Protein AF-A0A5C6DU17-F1 (afdb_monomer)

Organism: NCBI:txid2528016

Structure (mmCIF, N/CA/C/O backbone):
data_AF-A0A5C6DU17-F1
#
_entry.id   AF-A0A5C6DU17-F1
#
loop_
_atom_site.group_PDB
_atom_site.id
_atom_site.type_symbol
_atom_site.label_atom_id
_atom_site.label_alt_id
_atom_site.label_comp_id
_atom_site.label_asym_id
_atom_site.label_entity_id
_atom_site.label_seq_id
_atom_site.pdbx_PDB_ins_code
_atom_site.Cartn_x
_atom_site.Cartn_y
_atom_site.Cartn_z
_atom_site.occupancy
_atom_site.B_iso_or_equiv
_atom_site.auth_seq_id
_atom_site.auth_comp_id
_atom_site.auth_asym_id
_atom_site.auth_atom_id
_atom_site.pdbx_PDB_model_num
ATOM 1 N N . MET A 1 1 ? 56.922 -19.926 6.025 1.00 36.25 1 MET A N 1
ATOM 2 C CA . MET A 1 1 ? 56.159 -19.441 4.854 1.00 36.25 1 MET A CA 1
ATOM 3 C C . MET A 1 1 ? 54.782 -20.098 4.852 1.00 36.25 1 MET A C 1
ATOM 5 O O . MET A 1 1 ? 54.648 -21.222 4.397 1.00 36.25 1 MET A O 1
ATOM 9 N N . GLN A 1 2 ? 53.777 -19.410 5.391 1.00 24.81 2 GLN A N 1
ATOM 10 C CA . GLN A 1 2 ? 52.353 -19.694 5.182 1.00 24.81 2 GLN A CA 1
ATOM 11 C C . GLN A 1 2 ? 51.735 -18.377 4.704 1.00 24.81 2 GLN A C 1
ATOM 13 O O . GLN A 1 2 ? 51.914 -17.347 5.350 1.00 24.81 2 GLN A O 1
ATOM 18 N N . LYS A 1 3 ? 51.109 -18.387 3.523 1.00 26.02 3 LYS A N 1
ATOM 19 C CA . LYS A 1 3 ? 50.452 -17.211 2.939 1.00 26.02 3 LYS A CA 1
ATOM 20 C C . LYS A 1 3 ? 49.128 -16.972 3.665 1.00 26.02 3 LYS A C 1
ATOM 22 O O . LYS A 1 3 ? 48.253 -17.834 3.638 1.00 26.02 3 LYS A O 1
ATOM 27 N N . ALA A 1 4 ? 48.997 -15.808 4.294 1.00 25.95 4 ALA A N 1
ATOM 28 C CA . ALA A 1 4 ? 47.743 -15.316 4.846 1.00 25.95 4 ALA A CA 1
ATOM 29 C C . ALA A 1 4 ? 46.738 -15.029 3.715 1.00 25.95 4 ALA A C 1
ATOM 31 O O . ALA A 1 4 ? 47.098 -14.450 2.688 1.00 25.95 4 ALA A O 1
ATOM 32 N N . LYS A 1 5 ? 45.483 -15.454 3.905 1.00 25.86 5 LYS A N 1
ATOM 33 C CA . LYS A 1 5 ? 44.341 -15.072 3.063 1.00 25.86 5 LYS A CA 1
ATOM 34 C C . LYS A 1 5 ? 44.034 -13.590 3.288 1.00 25.86 5 LYS A C 1
ATOM 36 O O . LYS A 1 5 ? 43.882 -13.167 4.430 1.00 25.86 5 LYS A O 1
ATOM 41 N N . ALA A 1 6 ? 43.925 -12.831 2.201 1.00 25.38 6 ALA A N 1
ATOM 42 C CA . ALA A 1 6 ? 43.418 -11.466 2.227 1.00 25.38 6 ALA A CA 1
ATOM 43 C C . ALA A 1 6 ? 41.934 -11.480 2.627 1.00 25.38 6 ALA A C 1
ATOM 45 O O . ALA A 1 6 ? 41.126 -12.165 2.000 1.00 25.38 6 ALA A O 1
ATOM 46 N N . VAL A 1 7 ? 41.604 -10.750 3.689 1.00 26.27 7 VAL A N 1
ATOM 47 C CA . VAL A 1 7 ? 40.233 -10.459 4.116 1.00 26.27 7 VAL A CA 1
ATOM 48 C C . VAL A 1 7 ? 39.836 -9.140 3.458 1.00 26.27 7 VAL A C 1
ATOM 50 O O . VAL A 1 7 ? 40.544 -8.144 3.599 1.00 26.27 7 VAL A O 1
ATOM 53 N N . SER A 1 8 ? 38.740 -9.143 2.702 1.00 26.25 8 SER A N 1
ATOM 54 C CA . SER A 1 8 ? 38.157 -7.937 2.106 1.00 26.25 8 SER A CA 1
ATOM 55 C C . SER A 1 8 ? 37.603 -7.010 3.199 1.00 26.25 8 SER A C 1
ATOM 57 O O . SER A 1 8 ? 37.060 -7.515 4.185 1.00 26.25 8 SER A O 1
ATOM 59 N N . PRO A 1 9 ? 37.712 -5.676 3.061 1.00 24.17 9 PRO A N 1
ATOM 60 C CA . PRO A 1 9 ? 37.201 -4.753 4.069 1.00 24.17 9 PRO A CA 1
ATOM 61 C C . PRO A 1 9 ? 35.660 -4.768 4.083 1.00 24.17 9 PRO A C 1
ATOM 63 O O . PRO A 1 9 ? 35.050 -4.936 3.024 1.00 24.17 9 PRO A O 1
ATOM 66 N N . PRO A 1 10 ? 35.013 -4.595 5.250 1.00 27.20 10 PRO A N 1
ATOM 67 C CA . PRO A 1 10 ? 33.563 -4.526 5.326 1.00 27.20 10 PRO A CA 1
ATOM 68 C C . PRO A 1 10 ? 33.049 -3.202 4.747 1.00 27.20 10 PRO A C 1
ATOM 70 O O . PRO A 1 10 ? 33.670 -2.147 4.885 1.00 27.20 10 PRO A O 1
ATOM 73 N N . SER A 1 11 ? 31.886 -3.281 4.110 1.00 28.42 11 SER A N 1
ATOM 74 C CA . SER A 1 11 ? 31.080 -2.159 3.636 1.00 28.42 11 SER A CA 1
ATOM 75 C C . SER A 1 11 ? 30.820 -1.161 4.769 1.00 28.42 11 SER A C 1
ATOM 77 O O . SER A 1 11 ? 30.543 -1.556 5.901 1.00 28.42 11 SER A O 1
ATOM 79 N N . ILE A 1 12 ? 30.872 0.137 4.464 1.00 26.28 12 ILE A N 1
ATOM 80 C CA . ILE A 1 12 ? 30.570 1.212 5.417 1.00 26.28 12 ILE A CA 1
ATOM 81 C C . ILE A 1 12 ? 29.094 1.109 5.844 1.00 26.28 12 ILE A C 1
ATOM 83 O O . ILE A 1 12 ? 28.197 1.539 5.123 1.00 26.28 12 ILE A O 1
ATOM 87 N N . LEU A 1 13 ? 28.846 0.553 7.030 1.00 28.73 13 LEU A N 1
ATOM 88 C CA . LEU A 1 13 ? 27.596 0.709 7.775 1.00 28.73 13 LEU A CA 1
ATOM 89 C C . LEU A 1 13 ? 27.651 2.042 8.531 1.00 28.73 13 LEU A C 1
ATOM 91 O O . LEU A 1 13 ? 28.572 2.281 9.312 1.00 28.73 13 LEU A O 1
ATOM 95 N N . ARG A 1 14 ? 26.670 2.924 8.315 1.00 26.09 14 ARG A N 1
ATOM 96 C CA . ARG A 1 14 ? 26.489 4.114 9.158 1.00 26.09 14 ARG A CA 1
ATOM 97 C C . ARG A 1 14 ? 25.669 3.722 10.385 1.00 26.09 14 ARG A C 1
ATOM 99 O O . ARG A 1 14 ? 24.474 3.481 10.265 1.00 26.09 14 ARG A O 1
ATOM 106 N N . PHE A 1 15 ? 26.308 3.679 11.549 1.00 28.08 15 PHE A N 1
ATOM 107 C CA . PHE A 1 15 ? 25.642 3.510 12.840 1.00 28.08 15 PHE A CA 1
ATOM 108 C C . PHE A 1 15 ? 25.414 4.880 13.491 1.00 28.08 15 PHE A C 1
ATOM 110 O O . PHE A 1 15 ? 26.326 5.705 13.525 1.00 28.08 15 PHE A O 1
ATOM 117 N N . PHE A 1 16 ? 24.217 5.119 14.030 1.00 28.95 16 PHE A N 1
ATOM 118 C CA . PHE A 1 16 ? 23.942 6.242 14.929 1.00 28.95 16 PHE A CA 1
ATOM 119 C C . PHE A 1 16 ? 23.705 5.690 16.335 1.00 28.95 16 PHE A C 1
ATOM 121 O O . PHE A 1 16 ? 22.846 4.831 16.514 1.00 28.95 16 PHE A O 1
ATOM 128 N N . PHE A 1 17 ? 24.445 6.189 17.326 1.00 29.95 17 PHE A N 1
ATOM 129 C CA . PHE A 1 17 ? 24.262 5.834 18.734 1.00 29.95 17 PHE A CA 1
ATOM 130 C C . PHE A 1 17 ? 23.701 7.036 19.501 1.00 29.95 17 PHE A C 1
ATOM 132 O O . PHE A 1 17 ? 24.261 8.129 19.437 1.00 29.95 17 PHE A O 1
ATOM 139 N N . LEU A 1 18 ? 22.613 6.826 20.242 1.00 27.64 18 LEU A N 1
ATOM 140 C CA . LEU A 1 18 ? 22.139 7.733 21.287 1.00 27.64 18 LEU A CA 1
ATOM 141 C C . LEU A 1 18 ? 22.581 7.138 22.625 1.00 27.64 18 LEU A C 1
ATOM 143 O O . LEU A 1 18 ? 22.027 6.139 23.070 1.00 27.64 18 LEU A O 1
ATOM 147 N N . LEU A 1 19 ? 23.608 7.724 23.242 1.00 27.81 19 LEU A N 1
ATOM 148 C CA . LEU A 1 19 ? 23.993 7.400 24.614 1.00 27.81 19 LEU A CA 1
ATOM 149 C C . LEU A 1 19 ? 23.260 8.360 25.552 1.00 27.81 19 LEU A C 1
ATOM 151 O O . LEU A 1 19 ? 23.526 9.562 25.545 1.00 27.81 19 LEU A O 1
ATOM 155 N N . THR A 1 20 ? 22.339 7.842 26.362 1.00 29.23 20 THR A N 1
ATOM 156 C CA . THR A 1 20 ? 21.836 8.562 27.536 1.00 29.23 20 THR A CA 1
ATOM 157 C C . THR A 1 20 ? 22.885 8.486 28.652 1.00 29.23 20 THR A C 1
ATOM 159 O O . THR A 1 20 ? 23.434 7.408 28.895 1.00 29.23 20 THR A O 1
ATOM 162 N N . PRO A 1 21 ? 23.200 9.590 29.349 1.00 27.52 21 PRO A N 1
ATOM 163 C CA . PRO A 1 21 ? 24.230 9.595 30.378 1.00 27.52 21 PRO A CA 1
ATOM 164 C C . PRO A 1 21 ? 23.652 9.049 31.689 1.00 27.52 21 PRO A C 1
ATOM 166 O O . PRO A 1 21 ? 23.213 9.829 32.523 1.00 27.52 21 PRO A O 1
ATOM 169 N N . ASN A 1 22 ? 23.569 7.720 31.810 1.00 34.81 22 ASN A N 1
ATOM 170 C CA . ASN A 1 22 ? 23.557 6.922 33.050 1.00 34.81 22 ASN A CA 1
ATOM 171 C C . ASN A 1 22 ? 23.050 5.512 32.720 1.00 34.81 22 ASN A C 1
ATOM 173 O O . ASN A 1 22 ? 21.845 5.294 32.668 1.00 34.81 22 ASN A O 1
ATOM 177 N N . LEU A 1 23 ? 23.960 4.563 32.499 1.00 39.00 23 LEU A N 1
ATOM 178 C CA . LEU A 1 23 ? 23.633 3.136 32.477 1.00 39.00 23 LEU A CA 1
ATOM 179 C C . LEU A 1 23 ? 24.637 2.407 33.369 1.00 39.00 23 LEU A C 1
ATOM 181 O O . LEU A 1 23 ? 25.850 2.517 33.174 1.00 39.00 23 LEU A O 1
ATOM 185 N N . ASP A 1 24 ? 24.107 1.717 34.373 1.00 36.28 24 ASP A N 1
ATOM 186 C CA . ASP A 1 24 ? 24.848 0.840 35.272 1.00 36.28 24 ASP A CA 1
ATOM 187 C C . ASP A 1 24 ? 25.229 -0.454 34.524 1.00 36.28 24 ASP A C 1
ATOM 189 O O . ASP A 1 24 ? 24.541 -0.873 33.590 1.00 36.28 24 ASP A O 1
ATOM 193 N N . ALA A 1 25 ? 26.331 -1.106 34.900 1.00 40.38 25 ALA A N 1
ATOM 194 C CA . ALA A 1 25 ? 27.003 -2.146 34.098 1.00 40.38 25 ALA A CA 1
ATOM 195 C C . ALA A 1 25 ? 26.250 -3.496 33.958 1.00 40.38 25 ALA A C 1
ATOM 197 O O . ALA A 1 25 ? 26.859 -4.515 33.624 1.00 40.38 25 ALA A O 1
ATOM 198 N N . THR A 1 26 ? 24.940 -3.527 34.212 1.00 39.50 26 THR A N 1
ATOM 199 C CA . THR A 1 26 ? 24.097 -4.735 34.182 1.00 39.50 26 THR A CA 1
ATOM 200 C C . THR A 1 26 ? 22.917 -4.665 33.208 1.00 39.50 26 THR A C 1
ATOM 202 O O . THR A 1 26 ? 22.179 -5.641 33.097 1.00 39.50 26 THR A O 1
ATOM 205 N N . GLU A 1 27 ? 22.757 -3.577 32.448 1.00 41.47 27 GLU A N 1
ATOM 206 C CA . GLU A 1 27 ? 21.604 -3.406 31.556 1.00 41.47 27 GLU A CA 1
ATOM 207 C C . GLU A 1 27 ? 21.875 -3.803 30.092 1.00 41.47 27 GLU A C 1
ATOM 209 O O . GLU A 1 27 ? 22.960 -3.617 29.530 1.00 41.47 27 GLU A O 1
ATOM 214 N N . THR A 1 28 ? 20.849 -4.390 29.474 1.00 37.88 28 THR A N 1
ATOM 215 C CA . THR A 1 28 ? 20.774 -4.740 28.052 1.00 37.88 28 THR A CA 1
ATOM 216 C C . THR A 1 28 ? 20.737 -3.481 27.188 1.00 37.88 28 THR A C 1
ATOM 218 O O . THR A 1 28 ? 19.942 -2.584 27.452 1.00 37.88 28 THR A O 1
ATOM 221 N N . ALA A 1 29 ? 21.545 -3.426 26.126 1.00 38.34 29 ALA A N 1
ATOM 222 C CA . ALA A 1 29 ? 21.510 -2.333 25.155 1.00 38.34 29 ALA A CA 1
ATOM 223 C C . ALA A 1 29 ? 20.678 -2.730 23.926 1.00 38.34 29 ALA A C 1
ATOM 225 O O . ALA A 1 29 ? 20.848 -3.822 23.376 1.00 38.34 29 ALA A O 1
ATOM 226 N N . GLU A 1 30 ? 19.799 -1.834 23.478 1.00 37.22 30 GLU A N 1
ATOM 227 C CA . GLU A 1 30 ? 19.012 -2.020 22.259 1.00 37.22 30 GLU A CA 1
ATOM 228 C C . GLU A 1 30 ? 19.763 -1.479 21.039 1.00 37.22 30 GLU A C 1
ATOM 230 O O . GLU A 1 30 ? 20.100 -0.295 20.970 1.00 37.22 30 GLU A O 1
ATOM 235 N N . LEU A 1 31 ? 20.008 -2.347 20.055 1.00 34.88 31 LEU A N 1
ATOM 236 C CA . LEU A 1 31 ? 20.546 -1.955 18.758 1.00 34.88 31 LEU A CA 1
ATOM 237 C C . LEU A 1 31 ? 19.425 -1.988 17.719 1.00 34.88 31 LEU A C 1
ATOM 239 O O . LEU A 1 31 ? 18.873 -3.047 17.417 1.00 34.88 31 LEU A O 1
ATOM 243 N N . TRP A 1 32 ? 19.131 -0.820 17.157 1.00 37.25 32 TRP A N 1
ATOM 244 C CA . TRP A 1 32 ? 18.147 -0.647 16.096 1.00 37.25 32 TRP A CA 1
ATOM 245 C C . TRP A 1 32 ? 18.867 -0.508 14.757 1.00 37.25 32 TRP A C 1
ATOM 247 O O . TRP A 1 32 ? 19.611 0.452 14.545 1.00 37.25 32 TRP A O 1
ATOM 257 N N . ILE A 1 33 ? 18.661 -1.474 13.860 1.00 35.94 33 ILE A N 1
ATOM 258 C CA . ILE A 1 33 ? 19.214 -1.447 12.504 1.00 35.94 33 ILE A CA 1
ATOM 259 C C . ILE A 1 33 ? 18.097 -1.019 11.555 1.00 35.94 33 ILE A C 1
ATOM 261 O O . ILE A 1 33 ? 17.033 -1.634 11.519 1.00 35.94 33 ILE A O 1
ATOM 265 N N . LEU A 1 34 ? 18.348 0.061 10.814 1.00 32.28 34 LEU A N 1
ATOM 266 C CA . LEU A 1 34 ? 17.508 0.472 9.696 1.00 32.28 34 LEU A CA 1
ATOM 267 C C . LEU A 1 34 ? 17.877 -0.406 8.502 1.00 32.28 34 LEU A C 1
ATOM 269 O O . LEU A 1 34 ? 19.024 -0.352 8.042 1.00 32.28 34 LEU A O 1
ATOM 273 N N . ASP A 1 35 ? 16.942 -1.215 8.018 1.00 38.72 35 ASP A N 1
ATOM 274 C CA . ASP A 1 35 ? 17.169 -1.937 6.773 1.00 38.72 35 ASP A CA 1
ATOM 275 C C . ASP A 1 35 ? 16.925 -1.035 5.550 1.00 38.72 35 ASP A C 1
ATOM 277 O O . ASP A 1 35 ? 16.480 0.114 5.640 1.00 38.72 35 ASP A O 1
ATOM 281 N N . SER A 1 36 ? 17.261 -1.552 4.372 1.00 28.03 36 SER A N 1
ATOM 282 C CA . SER A 1 36 ? 17.119 -0.852 3.093 1.00 28.03 36 SER A CA 1
ATOM 283 C C . SER A 1 36 ? 15.668 -0.564 2.672 1.00 28.03 36 SER A C 1
ATOM 285 O O . SER A 1 36 ? 15.482 0.092 1.650 1.00 28.03 36 SER A O 1
ATOM 287 N N . TYR A 1 37 ? 14.669 -1.015 3.438 1.00 33.25 37 TYR A N 1
ATOM 288 C CA . TYR A 1 37 ? 13.233 -0.902 3.155 1.00 33.25 37 TYR A CA 1
ATOM 289 C C . TYR A 1 37 ? 12.485 -0.027 4.171 1.00 33.25 37 TYR A C 1
ATOM 291 O O . TYR A 1 37 ? 11.268 0.108 4.088 1.00 33.25 37 TYR A O 1
ATOM 299 N N . GLY A 1 38 ? 13.194 0.596 5.118 1.00 30.84 38 GLY A N 1
ATOM 300 C CA . GLY A 1 38 ? 12.568 1.406 6.167 1.00 30.84 38 GLY A CA 1
ATOM 301 C C . GLY A 1 38 ? 11.925 0.578 7.285 1.00 30.84 38 GLY A C 1
ATOM 302 O O . GLY A 1 38 ? 11.250 1.149 8.143 1.00 30.84 38 GLY A O 1
ATOM 303 N N . GLY A 1 39 ? 12.162 -0.739 7.309 1.00 29.64 39 GLY A N 1
ATOM 304 C CA . GLY A 1 39 ? 11.820 -1.617 8.420 1.00 29.64 39 GLY A CA 1
ATOM 305 C C . GLY A 1 39 ? 12.844 -1.517 9.555 1.00 29.64 39 GLY A C 1
ATOM 306 O O . GLY A 1 39 ? 14.027 -1.236 9.339 1.00 29.64 39 GLY A O 1
ATOM 307 N N . PHE A 1 40 ? 12.385 -1.743 10.789 1.00 41.47 40 PHE A N 1
ATOM 308 C CA . PHE A 1 40 ? 13.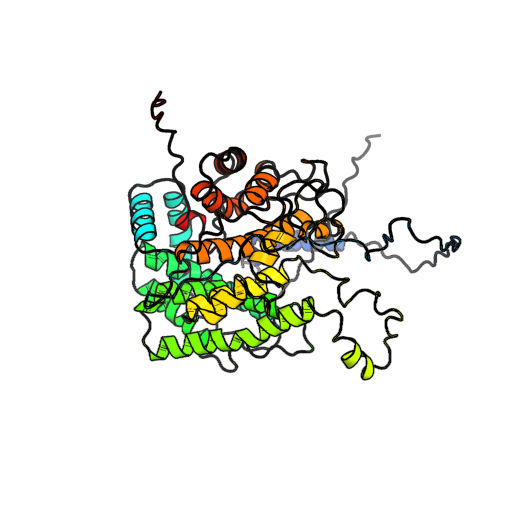237 -1.799 11.980 1.00 41.47 40 PHE A CA 1
ATOM 309 C C . PHE A 1 40 ? 13.351 -3.240 12.489 1.00 41.47 40 PHE A C 1
ATOM 311 O O . PHE A 1 40 ? 12.361 -3.808 12.955 1.00 41.47 40 PHE A O 1
ATOM 318 N N . GLU A 1 41 ? 14.564 -3.797 12.472 1.00 34.84 41 GLU A N 1
ATOM 319 C CA . GLU A 1 41 ? 14.887 -5.065 13.140 1.00 34.84 41 GLU A CA 1
ATOM 320 C C . GLU A 1 41 ? 15.516 -4.769 14.516 1.00 34.84 41 GLU A C 1
ATOM 322 O O . GLU A 1 41 ? 16.494 -4.018 14.618 1.00 34.84 41 GLU A O 1
ATOM 327 N N . MET A 1 42 ? 14.952 -5.343 15.586 1.00 32.97 42 MET A N 1
ATOM 328 C CA . MET A 1 42 ? 15.482 -5.236 16.950 1.00 32.97 42 MET A CA 1
ATOM 329 C C . MET A 1 42 ? 16.426 -6.413 17.222 1.00 32.97 42 MET A C 1
ATOM 331 O O . MET A 1 42 ? 16.011 -7.568 17.127 1.00 32.97 42 MET A O 1
ATOM 335 N N . LYS A 1 43 ? 17.684 -6.143 17.602 1.00 40.25 43 LYS A N 1
ATOM 336 C CA . LYS A 1 43 ? 18.613 -7.184 18.082 1.00 40.25 43 LYS A CA 1
ATOM 337 C C . LYS A 1 43 ? 19.041 -6.913 19.519 1.00 40.25 43 LYS A C 1
ATOM 339 O O . LYS A 1 43 ? 19.617 -5.868 19.815 1.00 40.25 43 LYS A O 1
ATOM 344 N N . HIS A 1 44 ? 18.809 -7.885 20.400 1.00 38.03 44 HIS A N 1
ATOM 345 C CA . HIS A 1 44 ? 19.345 -7.865 21.759 1.00 38.03 44 HIS A CA 1
ATOM 346 C C . HIS A 1 44 ? 20.826 -8.261 21.735 1.00 38.03 44 HIS A C 1
ATOM 348 O O . HIS A 1 44 ? 21.179 -9.345 21.271 1.00 38.03 44 HIS A O 1
ATOM 354 N N . THR A 1 45 ? 21.701 -7.392 22.241 1.00 45.78 45 THR A N 1
ATOM 355 C CA . THR A 1 45 ? 23.133 -7.682 22.396 1.00 45.78 45 THR A CA 1
ATOM 356 C C . THR A 1 45 ? 23.601 -7.319 23.801 1.00 45.78 45 THR A C 1
ATOM 358 O O . THR A 1 45 ? 23.182 -6.315 24.374 1.00 45.78 45 THR A O 1
ATOM 361 N N . ASN A 1 46 ? 24.502 -8.126 24.364 1.00 46.44 46 ASN A N 1
ATOM 362 C CA . ASN A 1 46 ? 25.098 -7.845 25.667 1.00 46.44 46 ASN A CA 1
ATOM 363 C C . ASN A 1 46 ? 26.167 -6.743 25.561 1.00 46.44 46 ASN A C 1
ATOM 365 O O . ASN A 1 46 ? 26.989 -6.733 24.640 1.00 46.44 46 ASN A O 1
ATOM 369 N N . LEU A 1 47 ? 26.182 -5.842 26.548 1.00 42.72 47 LEU A N 1
ATOM 370 C CA . LEU A 1 47 ? 27.041 -4.653 26.624 1.00 42.72 47 LEU A CA 1
ATOM 371 C C . LEU A 1 47 ? 28.554 -4.921 26.415 1.00 42.72 47 LEU A C 1
ATOM 373 O O . LEU A 1 47 ? 29.199 -4.144 25.706 1.00 42.72 47 LEU A O 1
ATOM 377 N N . PRO A 1 48 ? 29.147 -6.034 26.904 1.00 43.12 48 PRO A N 1
ATOM 378 C CA . PRO A 1 48 ? 30.562 -6.337 26.658 1.00 43.12 48 PRO A CA 1
ATOM 379 C C . PRO A 1 48 ? 30.884 -6.602 25.177 1.00 43.12 48 PRO A C 1
ATOM 381 O O . PRO A 1 48 ? 31.982 -6.296 24.707 1.00 43.12 48 PRO A O 1
ATOM 384 N N . MET A 1 49 ? 29.924 -7.136 24.416 1.00 42.47 49 MET A N 1
ATOM 385 C CA . MET A 1 49 ? 30.083 -7.419 22.987 1.00 42.47 49 MET A CA 1
ATOM 386 C C . MET A 1 49 ? 30.045 -6.124 22.160 1.00 42.47 49 MET A C 1
ATOM 388 O O . MET A 1 49 ? 30.824 -5.970 21.220 1.00 42.47 49 MET A O 1
ATOM 392 N N . LEU A 1 50 ? 29.225 -5.153 22.581 1.00 44.59 50 LEU A N 1
ATOM 393 C CA . LEU A 1 50 ? 29.143 -3.814 21.990 1.00 44.59 50 LEU A CA 1
ATOM 394 C C . LEU A 1 50 ? 30.445 -3.016 22.198 1.00 44.59 50 LEU A C 1
ATOM 396 O O . LEU A 1 50 ? 30.966 -2.418 21.259 1.00 44.59 50 LEU A O 1
ATOM 400 N N . ILE A 1 51 ? 31.021 -3.079 23.404 1.00 44.72 51 ILE A N 1
ATOM 401 C CA . ILE A 1 51 ? 32.307 -2.439 23.736 1.00 44.72 51 ILE A CA 1
ATOM 402 C C . ILE A 1 51 ? 33.460 -3.055 22.925 1.00 44.72 51 ILE A C 1
ATOM 404 O O . ILE A 1 51 ? 34.336 -2.338 22.440 1.00 44.72 51 ILE A O 1
ATOM 408 N N . THR A 1 52 ? 33.435 -4.373 22.710 1.00 40.69 52 THR A N 1
ATOM 409 C CA . THR A 1 52 ? 34.449 -5.076 21.905 1.00 40.69 52 THR A CA 1
ATOM 410 C C . THR A 1 52 ? 34.378 -4.682 20.422 1.00 40.69 52 THR A C 1
ATOM 412 O O . THR A 1 52 ? 35.415 -4.483 19.789 1.00 40.69 52 THR A O 1
ATOM 415 N N . LEU A 1 53 ? 33.170 -4.492 19.875 1.00 41.41 53 LEU A N 1
ATOM 416 C CA . LEU A 1 53 ? 32.962 -3.996 18.507 1.00 41.41 53 LEU A CA 1
ATOM 417 C C . LEU A 1 53 ? 33.461 -2.551 18.325 1.00 41.41 53 LEU A C 1
ATOM 419 O O . LEU A 1 53 ? 34.098 -2.244 17.318 1.00 41.41 53 LEU A O 1
ATOM 423 N N . LEU A 1 54 ? 33.239 -1.686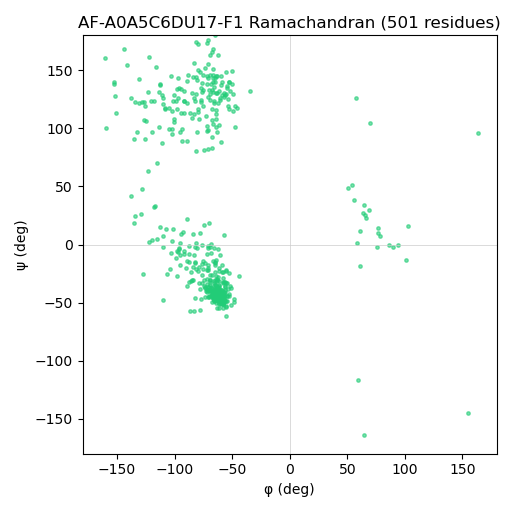 19.320 1.00 41.22 54 LEU A N 1
ATOM 424 C CA . LEU A 1 54 ? 33.704 -0.292 19.311 1.00 41.22 54 LEU A CA 1
ATOM 425 C C . LEU A 1 54 ? 35.239 -0.185 19.383 1.00 41.22 54 LEU A C 1
ATOM 427 O O . LEU A 1 54 ? 35.846 0.610 18.660 1.00 41.22 54 LEU A O 1
ATOM 431 N N . LEU A 1 55 ? 35.888 -1.025 20.197 1.00 35.12 55 LEU A N 1
ATOM 432 C CA . LEU A 1 55 ? 37.352 -1.094 20.278 1.00 35.12 55 LEU A CA 1
ATOM 433 C C . LEU A 1 55 ? 37.980 -1.640 18.988 1.00 35.12 55 LEU A C 1
ATOM 435 O O . LEU A 1 55 ? 39.005 -1.121 18.550 1.00 35.12 55 LEU A O 1
ATOM 439 N N . ALA A 1 56 ? 37.347 -2.616 18.329 1.00 34.41 56 ALA A N 1
ATOM 440 C CA . ALA A 1 56 ? 37.828 -3.156 17.055 1.00 34.41 56 ALA A CA 1
ATOM 441 C C . ALA A 1 56 ? 37.771 -2.130 15.904 1.00 34.41 56 ALA A C 1
ATOM 443 O O . ALA A 1 56 ? 38.660 -2.116 15.056 1.00 34.41 56 ALA A O 1
ATOM 444 N N . MET A 1 57 ? 36.779 -1.232 15.902 1.00 36.19 57 MET A N 1
ATOM 445 C CA . MET A 1 57 ? 36.636 -0.170 14.893 1.00 36.19 57 MET A CA 1
ATOM 446 C C . MET A 1 57 ? 37.570 1.031 15.116 1.00 36.19 57 MET A C 1
ATOM 448 O O . MET A 1 57 ? 37.842 1.784 14.184 1.00 36.19 57 MET A O 1
ATOM 452 N N . SER A 1 58 ? 38.101 1.195 16.330 1.00 31.19 58 SER A N 1
ATOM 453 C CA . SER A 1 58 ? 39.000 2.304 16.685 1.00 31.19 58 SER A CA 1
ATOM 454 C C . SER A 1 58 ? 40.463 2.060 16.278 1.00 31.19 58 SER A C 1
ATOM 456 O O . SER A 1 58 ? 41.257 2.997 16.240 1.00 31.19 58 SER A O 1
ATOM 458 N N . ILE A 1 59 ? 40.837 0.810 15.972 1.00 30.55 59 ILE A N 1
ATOM 459 C CA . ILE A 1 59 ? 42.236 0.391 15.758 1.00 30.55 59 ILE A CA 1
ATOM 460 C C . ILE A 1 59 ? 42.620 0.357 14.259 1.00 30.55 59 ILE A C 1
ATOM 462 O O . ILE A 1 59 ? 43.792 0.207 13.924 1.00 30.55 59 ILE A O 1
ATOM 466 N N . THR A 1 60 ? 41.679 0.571 13.329 1.00 29.16 60 THR A N 1
ATOM 467 C CA . THR A 1 60 ? 41.922 0.429 11.874 1.00 29.16 60 THR A CA 1
ATOM 468 C C . THR A 1 60 ? 41.739 1.705 11.044 1.00 29.16 60 THR A C 1
ATOM 470 O O . THR A 1 60 ? 41.373 1.617 9.874 1.00 29.16 60 THR A O 1
ATOM 473 N N . SER A 1 61 ? 42.021 2.887 11.595 1.00 25.16 61 SER A N 1
ATOM 474 C CA . SER A 1 61 ? 42.075 4.130 10.805 1.00 25.16 61 SER A CA 1
ATOM 475 C C . SER A 1 61 ? 43.524 4.505 10.478 1.00 25.16 61 SER A C 1
ATOM 477 O O . SER A 1 61 ? 44.235 4.960 11.375 1.00 25.16 61 SER A O 1
ATOM 479 N N . PRO A 1 62 ? 43.999 4.369 9.224 1.00 26.78 62 PRO A N 1
ATOM 480 C CA . PRO A 1 62 ? 45.201 5.058 8.798 1.00 26.78 62 PRO A CA 1
ATOM 481 C C . PRO A 1 62 ? 44.869 6.527 8.520 1.00 26.78 62 PRO A C 1
ATOM 483 O O . PRO A 1 62 ? 44.002 6.866 7.716 1.00 26.78 62 PRO A O 1
ATOM 486 N N . THR A 1 63 ? 45.598 7.400 9.198 1.00 33.91 63 THR A N 1
ATOM 487 C CA . THR A 1 63 ? 45.765 8.813 8.875 1.00 33.91 63 THR A CA 1
ATOM 488 C C . THR A 1 63 ? 46.439 8.971 7.506 1.00 33.91 63 THR A C 1
ATOM 490 O O . THR A 1 63 ? 47.567 8.531 7.331 1.00 33.91 63 THR A O 1
ATOM 493 N N . HIS A 1 64 ? 45.802 9.656 6.551 1.00 27.27 64 HIS A N 1
ATOM 494 C CA . HIS A 1 64 ? 46.478 10.278 5.399 1.00 27.27 64 HIS A CA 1
ATOM 495 C C . HIS A 1 64 ? 45.667 11.506 4.952 1.00 27.27 64 HIS A C 1
ATOM 497 O O . HIS A 1 64 ? 44.473 11.406 4.702 1.00 27.27 64 HIS A O 1
ATOM 503 N N . ALA A 1 65 ? 46.190 12.726 5.098 1.00 25.30 65 ALA A N 1
ATOM 504 C CA . ALA A 1 65 ? 47.246 13.356 4.295 1.00 25.30 65 ALA A CA 1
ATOM 505 C C . ALA A 1 65 ? 46.757 13.680 2.873 1.00 25.30 65 ALA A C 1
ATOM 507 O O . ALA A 1 65 ? 46.630 12.805 2.022 1.00 25.30 65 ALA A O 1
ATOM 508 N N . GLN A 1 66 ? 46.493 14.970 2.653 1.00 29.89 66 GLN A N 1
ATOM 509 C CA . GLN A 1 66 ? 46.316 15.579 1.340 1.00 29.89 66 GLN A CA 1
ATOM 510 C C . GLN A 1 66 ? 47.525 15.249 0.457 1.00 29.89 66 GLN A C 1
ATOM 512 O O . GLN A 1 66 ? 48.660 15.548 0.824 1.00 29.89 66 GLN A O 1
ATOM 517 N N . SER A 1 67 ? 47.281 14.679 -0.721 1.00 24.97 67 SER A N 1
ATOM 518 C CA . SER A 1 67 ? 48.243 14.730 -1.819 1.00 24.97 67 SER A CA 1
ATOM 519 C C . SER A 1 67 ? 47.509 15.085 -3.102 1.00 24.97 67 SER A C 1
ATOM 521 O O . SER A 1 67 ? 46.540 14.431 -3.490 1.00 24.97 67 SER A O 1
ATOM 523 N N . GLU A 1 68 ? 47.962 16.177 -3.703 1.00 31.41 68 GLU A N 1
ATOM 524 C CA . GLU A 1 68 ? 47.622 16.620 -5.042 1.00 31.41 68 GLU A CA 1
ATOM 525 C C . GLU A 1 68 ? 48.051 15.546 -6.050 1.00 31.41 68 GLU A C 1
ATOM 527 O O . GLU A 1 68 ? 49.225 15.185 -6.125 1.00 31.41 68 GLU A O 1
ATOM 532 N N . MET A 1 69 ? 47.117 15.061 -6.868 1.00 24.80 69 MET A N 1
ATOM 533 C CA . MET A 1 69 ? 47.450 14.415 -8.135 1.00 24.80 69 MET A CA 1
ATOM 534 C C . MET A 1 69 ? 46.811 15.199 -9.273 1.00 24.80 69 MET A C 1
ATOM 536 O O . MET A 1 69 ? 45.649 15.017 -9.630 1.00 24.80 69 MET A O 1
ATOM 540 N N . ASN A 1 70 ? 47.633 16.070 -9.857 1.00 29.16 70 ASN A N 1
ATOM 541 C CA . ASN A 1 70 ? 47.515 16.475 -11.247 1.00 29.16 70 ASN A CA 1
ATOM 542 C C . ASN A 1 70 ? 47.472 15.217 -12.126 1.00 29.16 70 ASN A C 1
ATOM 544 O O . ASN A 1 70 ? 48.459 14.488 -12.210 1.00 29.16 70 ASN A O 1
ATOM 548 N N . SER A 1 71 ? 46.363 14.998 -12.831 1.00 26.73 71 SER A N 1
ATOM 549 C CA . SER A 1 71 ? 46.379 14.193 -14.050 1.00 26.73 71 SER A CA 1
ATOM 550 C C . SER A 1 71 ? 45.751 14.996 -15.184 1.00 26.73 71 SER A C 1
ATOM 552 O O . SER A 1 71 ? 44.557 15.281 -15.243 1.00 26.73 71 SER A O 1
ATOM 554 N N . SER A 1 72 ? 46.636 15.437 -16.065 1.00 29.70 72 SER A N 1
ATOM 555 C CA . SER A 1 72 ? 46.346 15.937 -17.393 1.00 29.70 72 SER A CA 1
ATOM 556 C C . SER A 1 72 ? 45.807 14.789 -18.254 1.00 29.70 72 SER A C 1
ATOM 558 O O . SER A 1 72 ? 46.583 13.952 -18.715 1.00 29.70 72 SER A O 1
ATOM 560 N N . ALA A 1 73 ? 44.496 14.761 -18.489 1.00 26.66 73 ALA A N 1
ATOM 561 C CA . ALA A 1 73 ? 43.882 13.984 -19.565 1.00 26.66 73 ALA A CA 1
ATOM 562 C C . ALA A 1 73 ? 43.286 14.956 -20.607 1.00 26.66 73 ALA A C 1
ATOM 564 O O . ALA A 1 73 ? 42.725 15.989 -20.225 1.00 26.66 73 ALA A O 1
ATOM 565 N N . PRO A 1 74 ? 43.453 14.698 -21.917 1.00 26.78 74 PRO A N 1
ATOM 566 C CA . PRO A 1 74 ? 43.120 15.662 -22.957 1.00 26.78 74 PRO A CA 1
ATOM 567 C C . PRO A 1 74 ? 41.605 15.860 -23.084 1.00 26.78 74 PRO A C 1
ATOM 569 O O . PRO A 1 74 ? 40.832 14.908 -23.166 1.00 26.78 74 PRO A O 1
ATOM 572 N N . LYS A 1 75 ? 41.200 17.131 -23.150 1.00 30.62 75 LYS A N 1
ATOM 573 C CA . LYS A 1 75 ? 39.849 17.572 -23.504 1.00 30.62 75 LYS A CA 1
ATOM 574 C C . LYS A 1 75 ? 39.577 17.238 -24.973 1.00 30.62 75 LYS A C 1
ATOM 576 O O . LYS A 1 75 ? 39.886 18.045 -25.843 1.00 30.62 75 LYS A O 1
ATOM 581 N N . ASN A 1 76 ? 38.987 16.079 -25.242 1.00 25.77 76 ASN A N 1
ATOM 582 C CA . ASN A 1 76 ? 38.282 15.837 -26.498 1.00 25.77 76 ASN A CA 1
ATOM 583 C C . ASN A 1 76 ? 36.779 15.885 -26.223 1.00 25.77 76 ASN A C 1
ATOM 585 O O . ASN A 1 76 ? 36.184 14.934 -25.727 1.00 25.77 76 ASN A O 1
ATOM 589 N N . HIS A 1 77 ? 36.181 17.036 -26.531 1.00 32.00 77 HIS A N 1
ATOM 590 C CA . HIS A 1 77 ? 34.739 17.195 -26.659 1.00 32.00 77 HIS A CA 1
ATOM 591 C C . HIS A 1 77 ? 34.296 16.556 -27.981 1.00 32.00 77 HIS A C 1
ATOM 593 O O . HIS A 1 77 ? 34.130 17.238 -28.986 1.00 32.00 77 HIS A O 1
ATOM 599 N N . SER A 1 78 ? 34.123 15.240 -27.985 1.00 27.53 78 SER A N 1
ATOM 600 C CA . SER A 1 78 ? 33.222 14.576 -28.925 1.00 27.53 78 SER A CA 1
ATOM 601 C C . SER A 1 78 ? 32.023 14.110 -28.115 1.00 27.53 78 SER A C 1
ATOM 603 O O . SER A 1 78 ? 32.190 13.344 -27.165 1.00 27.53 78 SER A O 1
ATOM 605 N N . GLN A 1 79 ? 30.841 14.633 -28.444 1.00 26.17 79 GLN A N 1
ATOM 606 C CA . GLN A 1 79 ? 29.580 14.196 -27.854 1.00 26.17 79 GLN A CA 1
ATOM 607 C C . GLN A 1 79 ? 29.472 12.665 -27.933 1.00 26.17 79 GLN A C 1
ATOM 609 O O . GLN A 1 79 ? 29.855 12.088 -28.956 1.00 26.17 79 GLN A O 1
ATOM 614 N N . PRO A 1 80 ? 28.992 11.992 -26.876 1.00 25.69 80 PRO A N 1
ATOM 615 C CA . PRO A 1 80 ? 28.718 10.572 -26.969 1.00 25.69 80 PRO A CA 1
ATOM 616 C C . PRO A 1 80 ? 27.610 10.316 -28.018 1.00 25.69 80 PRO A C 1
ATOM 618 O O . PRO A 1 80 ? 26.698 11.131 -28.154 1.00 25.69 80 PRO A O 1
ATOM 621 N N . PRO A 1 81 ? 27.673 9.206 -28.774 1.00 27.39 81 PRO A N 1
ATOM 622 C CA . PRO A 1 81 ? 26.887 8.984 -29.996 1.00 27.39 81 PRO A CA 1
ATOM 623 C C . PRO A 1 81 ? 25.392 8.660 -29.783 1.00 27.39 81 PRO A C 1
ATOM 625 O O . PRO A 1 81 ? 24.748 8.174 -30.704 1.00 27.39 81 PRO A O 1
ATOM 628 N N . TRP A 1 82 ? 24.825 8.917 -28.602 1.00 36.31 82 TRP A N 1
ATOM 629 C CA . TRP A 1 82 ? 23.432 8.591 -28.248 1.00 36.31 82 TRP A CA 1
ATOM 630 C C . TRP A 1 82 ? 22.528 9.813 -28.027 1.00 36.31 82 TRP A C 1
ATOM 632 O O . TRP A 1 82 ? 21.419 9.676 -27.519 1.00 36.31 82 TRP A O 1
ATOM 642 N N . CYS A 1 83 ? 22.943 11.009 -28.460 1.00 23.98 83 CYS A N 1
ATOM 643 C CA . CYS A 1 83 ? 21.997 12.111 -28.658 1.00 23.98 83 CYS A CA 1
ATOM 644 C C . CYS A 1 83 ? 21.122 11.811 -29.885 1.00 23.98 83 CYS A C 1
ATOM 646 O O . CYS A 1 83 ? 21.422 12.260 -30.990 1.00 23.98 83 CYS A O 1
ATOM 648 N N . TYR A 1 84 ? 20.074 11.009 -29.701 1.00 34.66 84 TYR A N 1
ATOM 649 C CA . TYR A 1 84 ? 19.026 10.859 -30.703 1.00 34.66 84 TYR A CA 1
ATOM 650 C C . TYR A 1 84 ? 18.231 12.165 -30.817 1.00 34.66 84 TYR A C 1
ATOM 652 O O . TYR A 1 84 ? 17.948 12.835 -29.826 1.00 34.66 84 TYR A O 1
ATOM 660 N N . ASP A 1 85 ? 17.914 12.542 -32.052 1.00 31.09 85 ASP A N 1
ATOM 661 C CA . ASP A 1 85 ? 16.981 13.614 -32.380 1.00 31.09 85 ASP A CA 1
ATOM 662 C C . ASP A 1 85 ? 15.558 13.120 -32.061 1.00 31.09 85 ASP A C 1
ATOM 664 O O . ASP A 1 85 ? 14.995 12.294 -32.777 1.00 31.09 85 ASP A O 1
ATOM 668 N N . TRP A 1 86 ? 15.009 13.564 -30.928 1.00 39.38 86 TRP A N 1
ATOM 669 C CA . TRP A 1 86 ? 13.727 13.107 -30.369 1.00 39.38 86 TRP A CA 1
ATOM 670 C C . TRP A 1 86 ? 12.492 13.718 -31.053 1.00 39.38 86 TRP A C 1
ATOM 672 O O . TRP A 1 86 ? 11.376 13.575 -30.558 1.00 39.38 86 TRP A O 1
ATOM 682 N N . THR A 1 87 ? 12.660 14.413 -32.181 1.00 35.25 87 THR A N 1
ATOM 683 C CA . THR A 1 87 ? 11.569 15.115 -32.881 1.00 35.25 87 THR A CA 1
ATOM 684 C C . THR A 1 87 ? 10.705 14.212 -33.776 1.00 35.25 87 THR A C 1
ATOM 686 O O . THR A 1 87 ? 9.761 14.701 -34.393 1.00 35.25 87 THR A O 1
ATOM 689 N N . GLY A 1 88 ? 10.987 12.903 -33.825 1.00 29.27 88 GLY A N 1
ATOM 690 C CA . GLY A 1 88 ? 10.316 11.940 -34.711 1.00 29.27 88 GLY A CA 1
ATOM 691 C C . GLY A 1 88 ? 9.564 10.783 -34.042 1.00 29.27 88 GLY A C 1
ATOM 692 O O . GLY A 1 88 ? 9.081 9.912 -34.760 1.00 29.27 88 GLY A O 1
ATOM 693 N N . CYS A 1 89 ? 9.463 10.725 -32.709 1.00 37.41 89 CYS A N 1
ATOM 694 C CA . CYS A 1 89 ? 8.654 9.692 -32.054 1.00 37.41 89 CYS A CA 1
ATOM 695 C C . CYS A 1 89 ? 7.176 10.100 -32.082 1.00 37.41 89 CYS A C 1
ATOM 697 O O . CYS A 1 89 ? 6.722 10.868 -31.234 1.00 37.41 89 CYS A O 1
ATOM 699 N N . GLU A 1 90 ? 6.430 9.592 -33.064 1.00 37.09 90 GLU A N 1
ATOM 700 C CA . GLU A 1 90 ? 4.971 9.515 -32.982 1.00 37.09 90 GLU A CA 1
ATOM 701 C C . GLU A 1 90 ? 4.630 8.579 -31.817 1.00 37.09 90 GLU A C 1
ATOM 703 O O . GLU A 1 90 ? 4.691 7.358 -31.933 1.00 37.09 90 GLU A O 1
ATOM 708 N N . PHE A 1 91 ? 4.356 9.155 -30.651 1.00 48.66 91 PHE A N 1
ATOM 709 C CA . PHE A 1 91 ? 3.756 8.416 -29.553 1.00 48.66 91 PHE A CA 1
ATOM 710 C C . PHE A 1 91 ? 2.292 8.162 -29.943 1.00 48.66 91 PHE A C 1
ATOM 712 O O . PHE A 1 91 ? 1.463 9.066 -29.849 1.00 48.66 91 PHE A O 1
ATOM 719 N N . GLU A 1 92 ? 2.006 6.969 -30.477 1.00 48.47 92 GLU A N 1
ATOM 720 C CA . GLU A 1 92 ? 0.637 6.467 -30.670 1.00 48.47 92 GLU A CA 1
ATOM 721 C C . GLU A 1 92 ? -0.158 6.603 -29.365 1.00 48.47 92 GLU A C 1
ATOM 723 O O . GLU A 1 92 ? 0.435 6.528 -28.296 1.00 48.47 92 GLU A O 1
ATOM 728 N N . ASP A 1 93 ? -1.475 6.816 -29.452 1.00 53.50 93 ASP A N 1
ATOM 729 C CA . ASP A 1 93 ? -2.363 7.101 -28.314 1.00 53.50 93 ASP A CA 1
ATOM 730 C C . ASP A 1 93 ? -2.122 6.121 -27.146 1.00 53.50 93 ASP A C 1
ATOM 732 O O . ASP A 1 93 ? -2.502 4.949 -27.169 1.00 53.50 93 ASP A O 1
ATOM 736 N N . LEU A 1 94 ? -1.393 6.612 -26.144 1.00 56.09 94 LEU A N 1
ATOM 737 C CA . LEU A 1 94 ? -0.691 5.828 -25.127 1.00 56.09 94 LEU A CA 1
ATOM 738 C C . LEU A 1 94 ? -1.606 5.332 -23.992 1.00 56.09 94 LEU A C 1
ATOM 740 O O . LEU A 1 94 ? -1.168 4.622 -23.083 1.00 56.09 94 LEU A O 1
ATOM 744 N N . ARG A 1 95 ? -2.884 5.712 -24.040 1.00 66.62 95 ARG A N 1
ATOM 745 C CA . ARG A 1 95 ? -3.954 5.227 -23.169 1.00 66.62 95 ARG A CA 1
ATOM 746 C C . ARG A 1 95 ? -4.889 4.379 -24.031 1.00 66.62 95 ARG A C 1
ATOM 748 O O . ARG A 1 95 ? -5.868 4.907 -24.555 1.00 66.62 95 ARG A O 1
ATOM 755 N N . PRO A 1 96 ? -4.621 3.068 -24.192 1.00 59.00 96 PRO A N 1
ATOM 756 C CA . PRO A 1 96 ? -5.433 2.217 -25.065 1.00 59.00 96 PRO A CA 1
ATOM 757 C C . PRO A 1 96 ? -6.897 2.136 -24.600 1.00 59.00 96 PRO A C 1
ATOM 759 O O . PRO A 1 96 ? -7.786 1.806 -25.386 1.00 59.00 96 PRO A O 1
ATOM 762 N N . SER A 1 97 ? -7.159 2.449 -23.325 1.00 67.69 97 SER A N 1
ATOM 763 C CA . SER A 1 97 ? -8.494 2.530 -22.742 1.00 67.69 97 SER A CA 1
ATOM 764 C C . SER A 1 97 ? -8.536 3.503 -21.566 1.00 67.69 97 SER A C 1
ATOM 766 O O . SER A 1 97 ? -7.667 3.444 -20.698 1.00 67.69 97 SER A O 1
ATOM 768 N N . THR A 1 98 ? -9.592 4.314 -21.485 1.00 83.00 98 THR A N 1
ATOM 769 C CA . THR A 1 98 ? -9.906 5.109 -20.290 1.00 83.00 98 THR A CA 1
ATOM 770 C C . THR A 1 98 ? -10.521 4.225 -19.204 1.00 83.00 98 THR A C 1
ATOM 772 O O . THR A 1 98 ? -11.491 3.504 -19.456 1.00 83.00 98 THR A O 1
ATOM 775 N N . VAL A 1 99 ? -10.018 4.320 -17.977 1.00 91.69 99 VAL A N 1
ATOM 776 C CA . VAL A 1 99 ? -10.573 3.665 -16.791 1.00 91.69 99 VAL A CA 1
ATOM 777 C C . VAL A 1 99 ? -11.444 4.651 -16.018 1.00 91.69 99 VAL A C 1
ATOM 779 O O . VAL A 1 99 ? -10.991 5.658 -15.480 1.00 91.69 99 VAL A O 1
ATOM 782 N N . THR A 1 100 ? -12.738 4.345 -15.929 1.00 93.81 100 THR A N 1
ATOM 783 C CA . THR A 1 100 ? -13.683 5.129 -15.125 1.00 93.81 100 THR A CA 1
ATOM 784 C C . THR A 1 100 ? -13.911 4.464 -13.776 1.00 93.81 100 THR A C 1
ATOM 786 O O . THR A 1 100 ? -14.391 3.335 -13.705 1.00 93.81 100 THR A O 1
ATOM 789 N N . VAL A 1 101 ? -13.653 5.199 -12.699 1.00 95.12 101 VAL A N 1
ATOM 790 C CA . VAL A 1 101 ? -13.962 4.774 -11.333 1.00 95.12 101 VAL A CA 1
ATOM 791 C C . VAL A 1 101 ? -15.483 4.807 -11.141 1.00 95.12 101 VAL A C 1
ATOM 793 O O . VAL A 1 101 ? -16.102 5.849 -11.404 1.00 95.12 101 VAL A O 1
ATOM 796 N N . PRO A 1 102 ? -16.127 3.716 -10.689 1.00 94.25 102 PRO A N 1
ATOM 797 C CA . PRO A 1 102 ? -17.567 3.683 -10.469 1.00 94.25 102 PRO A CA 1
ATOM 798 C C . PRO A 1 102 ? -17.991 4.602 -9.307 1.00 94.25 102 PRO A C 1
ATOM 800 O O . PRO A 1 102 ? -17.162 5.070 -8.523 1.00 94.25 102 PRO A O 1
ATOM 803 N N . PRO A 1 103 ? -19.293 4.910 -9.171 1.00 94.44 103 PRO A N 1
ATOM 804 C CA . PRO A 1 103 ? -19.819 5.559 -7.976 1.00 94.44 103 PRO A CA 1
ATOM 805 C C . PRO A 1 103 ? -19.458 4.793 -6.697 1.00 94.44 103 PRO A C 1
ATOM 807 O O . PRO A 1 103 ? -19.649 3.580 -6.625 1.00 94.44 103 PRO A O 1
ATOM 810 N N . ILE A 1 104 ? -19.016 5.511 -5.664 1.00 92.44 104 ILE A N 1
ATOM 811 C CA . ILE A 1 104 ? -18.878 4.948 -4.319 1.00 92.44 104 ILE A CA 1
ATOM 812 C C . ILE A 1 104 ? -20.288 4.780 -3.740 1.00 92.44 104 ILE A C 1
ATOM 814 O O . ILE A 1 104 ? -20.985 5.760 -3.489 1.00 92.44 104 ILE A O 1
ATOM 818 N N . THR A 1 105 ? -20.728 3.531 -3.585 1.00 87.38 105 THR A N 1
ATOM 819 C CA . THR A 1 105 ? -22.098 3.192 -3.149 1.00 87.38 105 THR A CA 1
ATOM 820 C C . THR A 1 105 ? -22.186 2.737 -1.696 1.00 87.38 105 THR A C 1
ATOM 822 O O . THR A 1 105 ? -23.259 2.796 -1.096 1.00 87.38 105 THR A O 1
ATOM 825 N N . ARG A 1 106 ? -21.071 2.283 -1.116 1.00 86.38 106 ARG A N 1
ATOM 826 C CA . ARG A 1 106 ? -20.982 1.898 0.297 1.00 86.38 106 ARG A CA 1
ATOM 827 C C . ARG A 1 106 ? -20.868 3.151 1.163 1.00 86.38 106 ARG A C 1
ATOM 829 O O . ARG A 1 106 ? -20.251 4.126 0.747 1.00 86.38 106 ARG A O 1
ATOM 836 N N . THR A 1 107 ? -21.404 3.099 2.385 1.00 85.94 107 THR A N 1
ATOM 837 C CA . THR A 1 107 ? -21.225 4.174 3.380 1.00 85.94 107 THR A CA 1
ATOM 838 C C . THR A 1 107 ? -19.744 4.450 3.646 1.00 85.94 107 THR A C 1
ATOM 840 O O . THR A 1 107 ? -19.365 5.605 3.799 1.00 85.94 107 THR A O 1
ATOM 843 N N . HIS A 1 108 ? -18.915 3.402 3.620 1.00 92.62 108 HIS A N 1
ATOM 844 C CA . HIS A 1 108 ? -17.462 3.501 3.583 1.00 92.62 108 HIS A CA 1
ATOM 845 C C . HIS A 1 108 ? -16.881 2.465 2.599 1.00 92.62 108 HIS A C 1
ATOM 847 O O . HIS A 1 108 ? -17.226 1.279 2.702 1.00 92.62 108 HIS A O 1
ATOM 853 N N . PRO A 1 109 ? -16.055 2.876 1.618 1.00 93.00 109 PRO A N 1
ATOM 854 C CA . PRO A 1 109 ? -15.253 1.967 0.794 1.00 93.00 109 PRO A CA 1
ATOM 855 C C . PRO A 1 109 ? -14.302 1.129 1.648 1.00 93.00 109 PRO A C 1
ATOM 857 O O . PRO A 1 109 ? -13.686 1.663 2.558 1.00 93.00 109 PRO A O 1
ATOM 860 N N . ARG A 1 110 ? -14.133 -0.162 1.344 1.00 93.06 110 ARG A N 1
ATOM 861 C CA . ARG A 1 110 ? -13.180 -1.012 2.080 1.00 93.06 110 ARG A CA 1
ATOM 862 C C . ARG A 1 110 ? -11.822 -1.000 1.399 1.00 93.06 110 ARG A C 1
ATOM 864 O O . ARG A 1 110 ? -11.748 -1.186 0.187 1.00 93.06 110 ARG A O 1
ATOM 871 N N . ILE A 1 111 ? -10.761 -0.803 2.174 1.00 94.62 111 ILE A N 1
ATOM 872 C CA . ILE A 1 111 ? -9.376 -0.696 1.697 1.00 94.62 111 ILE A CA 1
ATOM 873 C C . ILE A 1 111 ? -8.579 -1.934 2.126 1.00 94.62 111 ILE A C 1
ATOM 875 O O . ILE A 1 111 ? -7.898 -2.552 1.305 1.00 94.62 111 ILE A O 1
ATOM 879 N N . VAL A 1 112 ? -8.683 -2.319 3.401 1.00 92.25 112 VAL A N 1
ATOM 880 C CA . VAL A 1 112 ? -7.861 -3.372 4.015 1.00 92.25 112 VAL A CA 1
ATOM 881 C C . VAL A 1 112 ? -8.425 -4.758 3.730 1.00 92.25 112 VAL A C 1
ATOM 883 O O . VAL A 1 112 ? -7.733 -5.620 3.193 1.00 92.25 112 VAL A O 1
ATOM 886 N N . VAL A 1 113 ? -9.682 -4.985 4.112 1.00 92.88 113 VAL A N 1
ATOM 887 C CA . VAL A 1 113 ? -10.335 -6.293 4.022 1.00 92.88 113 VAL A CA 1
ATOM 888 C C . VAL A 1 113 ? -11.843 -6.122 3.871 1.00 92.88 113 VAL A C 1
ATOM 890 O O . VAL A 1 113 ? -12.464 -5.267 4.501 1.00 92.88 113 VAL A O 1
ATOM 893 N N . THR A 1 114 ? -12.449 -6.948 3.029 1.00 91.69 114 THR A N 1
ATOM 894 C CA . THR A 1 114 ? -13.908 -7.035 2.897 1.00 91.69 114 THR A CA 1
ATOM 895 C C . THR A 1 114 ? -14.510 -7.956 3.969 1.00 91.69 114 THR A C 1
ATOM 897 O O . THR A 1 114 ? -13.823 -8.850 4.478 1.00 91.69 114 THR A O 1
ATOM 900 N N . PRO A 1 115 ? -15.802 -7.803 4.322 1.00 91.31 115 PRO A N 1
ATOM 901 C CA . PRO A 1 115 ? -16.473 -8.729 5.237 1.00 91.31 115 PRO A CA 1
ATOM 902 C C . PRO A 1 115 ? -16.358 -10.200 4.806 1.00 91.31 115 PRO A C 1
ATOM 904 O O . PRO A 1 115 ? -16.151 -11.082 5.641 1.00 91.31 115 PRO A O 1
ATOM 907 N N . GLU A 1 116 ? -16.440 -10.473 3.503 1.00 91.25 116 GLU A N 1
ATOM 908 C CA . GLU A 1 116 ? -16.340 -11.816 2.928 1.00 91.25 116 GLU A CA 1
ATOM 909 C C . GLU A 1 116 ? -14.929 -12.406 3.083 1.00 91.25 116 GLU A C 1
ATOM 911 O O . GLU A 1 116 ? -14.775 -13.573 3.462 1.00 91.25 116 GLU A O 1
ATOM 916 N N . GLU A 1 117 ? -13.890 -11.603 2.836 1.00 93.44 117 GLU A N 1
ATOM 917 C CA . GLU A 1 117 ? -12.496 -11.999 3.065 1.00 93.44 117 GLU A CA 1
ATOM 918 C C . GLU A 1 117 ? -12.241 -12.289 4.548 1.00 93.44 117 GLU A C 1
ATOM 920 O O . GLU A 1 117 ? -11.610 -13.299 4.873 1.00 93.44 117 GLU A O 1
ATOM 925 N N . LEU A 1 118 ? -12.784 -11.468 5.455 1.00 95.44 118 LEU A N 1
ATOM 926 C CA . LEU A 1 118 ? -12.605 -11.638 6.897 1.00 95.44 118 LEU A CA 1
ATOM 927 C C . LEU A 1 118 ? -13.186 -12.962 7.404 1.00 95.44 118 LEU A C 1
ATOM 929 O O . LEU A 1 118 ? -12.538 -13.656 8.191 1.00 95.44 118 LEU A O 1
ATOM 933 N N . VAL A 1 119 ? -14.375 -13.353 6.932 1.00 95.81 119 VAL A N 1
ATOM 934 C CA . VAL A 1 119 ? -14.979 -14.654 7.277 1.00 95.81 119 VAL A CA 1
ATOM 935 C C . VAL A 1 119 ? -14.039 -15.799 6.901 1.00 95.81 119 VAL A C 1
ATOM 937 O O . VAL A 1 119 ? -13.815 -16.708 7.705 1.00 95.81 119 VAL A O 1
ATOM 940 N N . LYS A 1 120 ? -13.441 -15.741 5.706 1.00 94.38 120 LYS A N 1
ATOM 941 C CA . LYS A 1 120 ? -12.477 -16.747 5.246 1.00 94.38 120 LYS A CA 1
ATOM 942 C C . LYS A 1 120 ? -11.203 -16.743 6.094 1.00 94.38 120 LYS A C 1
ATOM 944 O O . LYS A 1 120 ? -10.735 -17.812 6.470 1.00 94.38 120 LYS A O 1
ATOM 949 N N . ILE A 1 121 ? -10.653 -15.571 6.409 1.00 95.19 121 ILE A N 1
ATOM 950 C CA . ILE A 1 121 ? -9.446 -15.441 7.243 1.00 95.19 121 ILE A CA 1
ATOM 951 C C . ILE A 1 121 ? -9.673 -16.089 8.614 1.00 95.19 121 ILE A C 1
ATOM 953 O O . ILE A 1 121 ? -8.878 -16.931 9.032 1.00 95.19 121 ILE A O 1
ATOM 957 N N . LYS A 1 122 ? -10.790 -15.770 9.283 1.00 96.75 122 LYS A N 1
ATOM 958 C CA . LYS A 1 122 ? -11.143 -16.360 10.585 1.00 96.75 122 LYS A CA 1
ATOM 959 C C . LYS A 1 122 ? -11.313 -17.873 10.511 1.00 96.75 122 LYS A C 1
ATOM 961 O O . LYS A 1 122 ? -10.827 -18.585 11.388 1.00 96.75 122 LYS A O 1
ATOM 966 N N . ALA A 1 123 ? -11.980 -18.368 9.467 1.00 95.75 123 ALA A N 1
ATOM 967 C CA . ALA A 1 123 ? -12.168 -19.801 9.262 1.00 95.75 123 ALA A CA 1
ATOM 968 C C . ALA A 1 123 ? -10.831 -20.535 9.071 1.00 95.75 123 ALA A C 1
ATOM 970 O O . ALA A 1 123 ? -10.626 -21.588 9.674 1.00 95.75 123 ALA A O 1
ATOM 971 N N . ASP A 1 124 ? -9.910 -19.965 8.293 1.00 95.06 124 ASP A N 1
ATOM 972 C CA . ASP A 1 124 ? -8.588 -20.547 8.058 1.00 95.06 124 ASP A CA 1
ATOM 973 C C . ASP A 1 124 ? -7.746 -20.570 9.342 1.00 95.06 124 ASP A C 1
ATOM 975 O O . ASP A 1 124 ? -7.148 -21.598 9.660 1.00 95.06 124 ASP A O 1
ATOM 979 N N . ILE A 1 125 ? -7.748 -19.486 10.127 1.00 95.38 125 ILE A N 1
ATOM 980 C CA . ILE A 1 125 ? -7.043 -19.426 11.419 1.00 95.38 125 ILE A CA 1
ATOM 981 C C . ILE A 1 125 ? -7.624 -20.455 12.401 1.00 95.38 125 ILE A C 1
ATOM 983 O O . ILE A 1 125 ? -6.873 -21.239 12.985 1.00 95.38 125 ILE A O 1
ATOM 987 N N . ALA A 1 126 ? -8.952 -20.519 12.543 1.00 96.06 126 ALA A N 1
ATOM 988 C CA . ALA A 1 126 ? -9.618 -21.494 13.411 1.00 96.06 126 ALA A CA 1
ATOM 989 C C . ALA A 1 126 ? -9.360 -22.945 12.963 1.00 96.06 126 ALA A C 1
ATOM 991 O O . ALA A 1 126 ? -9.177 -23.840 13.791 1.00 96.06 126 ALA A O 1
ATOM 992 N N . GLY A 1 127 ? -9.300 -23.169 11.647 1.00 96.19 127 GLY A N 1
ATOM 993 C CA . GLY A 1 127 ? -8.951 -24.442 11.020 1.00 96.19 127 GLY A CA 1
ATOM 994 C C . GLY A 1 127 ? -7.457 -24.778 11.045 1.00 96.19 127 GLY A C 1
ATOM 995 O O . GLY A 1 127 ? -7.082 -25.845 10.564 1.00 96.19 127 GLY A O 1
ATOM 996 N N . LYS A 1 128 ? -6.612 -23.901 11.606 1.00 95.44 128 LYS A N 1
ATOM 997 C CA . LYS A 1 128 ? -5.146 -24.025 11.636 1.00 95.44 128 LYS A CA 1
ATOM 998 C C . LYS A 1 128 ? -4.526 -24.192 10.245 1.00 95.44 128 LYS A C 1
ATOM 1000 O O . LYS A 1 128 ? -3.605 -24.983 10.050 1.00 95.44 128 LYS A O 1
ATOM 1005 N N . LEU A 1 129 ? -5.071 -23.481 9.262 1.00 93.69 129 LEU A N 1
ATOM 1006 C CA . LEU A 1 129 ? -4.614 -23.531 7.882 1.00 93.69 129 LEU A CA 1
ATOM 1007 C C . LEU A 1 129 ? -3.448 -22.564 7.659 1.00 93.69 129 LEU A C 1
ATOM 1009 O O . LEU A 1 129 ? -3.514 -21.380 7.997 1.00 93.69 129 LEU A O 1
ATOM 1013 N N . GLU A 1 130 ? -2.379 -23.080 7.055 1.00 90.69 130 GLU A N 1
ATOM 1014 C CA . GLU A 1 130 ? -1.181 -22.299 6.748 1.00 90.69 130 GLU A CA 1
ATOM 1015 C C . GLU A 1 130 ? -1.317 -21.517 5.429 1.00 90.69 130 GLU A C 1
ATOM 1017 O O . GLU A 1 130 ? -1.924 -22.019 4.475 1.00 90.69 130 GLU A O 1
ATOM 1022 N N . PRO A 1 131 ? -0.747 -20.298 5.340 1.00 91.06 131 PRO A N 1
ATOM 1023 C CA . PRO A 1 131 ? 0.188 -19.683 6.298 1.00 91.06 131 PRO A CA 1
ATOM 1024 C C . PRO A 1 131 ? -0.486 -18.829 7.388 1.00 91.06 131 PRO A C 1
ATOM 1026 O O . PRO A 1 131 ? 0.178 -18.331 8.294 1.00 91.06 131 PRO A O 1
ATOM 1029 N N . ARG A 1 132 ? -1.808 -18.627 7.298 1.00 92.81 132 ARG A N 1
ATOM 1030 C CA . ARG A 1 132 ? -2.549 -17.687 8.154 1.00 92.81 132 ARG A CA 1
ATOM 1031 C C . ARG A 1 132 ? -2.465 -18.040 9.631 1.00 92.81 132 ARG A C 1
ATOM 1033 O O . ARG A 1 132 ? -2.362 -17.138 10.457 1.00 92.81 132 ARG A O 1
ATOM 1040 N N . PHE A 1 133 ? -2.486 -19.329 9.961 1.00 93.44 133 PHE A N 1
ATOM 1041 C CA . PHE A 1 133 ? -2.368 -19.779 11.341 1.00 93.44 133 PHE A CA 1
ATOM 1042 C C . PHE A 1 133 ? -1.029 -19.372 11.967 1.00 93.44 133 PHE A C 1
ATOM 1044 O O . PHE A 1 133 ? -1.027 -18.675 12.982 1.00 93.44 133 PHE A O 1
ATOM 1051 N N . SER A 1 134 ? 0.101 -19.723 11.344 1.00 91.88 134 SER A N 1
ATOM 1052 C CA . SER A 1 134 ? 1.421 -19.345 11.860 1.00 91.88 134 SER A CA 1
ATOM 1053 C C . SER A 1 134 ? 1.665 -17.831 11.834 1.00 91.88 134 SER A C 1
ATOM 1055 O O . SER A 1 134 ? 2.367 -17.312 12.705 1.00 91.88 134 SER A O 1
ATOM 1057 N N . SER A 1 135 ? 1.093 -17.094 10.874 1.00 91.94 135 SER A N 1
ATOM 1058 C CA . SER A 1 135 ? 1.144 -15.624 10.888 1.00 91.94 135 SER A CA 1
ATOM 1059 C C . SER A 1 135 ? 0.364 -15.039 12.065 1.00 91.94 135 SER A C 1
ATOM 1061 O O . SER A 1 135 ? 0.878 -14.169 12.765 1.00 91.94 135 SER A O 1
ATOM 1063 N N . TRP A 1 136 ? -0.840 -15.549 12.345 1.00 94.06 136 TRP A N 1
ATOM 1064 C CA . TRP A 1 136 ? -1.634 -15.114 13.495 1.00 94.06 136 TRP A CA 1
ATOM 1065 C C . TRP A 1 136 ? -0.914 -15.373 14.822 1.00 94.06 136 TRP A C 1
ATOM 1067 O O . TRP A 1 136 ? -0.802 -14.461 15.638 1.00 94.06 136 TRP A O 1
ATOM 1077 N N . GLN A 1 137 ? -0.323 -16.562 15.000 1.00 93.31 137 GLN A N 1
ATOM 1078 C CA . GLN A 1 137 ? 0.450 -16.898 16.205 1.00 93.31 137 GLN A CA 1
ATOM 1079 C C . GLN A 1 137 ? 1.633 -15.949 16.462 1.00 93.31 137 GLN A C 1
ATOM 1081 O O . GLN A 1 137 ? 2.084 -15.822 17.600 1.00 93.31 137 GLN A O 1
ATOM 1086 N N . ARG A 1 138 ? 2.147 -15.284 15.419 1.00 91.19 138 ARG A N 1
ATOM 1087 C CA . ARG A 1 138 ? 3.198 -14.262 15.530 1.00 91.19 138 ARG A CA 1
ATOM 1088 C C . ARG A 1 138 ? 2.643 -12.855 15.737 1.00 91.19 138 ARG A C 1
ATOM 1090 O O . ARG A 1 138 ? 3.276 -12.063 16.438 1.00 91.19 138 ARG A O 1
ATOM 1097 N N . LEU A 1 139 ? 1.510 -12.524 15.121 1.00 92.81 139 LEU A N 1
ATOM 1098 C CA . LEU A 1 139 ? 0.904 -11.195 15.210 1.00 92.81 139 LEU A CA 1
ATOM 1099 C C . LEU A 1 139 ? 0.251 -10.959 16.574 1.00 92.81 139 LEU A C 1
ATOM 1101 O O . LEU A 1 139 ? 0.467 -9.907 17.173 1.00 92.81 139 LEU A O 1
ATOM 1105 N N . GLU A 1 140 ? -0.508 -11.929 17.081 1.00 94.19 140 GLU A N 1
ATOM 1106 C CA . GLU A 1 140 ? -1.309 -11.777 18.300 1.00 94.19 140 GLU A CA 1
ATOM 1107 C C . GLU A 1 140 ? -0.475 -11.323 19.517 1.00 94.19 140 GLU A C 1
ATOM 1109 O O . GLU A 1 140 ? -0.832 -10.310 20.126 1.00 94.19 140 GLU A O 1
ATOM 1114 N N . PRO A 1 141 ? 0.685 -11.935 19.844 1.00 94.56 141 PRO A N 1
ATOM 1115 C CA . PRO A 1 141 ? 1.505 -11.466 20.965 1.00 94.56 141 PRO A CA 1
ATOM 1116 C C . PRO A 1 141 ? 2.058 -10.046 20.770 1.00 94.56 141 PRO A C 1
ATOM 1118 O O . PRO A 1 141 ? 2.256 -9.315 21.743 1.00 94.56 141 PRO A O 1
ATOM 1121 N N . GLN A 1 142 ? 2.309 -9.629 19.524 1.00 94.75 142 GLN A N 1
ATOM 1122 C CA . GLN A 1 142 ? 2.758 -8.265 19.228 1.00 94.75 142 GLN A CA 1
ATOM 1123 C C . GLN A 1 142 ? 1.627 -7.260 19.460 1.00 94.75 142 GLN A C 1
ATOM 1125 O O . GLN A 1 142 ? 1.849 -6.242 20.112 1.00 94.75 142 GLN A O 1
ATOM 1130 N N . ALA A 1 143 ? 0.407 -7.568 19.010 1.00 95.62 143 ALA A N 1
ATOM 1131 C CA . ALA A 1 143 ? -0.765 -6.736 19.272 1.00 95.62 143 ALA A CA 1
ATOM 1132 C C . ALA A 1 143 ? -1.066 -6.628 20.779 1.00 95.62 143 ALA A C 1
ATOM 1134 O O . ALA A 1 143 ? -1.325 -5.532 21.280 1.00 95.62 143 ALA A O 1
ATOM 1135 N N . GLN A 1 144 ? -0.940 -7.730 21.526 1.00 96.12 144 GLN A N 1
ATOM 1136 C CA . GLN A 1 144 ? -1.047 -7.729 22.991 1.00 96.12 144 GLN A CA 1
ATOM 1137 C C . GLN A 1 144 ? 0.019 -6.839 23.646 1.00 96.12 144 GLN A C 1
ATOM 1139 O O . GLN A 1 144 ? -0.276 -6.104 24.586 1.00 96.12 144 GLN A O 1
ATOM 1144 N N . SER A 1 145 ? 1.254 -6.847 23.136 1.00 95.62 145 SER A N 1
ATOM 1145 C CA . SER A 1 145 ? 2.291 -5.924 23.606 1.00 95.62 145 SER A CA 1
ATOM 1146 C C . SER A 1 145 ? 1.913 -4.463 23.335 1.00 95.62 145 SER A C 1
ATOM 1148 O O . SER A 1 145 ? 2.056 -3.624 24.225 1.00 95.62 145 SER A O 1
ATOM 1150 N N . CYS A 1 146 ? 1.373 -4.156 22.151 1.00 95.19 146 CYS A N 1
ATOM 1151 C CA . CYS A 1 146 ? 0.919 -2.810 21.791 1.00 95.19 146 CYS A CA 1
ATOM 1152 C C . CYS A 1 146 ? -0.204 -2.293 22.705 1.00 95.19 146 CYS A C 1
ATOM 1154 O O . CYS A 1 146 ? -0.202 -1.106 23.034 1.00 95.19 146 CYS A O 1
ATOM 1156 N N . LEU A 1 147 ? -1.121 -3.155 23.171 1.00 95.75 147 LEU A N 1
ATOM 1157 C CA . LEU A 1 147 ? -2.168 -2.769 24.133 1.00 95.75 147 LEU A CA 1
ATOM 1158 C C . LEU A 1 147 ? -1.596 -2.155 25.417 1.00 95.75 147 LEU A C 1
ATOM 1160 O O . LEU A 1 147 ? -2.168 -1.212 25.964 1.00 95.75 147 LEU A O 1
ATOM 1164 N N . MET A 1 148 ? -0.454 -2.669 25.876 1.00 94.12 148 MET A N 1
ATOM 1165 C CA . MET A 1 148 ? 0.185 -2.252 27.125 1.00 94.12 148 MET A CA 1
ATOM 1166 C C . MET A 1 148 ? 1.055 -0.997 26.975 1.00 94.12 148 MET A C 1
ATOM 1168 O O . MET A 1 148 ? 1.523 -0.448 27.973 1.00 94.12 148 MET A O 1
ATOM 1172 N N . GLN A 1 149 ? 1.297 -0.534 25.746 1.00 94.81 149 GLN A N 1
ATOM 1173 C CA . GLN A 1 149 ? 2.139 0.630 25.484 1.00 94.81 149 GLN A CA 1
ATOM 1174 C C . GLN A 1 149 ? 1.369 1.941 25.677 1.00 94.81 149 GLN A C 1
ATOM 1176 O O . GLN A 1 149 ? 0.190 2.075 25.336 1.00 94.81 149 GLN A O 1
ATOM 1181 N N . ALA A 1 150 ? 2.059 2.958 26.191 1.00 94.94 150 ALA A N 1
ATOM 1182 C CA . ALA A 1 150 ? 1.528 4.315 26.205 1.00 94.94 150 ALA A CA 1
ATOM 1183 C C . ALA A 1 150 ? 1.401 4.848 24.768 1.00 94.94 150 ALA A C 1
ATOM 1185 O O . ALA A 1 150 ? 2.287 4.631 23.937 1.00 94.94 150 ALA A O 1
ATOM 1186 N N . VAL A 1 151 ? 0.316 5.573 24.478 1.00 95.69 151 VAL A N 1
ATOM 1187 C CA . VAL A 1 151 ? 0.191 6.271 23.194 1.00 95.69 151 VAL A CA 1
ATOM 1188 C C . VAL A 1 151 ? 1.189 7.421 23.169 1.00 95.69 151 VAL A C 1
ATOM 1190 O O . VAL A 1 151 ? 1.223 8.262 24.066 1.00 95.69 151 VAL A O 1
ATOM 1193 N N . SER A 1 152 ? 2.040 7.427 22.147 1.00 92.06 152 SER A N 1
ATOM 1194 C CA . SER A 1 152 ? 2.996 8.509 21.931 1.00 92.06 152 SER A CA 1
ATOM 1195 C C . SER A 1 152 ? 2.289 9.737 21.367 1.00 92.06 152 SER A C 1
ATOM 1197 O O . SER A 1 152 ? 1.366 9.612 20.564 1.00 92.06 152 SER A O 1
ATOM 1199 N N . ALA A 1 153 ? 2.760 10.926 21.744 1.00 95.31 153 ALA A N 1
ATOM 1200 C CA . ALA A 1 153 ? 2.300 12.164 21.128 1.00 95.31 153 ALA A CA 1
ATOM 1201 C C . ALA A 1 153 ? 2.593 12.170 19.617 1.00 95.31 153 ALA A C 1
ATOM 1203 O O . ALA A 1 153 ? 3.629 11.665 19.171 1.00 95.31 153 ALA A O 1
ATOM 1204 N N . ALA A 1 154 ? 1.692 12.774 18.844 1.00 97.31 154 ALA A N 1
ATOM 1205 C CA . ALA A 1 154 ? 1.869 12.939 17.409 1.00 97.31 154 ALA A CA 1
ATOM 1206 C C . ALA A 1 154 ? 3.031 13.892 17.095 1.00 97.31 154 ALA A C 1
ATOM 1208 O O . ALA A 1 154 ? 3.274 14.865 17.813 1.00 97.31 154 ALA A O 1
ATOM 1209 N N . TYR A 1 155 ? 3.745 13.632 15.999 1.00 96.38 155 TYR A N 1
ATOM 1210 C CA . TYR A 1 155 ? 4.775 14.550 15.522 1.00 96.38 155 TYR A CA 1
ATOM 1211 C C . TYR A 1 155 ? 4.141 15.668 14.691 1.00 96.38 155 TYR A C 1
ATOM 1213 O O . TYR A 1 155 ? 3.658 15.431 13.588 1.00 96.38 155 TYR A O 1
ATOM 1221 N N . THR A 1 156 ? 4.185 16.892 15.210 1.00 95.12 156 THR A N 1
ATOM 1222 C CA . THR A 1 156 ? 3.603 18.088 14.577 1.00 95.12 156 THR A CA 1
ATOM 1223 C C . THR A 1 156 ? 4.661 19.045 14.017 1.00 95.12 156 THR A C 1
ATOM 1225 O O . THR A 1 156 ? 4.372 20.209 13.756 1.00 95.12 156 THR A O 1
ATOM 1228 N N . GLY A 1 157 ? 5.914 18.594 13.907 1.00 92.00 157 GLY A N 1
ATOM 1229 C CA . GLY A 1 157 ? 6.997 19.400 13.348 1.00 92.00 157 GLY A CA 1
ATOM 1230 C C . GLY A 1 157 ? 7.012 19.389 11.818 1.00 92.00 157 GLY A C 1
ATOM 1231 O O . GLY A 1 157 ? 6.268 18.655 11.170 1.00 92.00 157 GLY A O 1
ATOM 1232 N N . GLU A 1 158 ? 7.894 20.202 11.244 1.00 90.38 158 GLU A N 1
ATOM 1233 C CA . GLU A 1 158 ? 7.964 20.427 9.795 1.00 90.38 158 GLU A CA 1
ATOM 1234 C C . GLU A 1 158 ? 8.887 19.440 9.052 1.00 90.38 158 GLU A C 1
ATOM 1236 O O . GLU A 1 158 ? 8.829 19.354 7.826 1.00 90.38 158 GLU A O 1
ATOM 1241 N N . ASP A 1 159 ? 9.745 18.693 9.764 1.00 90.06 159 ASP A N 1
ATOM 1242 C CA . ASP A 1 159 ? 10.682 17.746 9.146 1.00 90.06 159 ASP A CA 1
ATOM 1243 C C . ASP A 1 159 ? 9.958 16.451 8.760 1.00 90.06 159 ASP A C 1
ATOM 1245 O O . ASP A 1 159 ? 9.619 15.613 9.602 1.00 90.06 159 ASP A O 1
ATOM 1249 N N . THR A 1 160 ? 9.767 16.260 7.457 1.00 90.50 160 THR A N 1
ATOM 1250 C CA . THR A 1 160 ? 9.059 15.103 6.909 1.00 90.50 160 THR A CA 1
ATOM 1251 C C . THR A 1 160 ? 9.767 13.771 7.155 1.00 90.50 160 THR A C 1
ATOM 1253 O O . THR A 1 160 ? 9.093 12.745 7.247 1.00 90.50 160 THR A O 1
ATOM 1256 N N . LEU A 1 161 ? 11.091 13.753 7.368 1.00 89.38 161 LEU A N 1
ATOM 1257 C CA . LEU A 1 161 ? 11.785 12.534 7.800 1.00 89.38 161 LEU A CA 1
ATOM 1258 C C . LEU A 1 161 ? 11.439 12.154 9.236 1.00 89.38 161 LEU A C 1
ATOM 1260 O O . LEU A 1 161 ? 11.299 10.971 9.552 1.00 89.38 161 LEU A O 1
ATOM 1264 N N . GLN A 1 162 ? 11.333 13.141 10.127 1.00 92.06 162 GLN A N 1
ATOM 1265 C CA . GLN A 1 162 ? 10.895 12.872 11.495 1.00 92.06 162 GLN A CA 1
ATOM 1266 C C . GLN A 1 162 ? 9.421 12.491 11.518 1.00 92.06 162 GLN A C 1
ATOM 1268 O O . GLN A 1 162 ? 9.059 11.585 12.268 1.00 92.06 162 GLN A O 1
ATOM 1273 N N . PHE A 1 163 ? 8.601 13.104 10.658 1.00 94.50 163 PHE A N 1
ATOM 1274 C CA . PHE A 1 163 ? 7.212 12.701 10.469 1.00 94.50 163 PHE A CA 1
ATOM 1275 C C . PHE A 1 163 ? 7.117 11.218 10.115 1.00 94.50 163 PHE A C 1
ATOM 1277 O O . PHE A 1 163 ? 6.570 10.467 10.916 1.00 94.50 163 PHE A O 1
ATOM 1284 N N . ILE A 1 164 ? 7.700 10.763 8.997 1.00 93.06 164 ILE A N 1
ATOM 1285 C CA . ILE A 1 164 ? 7.569 9.358 8.573 1.00 93.06 164 ILE A CA 1
ATOM 1286 C C . ILE A 1 164 ? 8.149 8.392 9.612 1.00 93.06 164 ILE A C 1
ATOM 1288 O O . ILE A 1 164 ? 7.582 7.331 9.856 1.00 93.06 164 ILE A O 1
ATOM 1292 N N . LYS A 1 165 ? 9.230 8.770 10.305 1.00 92.50 165 LYS A N 1
ATOM 1293 C CA . LYS A 1 165 ? 9.819 7.951 11.372 1.00 92.50 165 LYS A CA 1
ATOM 1294 C C . LYS A 1 165 ? 8.874 7.773 12.564 1.00 92.50 165 LYS A C 1
ATOM 1296 O O . LYS A 1 165 ? 8.744 6.667 13.088 1.00 92.50 165 LYS A O 1
ATOM 1301 N N . GLN A 1 166 ? 8.250 8.854 13.027 1.00 95.06 166 GLN A N 1
ATOM 1302 C CA . GLN A 1 166 ? 7.360 8.826 14.191 1.00 95.06 166 GLN A CA 1
ATOM 1303 C C . GLN A 1 166 ? 5.986 8.252 13.829 1.00 95.06 166 GLN A C 1
ATOM 1305 O O . GLN A 1 166 ? 5.418 7.471 14.597 1.00 95.06 166 GLN A O 1
ATOM 1310 N N . ALA A 1 167 ? 5.495 8.580 12.636 1.00 95.75 167 ALA A N 1
ATOM 1311 C CA . ALA A 1 167 ? 4.279 8.029 12.066 1.00 95.75 167 ALA A CA 1
ATOM 1312 C C . ALA A 1 167 ? 4.428 6.519 11.857 1.00 95.75 167 ALA A C 1
ATOM 1314 O O . ALA A 1 167 ? 3.574 5.777 12.317 1.00 95.75 167 ALA A O 1
ATOM 1315 N N . GLY A 1 168 ? 5.560 6.041 11.326 1.00 92.69 168 GLY A N 1
ATOM 1316 C CA . GLY A 1 168 ? 5.833 4.616 11.103 1.00 92.69 168 GLY A CA 1
ATOM 1317 C C . GLY A 1 168 ? 5.753 3.748 12.367 1.00 92.69 168 GLY A C 1
ATOM 1318 O O . GLY A 1 168 ? 5.299 2.608 12.309 1.00 92.69 168 GLY A O 1
ATOM 1319 N N . ARG A 1 169 ? 6.113 4.290 13.540 1.00 91.81 169 ARG A N 1
ATOM 1320 C CA . ARG A 1 169 ? 5.922 3.595 14.830 1.00 91.81 169 ARG A CA 1
ATOM 1321 C C . ARG A 1 169 ? 4.443 3.436 15.176 1.00 91.81 169 ARG A C 1
ATOM 1323 O O . ARG A 1 169 ? 4.014 2.360 15.581 1.00 91.81 169 ARG A O 1
ATOM 1330 N N . SER A 1 170 ? 3.675 4.509 15.007 1.00 95.56 170 SER A N 1
ATOM 1331 C CA . SER A 1 170 ? 2.234 4.509 15.277 1.00 95.56 170 SER A CA 1
ATOM 1332 C C . SER A 1 170 ? 1.484 3.649 14.261 1.00 95.56 170 SER A C 1
ATOM 1334 O O . SER A 1 170 ? 0.620 2.879 14.648 1.00 95.56 170 SER A O 1
ATOM 1336 N N . MET A 1 171 ? 1.881 3.718 12.992 1.00 93.81 171 MET A N 1
ATOM 1337 C CA . MET A 1 171 ? 1.388 2.925 11.871 1.00 93.81 171 MET A CA 1
ATOM 1338 C C . MET A 1 171 ? 1.509 1.426 12.148 1.00 93.81 171 MET A C 1
ATOM 1340 O O . MET A 1 171 ? 0.509 0.719 12.114 1.00 93.81 171 MET A O 1
ATOM 1344 N N . ARG A 1 172 ? 2.705 0.954 12.526 1.00 91.50 172 ARG A N 1
ATOM 1345 C CA . ARG A 1 172 ? 2.916 -0.453 12.889 1.00 91.50 172 ARG A CA 1
ATOM 1346 C C . ARG A 1 172 ? 2.016 -0.887 14.046 1.00 91.50 172 ARG A C 1
ATOM 1348 O O . ARG A 1 172 ? 1.410 -1.951 13.982 1.00 91.50 172 ARG A O 1
ATOM 1355 N N . ASN A 1 173 ? 1.918 -0.072 15.096 1.00 94.81 173 ASN A N 1
ATOM 1356 C CA . ASN A 1 173 ? 1.047 -0.378 16.231 1.00 94.81 173 ASN A CA 1
ATOM 1357 C C . ASN A 1 173 ? -0.427 -0.426 15.810 1.00 94.81 173 ASN A C 1
ATOM 1359 O O . ASN A 1 173 ? -1.146 -1.331 16.219 1.00 94.81 173 ASN A O 1
ATOM 1363 N N . LEU A 1 174 ? -0.869 0.519 14.981 1.00 97.06 174 LEU A N 1
ATOM 1364 C CA . LEU A 1 174 ? -2.223 0.562 14.445 1.00 97.06 174 LEU A CA 1
ATOM 1365 C C . LEU A 1 174 ? -2.544 -0.692 13.637 1.00 97.06 174 LEU A C 1
ATOM 1367 O O . LEU A 1 174 ? -3.543 -1.332 13.935 1.00 97.06 174 LEU A O 1
ATOM 1371 N N . GLU A 1 175 ? -1.690 -1.082 12.690 1.00 94.88 175 GLU A N 1
ATOM 1372 C CA . GLU A 1 175 ? -1.878 -2.284 11.866 1.00 94.88 175 GLU A CA 1
ATOM 1373 C C . GLU A 1 175 ? -2.011 -3.551 12.720 1.00 94.88 175 GLU A C 1
ATOM 1375 O O . GLU A 1 175 ? -2.950 -4.323 12.535 1.00 94.88 175 GLU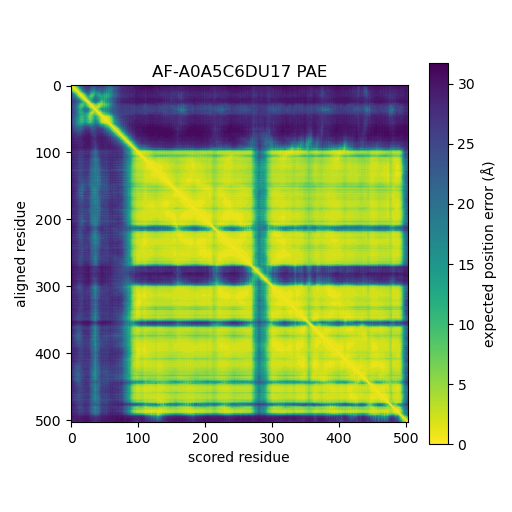 A O 1
ATOM 1380 N N . LEU A 1 176 ? -1.135 -3.730 13.715 1.00 95.25 176 LEU A N 1
ATOM 1381 C CA . LEU A 1 176 ? -1.212 -4.860 14.646 1.00 95.25 176 LEU A CA 1
ATOM 1382 C C . LEU A 1 176 ? -2.533 -4.867 15.428 1.00 95.25 176 LEU A C 1
ATOM 1384 O O . LEU A 1 176 ? -3.193 -5.902 15.517 1.00 95.25 176 LEU A O 1
ATOM 1388 N N . LEU A 1 177 ? -2.924 -3.719 15.986 1.00 97.44 177 LEU A N 1
ATOM 1389 C CA . LEU A 1 177 ? -4.135 -3.593 16.796 1.00 97.44 177 LEU A CA 1
ATOM 1390 C C . LEU A 1 177 ? -5.399 -3.816 15.959 1.00 97.44 177 LEU A C 1
ATOM 1392 O O . LEU A 1 177 ? -6.274 -4.567 16.378 1.00 97.44 177 LEU A O 1
ATOM 1396 N N . VAL A 1 178 ? -5.510 -3.213 14.772 1.00 97.00 178 VAL A N 1
ATOM 1397 C CA . VAL A 1 178 ? -6.722 -3.355 13.952 1.00 97.00 178 VAL A CA 1
ATOM 1398 C C . VAL A 1 178 ? -6.846 -4.744 13.338 1.00 97.00 178 VAL A C 1
ATOM 1400 O O . VAL A 1 178 ? -7.953 -5.272 13.274 1.00 97.00 178 VAL A O 1
ATOM 1403 N N . MET A 1 179 ? -5.736 -5.397 12.981 1.00 95.69 179 MET A N 1
ATOM 1404 C CA . MET A 1 179 ? -5.773 -6.795 12.543 1.00 95.69 179 MET A CA 1
ATOM 1405 C C . MET A 1 179 ? -6.149 -7.745 13.683 1.00 95.69 179 MET A C 1
ATOM 1407 O O . MET A 1 179 ? -6.947 -8.661 13.472 1.00 95.69 179 MET A O 1
ATOM 1411 N N . ALA A 1 180 ? -5.644 -7.513 14.899 1.00 96.56 180 ALA A N 1
ATOM 1412 C CA . ALA A 1 180 ? -6.055 -8.279 16.073 1.00 96.56 180 ALA A CA 1
ATOM 1413 C C . ALA A 1 180 ? -7.536 -8.068 16.410 1.00 96.56 180 ALA A C 1
ATOM 1415 O O . ALA A 1 180 ? -8.252 -9.045 16.621 1.00 96.56 180 ALA A O 1
ATOM 1416 N N . TYR A 1 181 ? -8.020 -6.823 16.361 1.00 97.81 181 TYR A N 1
ATOM 1417 C CA . TYR A 1 181 ? -9.438 -6.510 16.526 1.00 97.81 181 TYR A CA 1
ATOM 1418 C C . TYR A 1 181 ? -10.305 -7.239 15.497 1.00 97.81 181 TYR A C 1
ATOM 1420 O O . TYR A 1 181 ? -11.277 -7.896 15.862 1.00 97.81 181 TYR A O 1
ATOM 1428 N N . LEU A 1 182 ? -9.932 -7.184 14.215 1.00 96.12 182 LEU A N 1
ATOM 1429 C CA . LEU A 1 182 ? -10.672 -7.860 13.156 1.00 96.12 182 LEU A CA 1
ATOM 1430 C C . LEU A 1 182 ? -10.777 -9.361 13.405 1.00 96.12 182 LEU A C 1
ATOM 1432 O O . LEU A 1 182 ? -11.854 -9.918 13.209 1.00 96.12 182 LEU A O 1
ATOM 1436 N N . ILE A 1 183 ? -9.690 -10.018 13.818 1.00 96.00 183 ILE A N 1
ATOM 1437 C CA . ILE A 1 183 ? -9.620 -11.477 13.974 1.00 96.00 183 ILE A CA 1
ATOM 1438 C C . ILE A 1 183 ? -10.300 -11.936 15.268 1.00 96.00 183 ILE A C 1
ATOM 1440 O O . ILE A 1 183 ? -11.237 -12.737 15.199 1.00 96.00 183 ILE A O 1
ATOM 1444 N N . ASP A 1 184 ? -9.866 -11.406 16.410 1.00 94.44 184 ASP A N 1
ATOM 1445 C CA . ASP A 1 184 ? -10.272 -11.846 17.751 1.00 94.44 184 ASP A CA 1
ATOM 1446 C C . ASP A 1 184 ? -11.589 -11.201 18.212 1.00 94.44 184 ASP A C 1
ATOM 1448 O O . ASP A 1 184 ? -12.399 -11.817 18.902 1.00 94.44 184 ASP A O 1
ATOM 1452 N N . GLY A 1 185 ? -11.867 -9.976 17.758 1.00 94.94 185 GLY A N 1
ATOM 1453 C CA . GLY A 1 185 ? -13.067 -9.228 18.131 1.00 94.94 185 GLY A CA 1
ATOM 1454 C C . GLY A 1 185 ? -13.006 -8.578 19.514 1.00 94.94 185 GLY A C 1
ATOM 1455 O O . GLY A 1 185 ? -14.021 -8.039 19.955 1.00 94.94 185 GLY A O 1
ATOM 1456 N N . ASP A 1 186 ? -11.859 -8.604 20.203 1.00 97.12 186 ASP A N 1
ATOM 1457 C CA . ASP A 1 186 ? -11.696 -7.915 21.486 1.00 97.12 186 ASP A CA 1
ATOM 1458 C C . ASP A 1 186 ? -11.737 -6.382 21.286 1.00 97.12 186 ASP A C 1
ATOM 1460 O O . ASP A 1 186 ? -10.854 -5.813 20.627 1.00 97.12 186 ASP A O 1
ATOM 1464 N N . PRO A 1 187 ? -12.734 -5.679 21.863 1.00 97.62 187 PRO A N 1
ATOM 1465 C CA . PRO A 1 187 ? -12.871 -4.232 21.721 1.00 97.62 187 PRO A CA 1
ATOM 1466 C C . PRO A 1 187 ? -11.716 -3.437 22.349 1.00 97.62 187 PRO A C 1
ATOM 1468 O O . PRO A 1 187 ? -11.566 -2.255 22.037 1.00 97.62 187 PRO A O 1
ATOM 1471 N N . ALA A 1 188 ? -10.881 -4.037 23.206 1.00 98.19 188 ALA A N 1
ATOM 1472 C CA . ALA A 1 188 ? -9.697 -3.375 23.752 1.00 98.19 188 ALA A CA 1
ATOM 1473 C C . ALA A 1 188 ? -8.704 -2.974 22.649 1.00 98.19 188 ALA A C 1
ATOM 1475 O O . ALA A 1 188 ? -8.141 -1.876 22.695 1.00 98.19 188 ALA A O 1
ATOM 1476 N N . TYR A 1 189 ? -8.537 -3.819 21.624 1.00 98.44 189 TYR A N 1
ATOM 1477 C CA . TYR A 1 189 ? -7.698 -3.506 20.466 1.00 98.44 189 TYR A CA 1
ATOM 1478 C C . TYR A 1 189 ? -8.242 -2.309 19.683 1.00 98.44 189 TYR A C 1
ATOM 1480 O O . TYR A 1 189 ? -7.491 -1.372 19.399 1.00 98.44 189 TYR A O 1
ATOM 1488 N N . ALA A 1 190 ? -9.550 -2.294 19.402 1.00 98.44 190 ALA A N 1
ATOM 1489 C CA . ALA A 1 190 ? -10.207 -1.182 18.718 1.00 98.44 190 ALA A CA 1
ATOM 1490 C C . ALA A 1 190 ? -10.101 0.123 19.514 1.00 98.44 190 ALA A C 1
ATOM 1492 O O . ALA A 1 190 ? -9.739 1.160 18.961 1.00 98.44 190 ALA A O 1
ATOM 1493 N N . ALA A 1 191 ? -10.347 0.070 20.827 1.00 98.50 191 ALA A N 1
ATOM 1494 C CA . ALA A 1 191 ? -10.240 1.229 21.706 1.00 98.50 191 ALA A CA 1
ATOM 1495 C C . ALA A 1 191 ? -8.820 1.814 21.708 1.00 98.50 191 ALA A C 1
ATOM 1497 O O . ALA A 1 191 ? -8.654 3.033 21.616 1.00 98.50 191 ALA A O 1
ATOM 1498 N N . LYS A 1 192 ? -7.789 0.958 21.752 1.00 98.62 192 LYS A N 1
ATOM 1499 C CA . LYS A 1 192 ? -6.393 1.401 21.707 1.00 98.62 192 LYS A CA 1
ATOM 1500 C C . LYS A 1 192 ? -6.005 1.983 20.350 1.00 98.62 192 LYS A C 1
ATOM 1502 O O . LYS A 1 192 ? -5.350 3.022 20.292 1.00 98.62 192 LYS A O 1
ATOM 1507 N N . ALA A 1 193 ? -6.420 1.342 19.259 1.00 98.56 193 ALA A N 1
ATOM 1508 C CA . ALA A 1 193 ? -6.165 1.842 17.913 1.00 98.56 193 ALA A CA 1
ATOM 1509 C C . ALA A 1 193 ? -6.850 3.200 17.685 1.00 98.56 193 ALA A C 1
ATOM 1511 O O . ALA A 1 193 ? -6.227 4.137 17.186 1.00 98.56 193 ALA A O 1
ATOM 1512 N N . LYS A 1 194 ? -8.094 3.346 18.152 1.00 98.69 194 LYS A N 1
ATOM 1513 C CA . LYS A 1 194 ? -8.844 4.606 18.151 1.00 98.69 194 LYS A CA 1
ATOM 1514 C C . LYS A 1 194 ? -8.133 5.709 18.940 1.00 98.69 194 LYS A C 1
ATOM 1516 O O . LYS A 1 194 ? -8.044 6.832 18.450 1.00 98.69 194 LYS A O 1
ATOM 1521 N N . GLU A 1 195 ? -7.590 5.402 20.121 1.00 98.62 195 GLU A N 1
ATOM 1522 C CA . GLU A 1 195 ? -6.800 6.352 20.923 1.00 98.62 195 GLU A CA 1
ATOM 1523 C C . GLU A 1 195 ? -5.595 6.890 20.130 1.00 98.62 195 GLU A C 1
ATOM 1525 O O . GLU A 1 195 ? -5.376 8.103 20.075 1.00 98.62 195 GLU A O 1
ATOM 1530 N N . ILE A 1 196 ? -4.841 6.004 19.467 1.00 98.69 196 ILE A N 1
ATOM 1531 C CA . ILE A 1 196 ? -3.684 6.382 18.641 1.00 98.69 196 ILE A CA 1
ATOM 1532 C C . ILE A 1 196 ? -4.130 7.232 17.445 1.00 98.69 196 ILE A C 1
ATOM 1534 O O . ILE A 1 196 ? -3.578 8.311 17.228 1.00 98.69 196 ILE A O 1
ATOM 1538 N N . LEU A 1 197 ? -5.136 6.779 16.691 1.00 98.81 197 LEU A N 1
ATOM 1539 C CA . LEU A 1 197 ? -5.640 7.476 15.506 1.00 98.81 197 LEU A CA 1
ATOM 1540 C C . LEU A 1 197 ? -6.100 8.901 15.843 1.00 98.81 197 LEU A C 1
ATOM 1542 O O . LEU A 1 197 ? -5.674 9.861 15.200 1.00 98.81 197 LEU A O 1
ATOM 1546 N N . LEU A 1 198 ? -6.912 9.055 16.892 1.00 98.81 198 LEU A N 1
ATOM 1547 C CA . LEU A 1 198 ? -7.438 10.358 17.303 1.00 98.81 198 LEU A CA 1
ATOM 1548 C C . LEU A 1 198 ? -6.369 11.259 17.928 1.00 98.81 198 LEU A C 1
ATOM 1550 O O . LEU A 1 198 ? -6.451 12.475 17.775 1.00 98.81 198 LEU A O 1
ATOM 1554 N N . THR A 1 199 ? -5.345 10.698 18.579 1.00 98.62 199 THR A N 1
ATOM 1555 C CA . THR A 1 199 ? -4.191 11.482 19.059 1.00 98.62 199 THR A CA 1
ATOM 1556 C C . THR A 1 199 ? -3.493 12.201 17.907 1.00 98.62 199 THR A C 1
ATOM 1558 O O . THR A 1 199 ? -3.105 13.359 18.053 1.00 98.62 199 THR A O 1
ATOM 1561 N N . TRP A 1 200 ? -3.359 11.544 16.754 1.00 98.62 200 TRP A N 1
ATOM 1562 C CA . TRP A 1 200 ? -2.778 12.155 15.560 1.00 98.62 200 TRP A CA 1
ATOM 1563 C C . TRP A 1 200 ? -3.748 13.104 14.858 1.00 98.62 200 TRP A C 1
ATOM 1565 O O . TRP A 1 200 ? -3.373 14.240 14.576 1.00 98.62 200 TRP A O 1
ATOM 1575 N N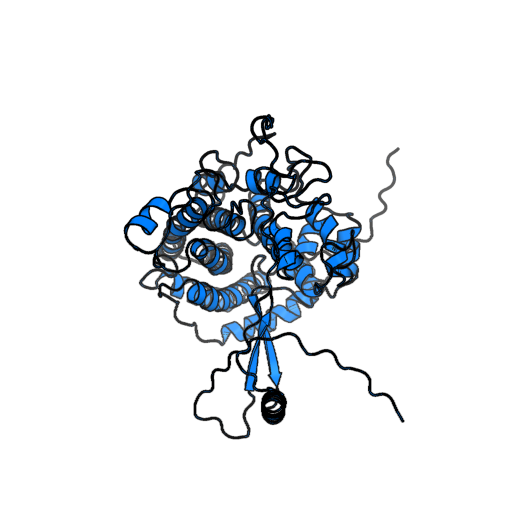 . ALA A 1 201 ? -5.000 12.690 14.653 1.00 98.62 201 ALA A N 1
ATOM 1576 C CA . ALA A 1 201 ? -6.002 13.501 13.961 1.00 98.62 201 ALA A CA 1
ATOM 1577 C C . ALA A 1 201 ? -6.362 14.809 14.694 1.00 98.62 201 ALA A C 1
ATOM 1579 O O . ALA A 1 201 ? -6.749 15.783 14.055 1.00 98.62 201 ALA A O 1
ATOM 1580 N N . ARG A 1 202 ? -6.225 14.850 16.027 1.00 98.44 202 ARG A N 1
ATOM 1581 C CA . ARG A 1 202 ? -6.535 16.029 16.860 1.00 98.44 202 ARG A CA 1
ATOM 1582 C C . ARG A 1 202 ? -5.320 16.894 17.195 1.00 98.44 202 ARG A C 1
ATOM 1584 O O . ARG A 1 202 ? -5.463 17.916 17.869 1.00 98.44 202 ARG A O 1
ATOM 1591 N N . ALA A 1 203 ? -4.118 16.492 16.790 1.00 98.12 203 ALA A N 1
ATOM 1592 C CA . ALA A 1 203 ? -2.917 17.250 17.110 1.00 98.12 203 ALA A CA 1
ATOM 1593 C C . ALA A 1 203 ? -2.904 18.614 16.398 1.00 98.12 203 ALA A C 1
ATOM 1595 O O . ALA A 1 203 ? -3.495 18.798 15.336 1.00 98.12 203 ALA A O 1
ATOM 1596 N N . THR A 1 204 ? -2.248 19.599 17.016 1.00 95.19 204 THR A N 1
ATOM 1597 C CA . THR A 1 204 ? -2.143 20.963 16.483 1.00 95.19 204 THR A CA 1
ATOM 1598 C C . THR A 1 204 ? -0.674 21.405 16.459 1.00 95.19 204 THR A C 1
ATOM 1600 O O . THR A 1 204 ? -0.054 21.442 17.525 1.00 95.19 204 THR A O 1
ATOM 1603 N N . PRO A 1 205 ? -0.116 21.785 15.292 1.00 94.88 205 PRO A N 1
ATOM 1604 C CA . PRO A 1 205 ? -0.717 21.691 13.954 1.00 94.88 205 PRO A CA 1
ATOM 1605 C C . PRO A 1 205 ? -1.004 20.239 13.535 1.00 94.88 205 PRO A C 1
ATOM 1607 O O . PRO A 1 205 ? -0.476 19.303 14.137 1.00 94.88 205 PRO A O 1
ATOM 1610 N N . LEU A 1 206 ? -1.844 20.066 12.509 1.00 97.31 206 LEU A N 1
ATOM 1611 C CA . LEU A 1 206 ? -2.158 18.743 11.970 1.00 97.31 206 LEU A CA 1
ATOM 1612 C C . LEU A 1 206 ? -0.865 18.072 11.455 1.00 97.31 206 LEU A C 1
ATOM 1614 O O . LEU A 1 206 ? -0.131 18.672 10.662 1.00 97.31 206 LEU A O 1
ATOM 1618 N N . PRO A 1 207 ? -0.539 16.846 11.902 1.00 96.88 207 PRO A N 1
ATOM 1619 C CA . PRO A 1 207 ? 0.709 16.183 11.541 1.00 96.88 207 PRO A CA 1
ATOM 1620 C C . PRO A 1 207 ? 0.881 16.044 10.026 1.00 96.88 207 PRO A C 1
ATOM 1622 O O . PRO A 1 207 ? -0.013 15.554 9.341 1.00 96.88 207 PRO A O 1
ATOM 1625 N N . GLY A 1 208 ? 2.041 16.442 9.500 1.00 93.81 208 GLY A N 1
ATOM 1626 C CA . GLY A 1 208 ? 2.369 16.304 8.075 1.00 93.81 208 GLY A CA 1
ATOM 1627 C C . GLY A 1 208 ? 1.692 17.316 7.140 1.00 93.81 208 GLY A C 1
ATOM 1628 O O . GLY A 1 208 ? 1.997 17.309 5.950 1.00 93.81 208 GLY A O 1
ATOM 1629 N N . SER A 1 209 ? 0.828 18.209 7.641 1.00 91.69 209 SER A N 1
ATOM 1630 C CA . SER A 1 209 ? 0.105 19.180 6.802 1.00 91.69 209 SER A CA 1
ATOM 1631 C C . SER A 1 209 ? 0.865 20.490 6.561 1.00 91.69 209 SER A C 1
ATOM 1633 O O . SER A 1 209 ? 0.488 21.271 5.691 1.00 91.69 209 SER A O 1
ATOM 1635 N N . THR A 1 210 ? 1.917 20.770 7.335 1.00 83.81 210 THR A N 1
ATOM 1636 C CA . THR A 1 210 ? 2.692 22.021 7.252 1.00 83.81 210 THR A CA 1
ATOM 1637 C C . THR A 1 210 ? 4.205 21.794 7.109 1.00 83.81 210 THR A C 1
ATOM 1639 O O . THR A 1 210 ? 4.973 22.411 7.849 1.00 83.81 210 THR A O 1
ATOM 1642 N N . PRO A 1 211 ? 4.688 20.913 6.211 1.00 80.62 211 PRO A N 1
ATOM 1643 C CA . PRO A 1 211 ? 6.119 20.822 5.961 1.00 80.62 211 PRO A CA 1
ATOM 1644 C C . PRO A 1 211 ? 6.618 22.134 5.348 1.00 80.62 211 PRO A C 1
ATOM 1646 O O . PRO A 1 211 ? 5.960 22.723 4.483 1.00 80.62 211 PRO A O 1
ATOM 1649 N N . THR A 1 212 ? 7.791 22.600 5.768 1.00 69.94 212 THR A N 1
ATOM 1650 C CA . THR A 1 212 ? 8.389 23.797 5.179 1.00 69.94 212 THR A CA 1
ATOM 1651 C C . THR A 1 212 ? 8.776 23.535 3.727 1.00 69.94 212 THR A C 1
ATOM 1653 O O . THR A 1 212 ? 9.431 22.550 3.397 1.00 69.94 212 THR A O 1
ATOM 1656 N N . ILE A 1 213 ? 8.387 24.450 2.838 1.00 61.03 213 ILE A N 1
ATOM 1657 C CA . ILE A 1 213 ? 8.594 24.348 1.384 1.00 61.03 213 ILE A CA 1
ATOM 1658 C C . ILE A 1 213 ? 10.077 24.294 0.968 1.00 61.03 213 ILE A C 1
ATOM 1660 O O . ILE A 1 213 ? 10.404 23.797 -0.115 1.00 61.03 213 ILE A O 1
ATOM 1664 N N . GLU A 1 214 ? 10.952 24.798 1.841 1.00 58.53 214 GLU A N 1
ATOM 1665 C CA . GLU A 1 214 ? 12.416 24.782 1.738 1.00 58.53 214 GLU A CA 1
ATOM 1666 C C . GLU A 1 214 ? 13.021 23.441 2.182 1.00 58.53 214 GLU A C 1
ATOM 1668 O O . GLU A 1 214 ? 14.135 23.094 1.790 1.00 58.53 214 GLU A O 1
ATOM 1673 N N . TYR A 1 215 ? 12.289 22.659 2.979 1.00 56.62 215 TYR A N 1
ATOM 1674 C CA . TYR A 1 215 ? 12.762 21.398 3.526 1.00 56.62 215 TYR A CA 1
ATOM 1675 C C . TYR A 1 215 ? 12.333 20.235 2.633 1.00 56.62 215 TYR A C 1
ATOM 1677 O O . TYR A 1 215 ? 11.158 19.899 2.511 1.00 56.62 215 TYR A O 1
ATOM 1685 N N . ARG A 1 216 ? 13.322 19.583 2.013 1.00 68.69 216 ARG A N 1
ATOM 1686 C CA . ARG A 1 216 ? 13.221 18.258 1.373 1.00 68.69 216 ARG A CA 1
ATOM 1687 C C . ARG A 1 216 ? 12.206 18.071 0.248 1.00 68.69 216 ARG A C 1
ATOM 1689 O O . ARG A 1 216 ? 12.145 16.967 -0.290 1.00 68.69 216 ARG A O 1
ATOM 1696 N N . PHE A 1 217 ? 11.446 19.071 -0.175 1.00 67.00 217 PHE A N 1
ATOM 1697 C CA . PHE A 1 217 ? 10.680 18.928 -1.405 1.00 67.00 217 PHE A CA 1
ATOM 1698 C C . PHE A 1 217 ? 11.623 18.657 -2.590 1.00 67.00 217 PHE A C 1
ATOM 1700 O O . PHE A 1 217 ? 12.669 19.297 -2.695 1.00 67.00 217 PHE A O 1
ATOM 1707 N N . PRO A 1 218 ? 11.260 17.726 -3.485 1.00 69.25 218 PRO A N 1
ATOM 1708 C CA . PRO A 1 218 ? 9.944 17.091 -3.621 1.00 69.25 218 PRO A CA 1
ATOM 1709 C C . PRO A 1 218 ? 9.740 15.760 -2.856 1.00 69.25 218 PRO A C 1
ATOM 1711 O O . PRO A 1 218 ? 8.729 15.092 -3.048 1.00 69.25 218 PRO A O 1
ATOM 1714 N N . ASN A 1 219 ? 10.647 15.364 -1.959 1.00 82.12 219 ASN A N 1
ATOM 1715 C CA . ASN A 1 219 ? 10.546 14.121 -1.171 1.00 82.12 219 ASN A CA 1
ATOM 1716 C C . ASN A 1 219 ? 9.455 14.161 -0.089 1.00 82.12 219 ASN A C 1
ATOM 1718 O O . ASN A 1 219 ? 8.978 13.113 0.336 1.00 82.12 219 ASN A O 1
ATOM 1722 N N . ALA A 1 220 ? 9.055 15.362 0.334 1.00 86.38 220 ALA A N 1
ATOM 1723 C CA . ALA A 1 220 ? 8.070 15.590 1.387 1.00 86.38 220 ALA A CA 1
ATOM 1724 C C . ALA A 1 220 ? 6.731 14.870 1.155 1.00 86.38 220 ALA A C 1
ATOM 1726 O O . ALA A 1 220 ? 6.209 14.258 2.082 1.00 86.38 220 ALA A O 1
ATOM 1727 N N . GLY A 1 221 ? 6.187 14.901 -0.067 1.00 89.56 221 GLY A N 1
ATOM 1728 C CA . GLY A 1 221 ? 4.906 14.251 -0.359 1.00 89.56 221 GLY A CA 1
ATOM 1729 C C . GLY A 1 221 ? 4.957 12.736 -0.186 1.00 89.56 221 GLY A C 1
ATOM 1730 O O . GLY A 1 221 ? 4.050 12.170 0.413 1.00 89.56 221 GLY A O 1
ATOM 1731 N N . MET A 1 222 ? 6.036 12.095 -0.629 1.00 92.62 222 MET A N 1
ATOM 1732 C CA . MET A 1 222 ? 6.261 10.661 -0.461 1.00 92.62 222 MET A CA 1
ATOM 1733 C C . MET A 1 222 ? 6.427 10.304 1.020 1.00 92.62 222 MET A C 1
ATOM 1735 O O . MET A 1 222 ? 5.813 9.348 1.490 1.00 92.62 222 MET A O 1
ATOM 1739 N N . ASP A 1 223 ? 7.221 11.087 1.760 1.00 93.38 223 ASP A N 1
ATOM 1740 C CA . ASP A 1 223 ? 7.420 10.894 3.199 1.00 93.38 223 ASP A CA 1
ATOM 1741 C C . ASP A 1 223 ? 6.064 10.946 3.946 1.00 93.38 223 ASP A C 1
ATOM 1743 O O . ASP A 1 223 ? 5.776 10.094 4.791 1.00 93.38 223 ASP A O 1
ATOM 1747 N N . VAL A 1 224 ? 5.190 11.900 3.591 1.00 94.81 224 VAL A N 1
ATOM 1748 C CA . VAL A 1 224 ? 3.850 12.031 4.188 1.00 94.81 224 VAL A CA 1
ATOM 1749 C C . VAL A 1 224 ? 2.906 10.907 3.743 1.00 94.81 224 VAL A C 1
ATOM 1751 O O . VAL A 1 224 ? 2.242 10.312 4.590 1.00 94.81 224 VAL A O 1
ATOM 1754 N N . ALA A 1 225 ? 2.868 10.575 2.449 1.00 95.38 225 ALA A N 1
ATOM 1755 C CA . ALA A 1 225 ? 1.968 9.559 1.900 1.00 95.38 225 ALA A CA 1
ATOM 1756 C C . ALA A 1 225 ? 2.235 8.176 2.507 1.00 95.38 225 ALA A C 1
ATOM 1758 O O . ALA A 1 225 ? 1.313 7.498 2.955 1.00 95.38 225 ALA A O 1
ATOM 1759 N N . ARG A 1 226 ? 3.511 7.789 2.604 1.00 95.12 226 ARG A N 1
ATOM 1760 C CA . ARG A 1 226 ? 3.914 6.540 3.264 1.00 95.12 226 ARG A CA 1
ATOM 1761 C C . ARG A 1 226 ? 3.683 6.580 4.768 1.00 95.12 226 ARG A C 1
ATOM 1763 O O . ARG A 1 226 ? 3.320 5.569 5.348 1.00 95.12 226 ARG A O 1
ATOM 1770 N N . GLY A 1 227 ? 3.888 7.731 5.409 1.00 94.81 227 GLY A N 1
ATOM 1771 C CA . GLY A 1 227 ? 3.709 7.861 6.855 1.00 94.81 227 GLY A CA 1
ATOM 1772 C C . GLY A 1 227 ? 2.255 7.717 7.319 1.00 94.81 227 GLY A C 1
ATOM 1773 O O . GLY A 1 227 ? 2.031 7.315 8.458 1.00 94.81 227 GLY A O 1
ATOM 1774 N N . VAL A 1 228 ? 1.270 8.017 6.464 1.00 96.12 228 VAL A N 1
ATOM 1775 C CA . VAL A 1 228 ? -0.155 8.000 6.845 1.00 96.12 228 VAL A CA 1
ATOM 1776 C C . VAL A 1 228 ? -0.887 6.690 6.507 1.00 96.12 228 VAL A C 1
ATOM 1778 O O . VAL A 1 228 ? -2.006 6.484 6.969 1.00 96.12 228 VAL A O 1
ATOM 1781 N N . ILE A 1 229 ? -0.281 5.767 5.755 1.00 95.94 229 ILE A N 1
ATOM 1782 C CA . ILE A 1 229 ? -0.985 4.592 5.208 1.00 95.94 229 ILE A CA 1
ATOM 1783 C C . ILE A 1 229 ? -1.663 3.712 6.273 1.00 95.94 229 ILE A C 1
ATOM 1785 O O . ILE A 1 229 ? -2.863 3.466 6.187 1.00 95.94 229 ILE A O 1
ATOM 1789 N N . GLY A 1 230 ? -0.961 3.330 7.343 1.00 95.50 230 GLY A N 1
ATOM 1790 C CA . GLY A 1 230 ? -1.569 2.527 8.413 1.00 95.50 230 GLY A CA 1
ATOM 1791 C C . GLY A 1 230 ? -2.584 3.295 9.268 1.00 95.50 230 GLY A C 1
ATOM 1792 O O . GLY A 1 230 ? -3.431 2.673 9.904 1.00 95.50 230 GLY A O 1
ATOM 1793 N N . PHE A 1 231 ? -2.576 4.635 9.247 1.00 98.44 231 PHE A N 1
ATOM 1794 C CA . PHE A 1 231 ? -3.670 5.424 9.828 1.00 98.44 231 PHE A CA 1
ATOM 1795 C C . PHE A 1 231 ? -4.932 5.330 8.976 1.00 98.44 231 PHE A C 1
ATOM 1797 O O . PHE A 1 231 ? -6.023 5.208 9.527 1.00 98.44 231 PHE A O 1
ATOM 1804 N N . ILE A 1 232 ? -4.787 5.341 7.649 1.00 98.50 232 ILE A N 1
ATOM 1805 C CA . ILE A 1 232 ? -5.901 5.129 6.719 1.00 98.50 232 ILE A CA 1
ATOM 1806 C C . ILE A 1 232 ? -6.458 3.710 6.879 1.00 98.50 232 ILE A C 1
ATOM 1808 O O . ILE A 1 232 ? -7.671 3.542 6.971 1.00 98.50 232 ILE A O 1
ATOM 1812 N N . TYR A 1 233 ? -5.592 2.702 7.007 1.00 97.81 233 TYR A N 1
ATOM 1813 C CA . TYR A 1 233 ? -6.012 1.326 7.289 1.00 97.81 233 TYR A CA 1
ATOM 1814 C C . TYR A 1 233 ? -6.759 1.200 8.611 1.00 97.81 233 TYR A C 1
ATOM 1816 O O . TYR A 1 233 ? -7.805 0.558 8.672 1.00 97.81 233 TYR A O 1
ATOM 1824 N N . ALA A 1 234 ? -6.265 1.852 9.664 1.00 98.06 234 ALA A N 1
ATOM 1825 C CA . ALA A 1 234 ? -6.965 1.854 10.936 1.00 98.06 234 ALA A CA 1
ATOM 1826 C C . ALA A 1 234 ? -8.318 2.562 10.855 1.00 98.06 234 ALA A C 1
ATOM 1828 O O . ALA A 1 234 ? -9.287 2.075 11.428 1.00 98.06 234 ALA A O 1
ATOM 1829 N N . TYR A 1 235 ? -8.399 3.681 10.136 1.00 98.69 235 TYR A N 1
ATOM 1830 C CA . TYR A 1 235 ? -9.656 4.385 9.919 1.00 98.69 235 TYR A CA 1
ATOM 1831 C C . TYR A 1 235 ? -10.675 3.532 9.151 1.00 98.69 235 TYR A C 1
ATOM 1833 O O . TYR A 1 235 ? -11.828 3.496 9.567 1.00 98.69 235 TYR A O 1
ATOM 1841 N N . ASP A 1 236 ? -10.264 2.798 8.108 1.00 97.94 236 ASP A N 1
ATOM 1842 C CA . ASP A 1 236 ? -11.157 1.875 7.386 1.00 97.94 236 ASP A CA 1
ATOM 1843 C C . ASP A 1 236 ? -11.750 0.818 8.320 1.00 97.94 236 ASP A C 1
ATOM 1845 O O . ASP A 1 236 ? -12.971 0.663 8.414 1.00 97.94 236 ASP A O 1
ATOM 1849 N N . VAL A 1 237 ? -10.891 0.143 9.086 1.00 97.56 237 VAL A N 1
ATOM 1850 C CA . VAL A 1 237 ? -11.332 -0.900 10.019 1.00 97.56 237 VAL A CA 1
ATOM 1851 C C . VAL A 1 237 ? -12.230 -0.341 11.123 1.00 97.56 237 VAL A C 1
ATOM 1853 O O . VAL A 1 237 ? -13.232 -0.962 11.469 1.00 97.56 237 VAL A O 1
ATOM 1856 N N . LEU A 1 238 ? -11.888 0.825 11.672 1.00 98.00 238 LEU A N 1
ATOM 1857 C CA . LEU A 1 238 ? -12.597 1.434 12.799 1.00 98.00 238 LEU A CA 1
ATOM 1858 C C . LEU A 1 238 ? -13.778 2.309 12.376 1.00 98.00 238 LEU A C 1
ATOM 1860 O O . LEU A 1 238 ? -14.439 2.854 13.255 1.00 98.00 238 LEU A O 1
ATOM 1864 N N . TYR A 1 239 ? -14.049 2.480 11.077 1.00 97.69 239 TYR A N 1
ATOM 1865 C CA . TYR A 1 239 ? -15.019 3.460 10.578 1.00 97.69 239 TYR A CA 1
ATOM 1866 C C . TYR A 1 239 ? -16.351 3.384 11.334 1.00 97.69 239 TYR A C 1
ATOM 1868 O O . TYR A 1 239 ? -16.844 4.391 11.846 1.00 97.69 239 TYR A O 1
ATOM 1876 N N . ASP A 1 240 ? -16.895 2.175 11.479 1.00 95.00 240 ASP A N 1
ATOM 1877 C CA . ASP A 1 240 ? -18.184 1.925 12.128 1.00 95.00 240 ASP A CA 1
ATOM 1878 C C . ASP A 1 240 ? -18.155 2.127 13.661 1.00 95.00 240 ASP A C 1
ATOM 1880 O O . ASP A 1 240 ? -19.196 2.411 14.250 1.00 95.00 240 ASP A O 1
ATOM 1884 N N . ASP A 1 241 ? -16.971 2.091 14.284 1.00 96.81 241 ASP A N 1
ATOM 1885 C CA . ASP A 1 241 ? -16.735 2.299 15.725 1.00 96.81 241 ASP A CA 1
ATOM 1886 C C . ASP A 1 241 ? -16.422 3.770 16.097 1.00 96.81 241 ASP A C 1
ATOM 1888 O O . ASP A 1 241 ? -16.326 4.139 17.280 1.00 96.81 241 ASP A O 1
ATOM 1892 N N . LEU A 1 242 ? -16.238 4.634 15.095 1.00 98.31 242 LEU A N 1
ATOM 1893 C CA . LEU A 1 242 ? -16.055 6.078 15.261 1.00 98.31 242 LEU A CA 1
ATOM 1894 C C . LEU A 1 242 ? -17.403 6.809 15.245 1.00 98.31 242 LEU A C 1
ATOM 1896 O O . LEU A 1 242 ? -18.281 6.497 14.435 1.00 98.31 242 LEU A O 1
ATOM 1900 N N . THR A 1 243 ? -17.556 7.829 16.097 1.00 98.25 243 THR A N 1
ATOM 1901 C CA . THR A 1 243 ? -18.695 8.754 15.993 1.00 98.25 243 THR A CA 1
ATOM 1902 C C . THR A 1 243 ? -18.569 9.627 14.746 1.00 98.25 243 THR A C 1
ATOM 1904 O O . THR A 1 243 ? -17.488 9.771 14.172 1.00 98.25 243 THR A O 1
ATOM 1907 N N . SER A 1 244 ? -19.666 10.259 14.330 1.00 97.69 244 SER A N 1
ATOM 1908 C CA . SER A 1 244 ? -19.649 11.197 13.202 1.00 97.69 244 SER A CA 1
ATOM 1909 C C . SER A 1 244 ? -18.633 12.329 13.400 1.00 97.69 244 SER A C 1
ATOM 1911 O O . SER A 1 244 ? -17.946 12.706 12.457 1.00 97.69 244 SER A O 1
ATOM 1913 N N . GLU A 1 245 ? -18.500 12.849 14.621 1.00 98.38 245 GLU A N 1
ATOM 1914 C CA . GLU A 1 245 ? -17.536 13.900 14.963 1.00 98.38 245 GLU A CA 1
ATOM 1915 C C . GLU A 1 245 ? -16.093 13.401 14.843 1.00 98.38 245 GLU A C 1
ATOM 1917 O O . GLU A 1 245 ? -15.253 14.079 14.261 1.00 98.38 245 GLU A O 1
ATOM 1922 N N . GLU A 1 246 ? -15.814 12.194 15.334 1.00 98.75 246 GLU A N 1
ATOM 1923 C CA . GLU A 1 246 ? -14.490 11.575 15.234 1.00 98.75 246 GLU A CA 1
ATOM 1924 C C . GLU A 1 246 ? -14.103 11.290 13.780 1.00 98.75 246 GLU A C 1
ATOM 1926 O O . GLU A 1 246 ? -12.956 11.508 13.389 1.00 98.75 246 GLU A O 1
ATOM 1931 N N . ARG A 1 247 ? -15.063 10.859 12.952 1.00 98.69 247 ARG A N 1
ATOM 1932 C CA . ARG A 1 247 ? -14.845 10.697 11.509 1.00 98.69 247 ARG A CA 1
ATOM 1933 C C . ARG A 1 247 ? -14.478 12.025 10.858 1.00 98.69 247 ARG A C 1
ATOM 1935 O O . ARG A 1 247 ? -13.496 12.076 10.127 1.00 98.69 247 ARG A O 1
ATOM 1942 N N . ILE A 1 248 ? -15.192 13.104 11.186 1.00 98.50 248 ILE A N 1
ATOM 1943 C CA . ILE A 1 248 ? -14.889 14.449 10.676 1.00 98.50 248 ILE A CA 1
ATOM 1944 C C . ILE A 1 248 ? -13.472 14.887 11.065 1.00 98.50 248 ILE A C 1
ATOM 1946 O O . ILE A 1 248 ? -12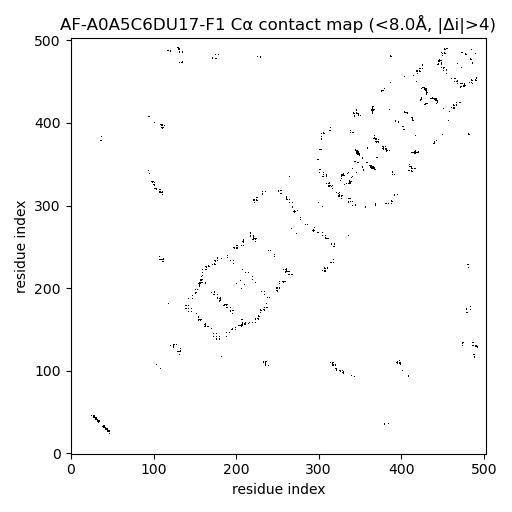.768 15.446 10.225 1.00 98.50 248 ILE A O 1
ATOM 1950 N N . GLU A 1 249 ? -13.026 14.636 12.298 1.00 98.69 249 GLU A N 1
ATOM 1951 C CA . GLU A 1 249 ? -11.665 14.975 12.739 1.00 98.69 249 GLU A CA 1
ATOM 1952 C C . GLU A 1 249 ? -10.599 14.234 11.917 1.00 98.69 249 GLU A C 1
ATOM 1954 O O . GLU A 1 249 ? -9.665 14.857 11.404 1.00 98.69 249 GLU A O 1
ATOM 1959 N N . VAL A 1 250 ? -10.761 12.920 11.733 1.00 98.81 250 VAL A N 1
ATOM 1960 C CA . VAL A 1 250 ? -9.818 12.099 10.957 1.00 98.81 250 VAL A CA 1
ATOM 1961 C C . VAL A 1 250 ? -9.832 12.476 9.474 1.00 98.81 250 VAL A C 1
ATOM 1963 O O . VAL A 1 250 ? -8.775 12.683 8.879 1.00 98.81 250 VAL A O 1
ATOM 1966 N N . GLU A 1 251 ? -11.009 12.640 8.872 1.00 98.56 251 GLU A N 1
ATOM 1967 C CA . GLU A 1 251 ? -11.142 13.043 7.469 1.00 98.56 251 GLU A CA 1
ATOM 1968 C C . GLU A 1 251 ? -10.590 14.454 7.223 1.00 98.56 251 GLU A C 1
ATOM 1970 O O . GLU A 1 251 ? -9.971 14.703 6.187 1.00 98.56 251 GLU A O 1
ATOM 1975 N N . THR A 1 252 ? -10.760 15.375 8.177 1.00 98.62 252 THR A N 1
ATOM 1976 C CA . THR A 1 252 ? -10.157 16.717 8.118 1.00 98.62 252 THR A CA 1
ATOM 1977 C C . THR A 1 252 ? -8.639 16.620 8.088 1.00 98.62 252 THR A C 1
ATOM 1979 O O . THR A 1 252 ? -7.996 17.278 7.264 1.00 98.62 252 THR A O 1
ATOM 1982 N N . TRP A 1 253 ? -8.059 15.765 8.935 1.00 98.69 253 TRP A N 1
ATOM 1983 C CA . TRP A 1 253 ? -6.626 15.513 8.908 1.00 98.69 253 TRP A CA 1
ATOM 1984 C C . TRP A 1 253 ? -6.185 14.929 7.562 1.00 98.69 253 TRP A C 1
ATOM 1986 O O . TRP A 1 253 ? -5.297 15.500 6.933 1.00 98.69 253 TRP A O 1
ATOM 1996 N N . PHE A 1 254 ? -6.836 13.883 7.051 1.00 98.69 254 PHE A N 1
ATOM 1997 C CA . PHE A 1 254 ? -6.469 13.286 5.761 1.00 98.69 254 PHE A CA 1
ATOM 1998 C C . PHE A 1 254 ? -6.561 14.275 4.595 1.00 98.69 254 PHE A C 1
ATOM 2000 O O . PHE A 1 254 ? -5.630 14.374 3.793 1.00 98.69 254 PHE A O 1
ATOM 2007 N N . ARG A 1 255 ? -7.630 15.078 4.525 1.00 98.50 255 ARG A N 1
ATOM 2008 C CA . ARG A 1 255 ? -7.777 16.118 3.492 1.00 98.50 255 ARG A CA 1
ATOM 2009 C C . ARG A 1 255 ? -6.698 17.197 3.596 1.00 98.50 255 ARG A C 1
ATOM 2011 O O . ARG A 1 255 ? -6.279 17.724 2.566 1.00 98.50 255 ARG A O 1
ATOM 2018 N N . SER A 1 256 ? -6.204 17.492 4.801 1.00 97.44 256 SER A N 1
ATOM 2019 C CA . SER A 1 256 ? -5.124 18.468 5.002 1.00 97.44 256 SER A CA 1
ATOM 2020 C C . SER A 1 256 ? -3.783 18.051 4.377 1.00 97.44 256 SER A C 1
ATOM 2022 O O . SER A 1 256 ? -2.928 18.908 4.160 1.00 97.44 256 SER A O 1
ATOM 2024 N N . LEU A 1 257 ? -3.602 16.764 4.048 1.00 96.69 257 LEU A N 1
ATOM 2025 C CA . LEU A 1 257 ? -2.373 16.227 3.447 1.00 96.69 257 LEU A CA 1
ATOM 2026 C C . LEU A 1 257 ? -2.340 16.358 1.916 1.00 96.69 257 LEU A C 1
ATOM 2028 O O . LEU A 1 257 ? -1.259 16.422 1.328 1.00 96.69 257 LEU A O 1
ATOM 2032 N N . LEU A 1 258 ? -3.506 16.449 1.262 1.00 95.44 258 LEU A N 1
ATOM 2033 C CA . LEU A 1 258 ? -3.630 16.496 -0.203 1.00 95.44 258 LEU A CA 1
ATOM 2034 C C . LEU A 1 258 ? -2.772 17.590 -0.870 1.00 95.44 258 LEU A C 1
ATOM 2036 O O . LEU A 1 258 ? -2.107 17.280 -1.863 1.00 95.44 258 LEU A O 1
ATOM 2040 N N . PRO A 1 259 ? -2.687 18.837 -0.348 1.00 91.69 259 PRO A N 1
ATOM 2041 C CA . PRO A 1 259 ? -1.821 19.863 -0.931 1.00 91.69 259 PRO A CA 1
ATOM 2042 C C . PRO A 1 259 ? -0.348 19.443 -1.027 1.00 91.69 259 PRO A C 1
ATOM 2044 O O . PRO A 1 259 ? 0.340 19.833 -1.973 1.00 91.69 259 PRO A O 1
ATOM 2047 N N . ILE A 1 260 ? 0.141 18.630 -0.083 1.00 90.56 260 ILE A N 1
ATOM 2048 C CA . ILE A 1 260 ? 1.528 18.151 -0.069 1.00 90.56 260 ILE A CA 1
ATOM 2049 C C . ILE A 1 260 ? 1.744 17.109 -1.168 1.00 90.56 260 ILE A C 1
ATOM 2051 O O . ILE A 1 260 ? 2.762 17.167 -1.860 1.00 90.56 260 ILE A O 1
ATOM 2055 N N . PHE A 1 261 ? 0.778 16.214 -1.388 1.00 91.44 261 PHE A N 1
ATOM 2056 C CA . PHE A 1 261 ? 0.839 15.218 -2.462 1.00 91.44 261 PHE A CA 1
ATOM 2057 C C . PHE A 1 261 ? 0.814 15.882 -3.840 1.00 91.44 261 PHE A C 1
ATOM 2059 O O . PHE A 1 261 ? 1.701 15.627 -4.654 1.00 91.44 261 PHE A O 1
ATOM 2066 N N . TYR A 1 262 ? -0.120 16.813 -4.068 1.00 88.69 262 TYR A N 1
ATOM 2067 C CA . TYR A 1 262 ? -0.199 17.564 -5.325 1.00 88.69 262 TYR A CA 1
ATOM 2068 C C . TYR A 1 262 ? 1.064 18.381 -5.595 1.00 88.69 262 TYR A C 1
ATOM 2070 O O . TYR A 1 262 ? 1.591 18.374 -6.707 1.00 88.69 262 TYR A O 1
ATOM 2078 N N . THR A 1 263 ? 1.593 19.053 -4.568 1.00 84.81 263 THR A N 1
ATOM 2079 C CA . THR A 1 263 ? 2.852 19.799 -4.689 1.00 84.81 263 THR A CA 1
ATOM 2080 C C . THR A 1 263 ? 4.020 18.862 -5.002 1.00 84.81 263 THR A C 1
ATOM 2082 O O . THR A 1 263 ? 4.879 19.212 -5.809 1.00 84.81 263 THR A O 1
ATOM 2085 N N . GLY A 1 264 ? 4.046 17.669 -4.401 1.00 83.19 264 GLY A N 1
ATOM 2086 C CA . GLY A 1 264 ? 5.018 16.618 -4.694 1.00 83.19 264 GLY A CA 1
ATOM 2087 C C . GLY A 1 264 ? 4.996 16.206 -6.166 1.00 83.19 264 GLY A C 1
ATOM 2088 O O . GLY A 1 264 ? 6.029 16.310 -6.826 1.00 83.19 264 GLY A O 1
ATOM 2089 N N . ILE A 1 265 ? 3.825 15.821 -6.692 1.00 82.06 265 ILE A N 1
ATOM 2090 C CA . ILE A 1 265 ? 3.638 15.462 -8.112 1.00 82.06 265 ILE A CA 1
ATOM 2091 C C . ILE A 1 265 ? 4.107 16.605 -9.006 1.00 82.06 265 ILE A C 1
ATOM 2093 O O . ILE A 1 265 ? 5.005 16.413 -9.820 1.00 82.06 265 ILE A O 1
ATOM 2097 N N . LYS A 1 266 ? 3.590 17.821 -8.790 1.00 79.69 266 LYS A N 1
ATOM 2098 C CA . LYS A 1 266 ? 3.941 18.990 -9.603 1.00 79.69 266 LYS A CA 1
ATOM 2099 C C . LYS A 1 266 ? 5.449 19.266 -9.606 1.00 79.69 266 LYS A C 1
ATOM 2101 O O . LYS A 1 266 ? 6.009 19.610 -10.644 1.00 79.69 266 LYS A O 1
ATOM 2106 N N . ARG A 1 267 ? 6.135 19.137 -8.467 1.00 77.50 267 ARG A N 1
ATOM 2107 C CA . ARG A 1 267 ? 7.581 19.414 -8.378 1.00 77.50 267 ARG A CA 1
ATOM 2108 C C . ARG A 1 267 ? 8.454 18.336 -9.013 1.00 77.50 267 ARG A C 1
ATOM 2110 O O . ARG A 1 267 ? 9.536 18.667 -9.484 1.00 77.50 267 ARG A O 1
ATOM 2117 N N . TRP A 1 268 ? 8.015 17.080 -9.009 1.00 77.25 268 TRP A N 1
ATOM 2118 C CA . TRP A 1 268 ? 8.697 16.013 -9.746 1.00 77.25 268 TRP A CA 1
ATOM 2119 C C . TRP A 1 268 ? 8.419 16.081 -11.247 1.00 77.25 268 TRP A C 1
ATOM 2121 O O . TRP A 1 268 ? 9.302 15.767 -12.040 1.0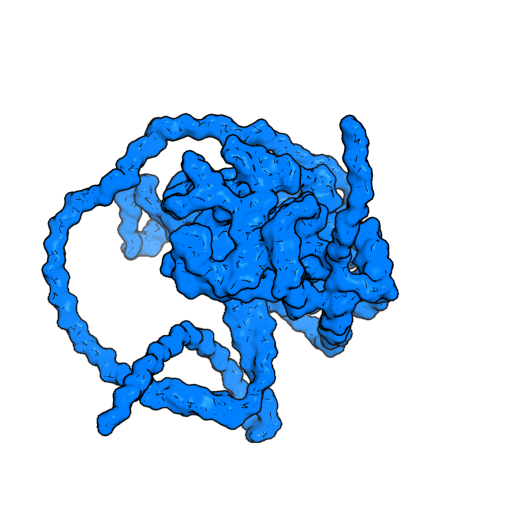0 77.25 268 TRP A O 1
ATOM 2131 N N . ASP A 1 269 ? 7.219 16.516 -11.629 1.00 69.62 269 ASP A N 1
ATOM 2132 C CA . ASP A 1 269 ? 6.778 16.532 -13.021 1.00 69.62 269 ASP A CA 1
ATOM 2133 C C . ASP A 1 269 ? 7.218 17.788 -13.794 1.00 69.62 269 ASP A C 1
ATOM 2135 O O . ASP A 1 269 ? 7.509 17.741 -14.991 1.00 69.62 269 ASP A O 1
ATOM 2139 N N . THR A 1 270 ? 7.354 18.932 -13.118 1.00 62.25 270 THR A N 1
ATOM 2140 C CA . THR A 1 270 ? 7.770 20.173 -13.781 1.00 62.25 270 THR A CA 1
ATOM 2141 C C . THR A 1 270 ? 9.284 20.256 -13.974 1.00 62.25 270 THR A C 1
ATOM 2143 O O . THR A 1 270 ? 10.081 20.193 -13.041 1.00 62.25 270 THR A O 1
ATOM 2146 N N . ALA A 1 271 ? 9.692 20.552 -15.209 1.00 52.53 271 ALA A N 1
ATOM 2147 C CA . ALA A 1 271 ? 11.064 20.933 -15.534 1.00 52.53 271 ALA A CA 1
ATOM 2148 C C . ALA A 1 271 ? 11.478 22.333 -15.030 1.00 52.53 271 ALA A C 1
ATOM 2150 O O . ALA A 1 271 ? 12.616 22.749 -15.216 1.00 52.53 271 ALA A O 1
ATOM 2151 N N . TRP A 1 272 ? 10.562 23.088 -14.414 1.00 41.56 272 TRP A N 1
ATOM 2152 C CA . TRP A 1 272 ? 10.471 24.526 -14.682 1.00 41.56 272 TRP A CA 1
ATOM 2153 C C . TRP A 1 272 ? 10.501 25.460 -13.453 1.00 41.56 272 TRP A C 1
ATOM 2155 O O . TRP A 1 272 ? 10.957 26.595 -13.569 1.00 41.56 272 TRP A O 1
ATOM 2165 N N . GLU A 1 273 ? 10.116 25.040 -12.243 1.00 42.16 273 GLU A N 1
ATOM 2166 C CA . GLU A 1 273 ? 10.006 25.975 -11.095 1.00 42.16 273 GLU A CA 1
ATOM 2167 C C . GLU A 1 273 ? 11.319 26.254 -10.324 1.00 42.16 273 GLU A C 1
ATOM 2169 O O . GLU A 1 273 ? 11.315 26.939 -9.304 1.00 42.16 273 GLU A O 1
ATOM 2174 N N . GLN A 1 274 ? 12.474 25.811 -10.828 1.00 42.84 274 GLN A N 1
ATOM 2175 C CA . GLN A 1 274 ? 13.783 26.245 -10.308 1.00 42.84 274 GLN A CA 1
ATOM 2176 C C . GLN A 1 274 ? 14.267 27.582 -10.869 1.00 42.84 274 GLN A C 1
ATOM 2178 O O . GLN A 1 274 ? 15.156 28.203 -10.287 1.00 42.84 274 GLN A O 1
ATOM 2183 N N . TRP A 1 275 ? 13.661 28.068 -11.955 1.00 39.38 275 TRP A N 1
ATOM 2184 C CA . TRP A 1 275 ? 14.007 29.372 -12.516 1.00 39.38 275 TRP A CA 1
ATOM 2185 C C . TRP A 1 275 ? 13.703 30.529 -11.545 1.00 39.38 275 TRP A C 1
ATOM 2187 O O . TRP A 1 275 ? 14.404 31.539 -11.544 1.00 39.38 275 TRP A O 1
ATOM 2197 N N . TRP A 1 276 ? 12.691 30.380 -10.680 1.00 34.75 276 TRP A N 1
ATOM 2198 C CA . TRP A 1 276 ? 12.304 31.418 -9.719 1.00 34.75 276 TRP A CA 1
ATOM 2199 C C . TRP A 1 276 ? 13.168 31.420 -8.447 1.00 34.75 276 TRP A C 1
ATOM 2201 O O . TRP A 1 276 ? 13.669 32.474 -8.063 1.00 34.75 276 TRP A O 1
ATOM 2211 N N . ILE A 1 277 ? 13.424 30.254 -7.837 1.00 42.78 277 ILE A N 1
ATOM 2212 C CA . ILE A 1 277 ? 14.235 30.146 -6.604 1.00 42.78 277 ILE A CA 1
ATOM 2213 C C . ILE A 1 277 ? 15.698 30.559 -6.860 1.00 42.78 277 ILE A C 1
ATOM 2215 O O . ILE A 1 277 ? 16.316 31.234 -6.038 1.00 42.78 277 ILE A O 1
ATOM 2219 N N . ALA A 1 278 ? 16.236 30.264 -8.048 1.00 43.31 278 ALA A N 1
ATOM 2220 C CA . ALA A 1 278 ? 17.590 30.658 -8.440 1.00 43.31 278 ALA A CA 1
ATOM 2221 C C . ALA A 1 278 ? 17.798 32.178 -8.603 1.00 43.31 278 ALA A C 1
ATOM 2223 O O . ALA A 1 278 ? 18.938 32.638 -8.679 1.00 43.31 278 ALA A O 1
ATOM 2224 N N . LYS A 1 279 ? 16.726 32.979 -8.668 1.00 38.06 279 LYS A N 1
ATOM 2225 C CA . LYS A 1 279 ? 16.831 34.434 -8.839 1.00 38.06 279 LYS A CA 1
ATOM 2226 C C . LYS A 1 279 ? 17.166 35.162 -7.531 1.00 38.06 279 LYS A C 1
ATOM 2228 O O . LYS A 1 279 ? 17.713 36.264 -7.581 1.00 38.06 279 LYS A O 1
ATOM 2233 N N . GLU A 1 280 ? 16.877 34.552 -6.381 1.00 45.97 280 GLU A N 1
ATOM 2234 C CA . GLU A 1 280 ? 17.122 35.143 -5.056 1.00 45.97 280 GLU A CA 1
ATOM 2235 C C . GLU A 1 280 ? 18.427 34.648 -4.409 1.00 45.97 280 GLU A C 1
ATOM 2237 O O . GLU A 1 280 ? 19.080 35.401 -3.685 1.00 45.97 280 GLU A O 1
ATOM 2242 N N . THR A 1 281 ? 18.896 33.441 -4.743 1.00 46.38 281 THR A N 1
ATOM 2243 C CA . THR A 1 281 ? 20.196 32.919 -4.292 1.00 46.38 281 THR A CA 1
ATOM 2244 C C . THR A 1 281 ? 21.273 33.169 -5.354 1.00 46.38 281 THR A C 1
ATOM 2246 O O . THR A 1 281 ? 21.421 32.409 -6.306 1.00 46.38 281 THR A O 1
ATOM 2249 N N . ARG A 1 282 ? 22.032 34.256 -5.191 1.00 45.84 282 ARG A N 1
ATOM 2250 C CA . ARG A 1 282 ? 22.998 34.846 -6.145 1.00 45.84 282 ARG A CA 1
ATOM 2251 C C . ARG A 1 282 ? 24.160 33.972 -6.674 1.00 45.84 282 ARG A C 1
ATOM 2253 O O . ARG A 1 282 ? 25.003 34.521 -7.374 1.00 45.84 282 ARG A O 1
ATOM 2260 N N . ASP A 1 283 ? 24.206 32.668 -6.404 1.00 43.41 283 ASP A N 1
ATOM 2261 C CA . ASP A 1 283 ? 25.344 31.789 -6.738 1.00 43.41 283 ASP A CA 1
ATOM 2262 C C . ASP A 1 283 ? 24.976 30.501 -7.502 1.00 43.41 283 ASP A C 1
ATOM 2264 O O . ASP A 1 283 ? 25.722 29.522 -7.489 1.00 43.41 283 ASP A O 1
ATOM 2268 N N . TRP A 1 284 ? 23.870 30.497 -8.253 1.00 41.06 284 TRP A N 1
ATOM 2269 C CA . TRP A 1 284 ? 23.616 29.450 -9.250 1.00 41.06 284 TRP A CA 1
ATOM 2270 C C . TRP A 1 284 ? 23.634 30.016 -10.673 1.00 41.06 284 TRP A C 1
ATOM 2272 O O . TRP A 1 284 ? 23.017 31.041 -10.966 1.00 41.06 284 TRP A O 1
ATOM 2282 N N . LYS A 1 285 ? 24.373 29.360 -11.576 1.00 39.84 285 LYS A N 1
ATOM 2283 C CA . LYS A 1 285 ? 24.353 29.691 -13.006 1.00 39.84 285 LYS A CA 1
ATOM 2284 C C . LYS A 1 285 ? 23.154 28.980 -13.628 1.00 39.84 285 LYS A C 1
ATOM 2286 O O . LYS A 1 285 ? 23.093 27.764 -13.474 1.00 39.84 285 LYS A O 1
ATOM 2291 N N . PRO A 1 286 ? 22.253 29.692 -14.332 1.00 41.09 286 PRO A N 1
ATOM 2292 C CA . PRO A 1 286 ? 21.163 29.051 -15.041 1.00 41.09 286 PRO A CA 1
ATOM 2293 C C . PRO A 1 286 ? 21.702 27.956 -15.942 1.00 41.09 286 PRO A C 1
ATOM 2295 O O . PRO A 1 286 ? 22.735 28.144 -16.597 1.00 41.09 286 PRO A O 1
ATOM 2298 N N . ALA A 1 287 ? 20.964 26.852 -15.979 1.00 44.72 287 ALA A N 1
ATOM 2299 C CA . ALA A 1 287 ? 21.024 25.952 -17.102 1.00 44.72 287 ALA A CA 1
ATOM 2300 C C . ALA A 1 287 ? 20.907 26.786 -18.386 1.00 44.72 287 ALA A C 1
ATOM 2302 O O . ALA A 1 287 ? 19.971 27.575 -18.544 1.00 44.72 287 ALA A O 1
ATOM 2303 N N . LYS A 1 288 ? 21.931 26.733 -19.238 1.00 41.38 288 LYS A N 1
ATOM 2304 C CA . LYS A 1 288 ? 22.035 27.579 -20.435 1.00 41.38 288 LYS A CA 1
ATOM 2305 C C . LYS A 1 288 ? 21.109 27.109 -21.552 1.00 41.38 288 LYS A C 1
ATOM 2307 O O . LYS A 1 288 ? 20.894 27.865 -22.499 1.00 41.38 288 LYS A O 1
ATOM 2312 N N . ASP A 1 289 ? 20.580 25.900 -21.433 1.00 48.53 289 ASP A N 1
ATOM 2313 C CA . ASP A 1 289 ? 19.732 25.244 -22.415 1.00 48.53 289 ASP A CA 1
ATOM 2314 C C . ASP A 1 289 ? 18.378 24.861 -21.778 1.00 48.53 289 ASP A C 1
ATOM 2316 O O . ASP A 1 289 ? 18.367 24.253 -20.711 1.00 48.53 289 ASP A O 1
ATOM 2320 N N . PRO A 1 290 ? 17.218 25.168 -22.384 1.00 45.44 290 PRO A N 1
ATOM 2321 C CA . PRO A 1 290 ? 15.930 24.592 -21.974 1.00 45.44 290 PRO A CA 1
ATOM 2322 C C . PRO A 1 290 ? 15.863 23.053 -22.088 1.00 45.44 290 PRO A C 1
ATOM 2324 O O . PRO A 1 290 ? 14.910 22.460 -21.589 1.00 45.44 290 PRO A O 1
ATOM 2327 N N . ASN A 1 291 ? 16.862 22.411 -22.704 1.00 46.56 291 ASN A N 1
ATOM 2328 C CA . ASN A 1 291 ? 17.069 20.960 -22.704 1.00 46.56 291 ASN A CA 1
ATOM 2329 C C . ASN A 1 291 ? 18.046 20.475 -21.615 1.00 46.56 291 ASN A C 1
ATOM 2331 O O . ASN A 1 291 ? 18.350 19.283 -21.554 1.00 46.56 291 ASN A O 1
ATOM 2335 N N . GLU A 1 292 ? 18.582 21.364 -20.774 1.00 41.19 292 GLU A N 1
ATOM 2336 C CA . GLU A 1 292 ? 19.376 20.934 -19.626 1.00 41.19 292 GLU A CA 1
ATOM 2337 C C . GLU A 1 292 ? 18.472 20.296 -18.563 1.00 41.19 292 GLU A C 1
ATOM 2339 O O . GLU A 1 292 ? 17.330 20.718 -18.354 1.00 41.19 292 GLU A O 1
ATOM 2344 N N . PRO A 1 293 ? 18.965 19.249 -17.893 1.00 41.94 293 PRO A N 1
ATOM 2345 C CA . PRO A 1 293 ? 18.135 18.445 -17.028 1.00 41.94 293 PRO A CA 1
ATOM 2346 C C . PRO A 1 293 ? 17.581 19.222 -15.826 1.00 41.94 293 PRO A C 1
ATOM 2348 O O . PRO A 1 293 ? 18.229 20.079 -15.228 1.00 41.94 293 PRO A O 1
ATOM 2351 N N . THR A 1 294 ? 16.359 18.849 -15.458 1.00 48.78 294 THR A N 1
ATOM 2352 C CA . THR A 1 294 ? 15.583 19.341 -14.311 1.00 48.78 294 THR A CA 1
ATOM 2353 C C . THR A 1 294 ? 16.256 18.962 -12.977 1.00 48.78 294 THR A C 1
ATOM 2355 O O . THR A 1 294 ? 17.284 18.292 -12.994 1.00 48.78 294 THR A O 1
ATOM 2358 N N . TYR A 1 295 ? 15.691 19.330 -11.807 1.00 45.25 295 TYR A N 1
ATOM 2359 C CA . TYR A 1 295 ? 16.278 19.083 -10.456 1.00 45.25 295 TYR A CA 1
ATOM 2360 C C . TYR A 1 295 ? 16.852 17.669 -10.256 1.00 45.25 295 TYR A C 1
ATOM 2362 O O . TYR A 1 295 ? 17.757 17.484 -9.447 1.00 45.25 295 TYR A O 1
ATOM 2370 N N . PHE A 1 296 ? 16.321 16.688 -10.995 1.00 57.09 296 PHE A N 1
ATOM 2371 C CA . PHE A 1 296 ? 16.736 15.291 -10.964 1.00 57.09 296 PHE A CA 1
ATOM 2372 C C . PHE A 1 296 ? 16.923 14.643 -12.343 1.00 57.09 296 PHE A C 1
ATOM 2374 O O . PHE A 1 296 ? 16.821 13.426 -12.437 1.00 57.09 296 PHE A O 1
ATOM 2381 N N . ASN A 1 297 ? 17.192 15.403 -13.408 1.00 55.25 297 ASN A N 1
ATOM 2382 C CA . ASN A 1 297 ? 17.299 14.863 -14.771 1.00 55.25 297 ASN A CA 1
ATOM 2383 C C . ASN A 1 297 ? 16.073 14.047 -15.212 1.00 55.25 297 ASN A C 1
ATOM 2385 O O . ASN A 1 297 ? 16.244 12.946 -15.718 1.00 55.25 297 ASN A O 1
ATOM 2389 N N . ALA A 1 298 ? 14.853 14.579 -15.076 1.00 57.53 298 ALA A N 1
ATOM 2390 C CA . ALA A 1 298 ? 13.692 13.931 -15.698 1.00 57.53 298 ALA A CA 1
ATOM 2391 C C . ALA A 1 298 ? 13.345 12.520 -15.138 1.00 57.53 298 ALA A C 1
ATOM 2393 O O . ALA A 1 298 ? 12.823 11.689 -15.858 1.00 57.53 298 ALA A O 1
ATOM 2394 N N . GLN A 1 299 ? 13.558 12.262 -13.837 1.00 69.38 299 GLN A N 1
ATOM 2395 C CA . GLN A 1 299 ? 13.102 11.025 -13.167 1.00 69.38 299 GLN A CA 1
ATOM 2396 C C . GLN A 1 299 ? 11.563 10.952 -13.075 1.00 69.38 299 GLN A C 1
ATOM 2398 O O . GLN A 1 299 ? 10.980 11.312 -12.046 1.00 69.38 299 GLN A O 1
ATOM 2403 N N . TYR A 1 300 ? 10.912 10.505 -14.150 1.00 75.50 300 TYR A N 1
ATOM 2404 C CA . TYR A 1 300 ? 9.449 10.501 -14.292 1.00 75.50 300 TYR A CA 1
ATOM 2405 C C . TYR A 1 300 ? 8.781 9.222 -13.783 1.00 75.50 300 TYR A C 1
ATOM 2407 O O . TYR A 1 300 ? 7.602 9.247 -13.435 1.00 75.50 300 TYR A O 1
ATOM 2415 N N . TYR A 1 301 ? 9.538 8.132 -13.670 1.00 84.56 301 TYR A N 1
ATOM 2416 C CA . TYR A 1 301 ? 9.031 6.822 -13.262 1.00 84.56 301 TYR A CA 1
ATOM 2417 C C . TYR A 1 301 ? 9.833 6.286 -12.080 1.00 84.56 301 TYR A C 1
ATOM 2419 O O . TYR A 1 301 ? 10.861 5.627 -12.231 1.00 84.56 301 TYR A O 1
ATOM 2427 N N . GLN A 1 302 ? 9.366 6.605 -10.872 1.00 86.12 302 GLN A N 1
ATOM 2428 C CA . GLN A 1 302 ? 10.074 6.300 -9.629 1.00 86.12 302 GLN A CA 1
ATOM 2429 C C . GLN A 1 302 ? 9.153 6.323 -8.405 1.00 86.12 302 GLN A C 1
ATOM 2431 O O . GLN A 1 302 ? 8.102 6.969 -8.417 1.00 86.12 302 GLN A O 1
ATOM 2436 N N . ASN A 1 303 ? 9.609 5.684 -7.325 1.00 91.31 303 ASN A N 1
ATOM 2437 C CA . ASN A 1 303 ? 8.816 5.436 -6.119 1.00 91.31 303 ASN A CA 1
ATOM 2438 C C . ASN A 1 303 ? 8.192 6.681 -5.445 1.00 91.31 303 ASN A C 1
ATOM 2440 O O . ASN A 1 303 ? 7.247 6.572 -4.674 1.00 91.31 303 ASN A O 1
ATOM 2444 N N . HIS A 1 304 ? 8.701 7.898 -5.662 1.00 91.75 304 HIS A N 1
ATOM 2445 C CA . HIS A 1 304 ? 8.053 9.070 -5.061 1.00 91.75 304 HIS A CA 1
ATOM 2446 C C . HIS A 1 304 ? 6.738 9.412 -5.768 1.00 91.75 304 HIS A C 1
ATOM 2448 O O . HIS A 1 304 ? 5.788 9.831 -5.114 1.00 91.75 304 HIS A O 1
ATOM 2454 N N . LEU A 1 305 ? 6.680 9.261 -7.094 1.00 90.62 305 LEU A N 1
ATOM 2455 C CA . LEU A 1 305 ? 5.492 9.590 -7.882 1.00 90.62 305 LEU A CA 1
ATOM 2456 C C . LEU A 1 305 ? 4.379 8.565 -7.648 1.00 90.62 305 LEU A C 1
ATOM 2458 O O . LEU A 1 305 ? 3.241 8.966 -7.403 1.00 90.62 305 LEU A O 1
ATOM 2462 N N . THR A 1 306 ? 4.728 7.279 -7.579 1.00 94.75 306 THR A N 1
ATOM 2463 C CA . THR A 1 306 ? 3.822 6.216 -7.115 1.00 94.75 306 THR A CA 1
ATOM 2464 C C . THR A 1 306 ? 3.326 6.477 -5.698 1.00 94.75 306 THR A C 1
ATOM 2466 O O . THR A 1 306 ? 2.125 6.380 -5.461 1.00 94.75 306 THR A O 1
ATOM 2469 N N . ALA A 1 307 ? 4.196 6.888 -4.765 1.00 96.06 307 ALA A N 1
ATOM 2470 C CA . ALA A 1 307 ? 3.777 7.216 -3.402 1.00 96.06 307 ALA A CA 1
ATOM 2471 C C . ALA A 1 307 ? 2.758 8.365 -3.352 1.00 96.06 307 ALA A C 1
ATOM 2473 O O . ALA A 1 307 ? 1.806 8.305 -2.576 1.00 96.06 307 ALA A O 1
ATOM 2474 N N . HIS A 1 308 ? 2.936 9.416 -4.160 1.00 94.38 308 HIS A N 1
ATOM 2475 C CA . HIS A 1 308 ? 1.980 10.525 -4.203 1.00 94.38 308 HIS A CA 1
ATOM 2476 C C . HIS A 1 308 ? 0.617 10.088 -4.745 1.00 94.38 308 HIS A C 1
ATOM 2478 O O . HIS A 1 308 ? -0.402 10.396 -4.124 1.00 94.38 308 HIS A O 1
ATOM 2484 N N . ALA A 1 309 ? 0.598 9.359 -5.867 1.00 95.81 309 ALA A N 1
ATOM 2485 C CA . ALA A 1 309 ? -0.631 8.823 -6.450 1.00 95.81 309 ALA A CA 1
ATOM 2486 C C . ALA A 1 309 ? -1.348 7.887 -5.464 1.00 95.81 309 ALA A C 1
ATOM 2488 O O . ALA A 1 309 ? -2.547 8.037 -5.225 1.00 95.81 309 ALA A O 1
ATOM 2489 N N . MET A 1 310 ? -0.590 7.013 -4.793 1.00 97.94 310 MET A N 1
ATOM 2490 C CA . MET A 1 310 ? -1.085 6.125 -3.741 1.00 97.94 310 MET A CA 1
ATOM 2491 C C . MET A 1 310 ? -1.703 6.912 -2.582 1.00 97.94 310 MET A C 1
ATOM 2493 O O . MET A 1 310 ? -2.811 6.600 -2.154 1.00 97.94 310 MET A O 1
ATOM 2497 N N . GLY A 1 311 ? -1.030 7.957 -2.092 1.00 97.75 311 GLY A N 1
ATOM 2498 C CA . GLY A 1 311 ? -1.552 8.809 -1.021 1.00 97.75 311 GLY A CA 1
ATOM 2499 C C . GLY A 1 311 ? -2.885 9.468 -1.386 1.00 97.75 311 GLY A C 1
ATOM 2500 O O . GLY A 1 311 ? -3.813 9.461 -0.578 1.00 97.75 311 GLY A O 1
ATOM 2501 N N . ILE A 1 312 ? -3.013 9.989 -2.612 1.00 98.25 312 ILE A N 1
ATOM 2502 C CA . ILE A 1 312 ? -4.258 10.607 -3.096 1.00 98.25 312 ILE A CA 1
ATOM 2503 C C . ILE A 1 312 ? -5.372 9.564 -3.221 1.00 98.25 312 ILE A C 1
ATOM 2505 O O . ILE A 1 312 ? -6.479 9.813 -2.746 1.00 98.25 312 ILE A O 1
ATOM 2509 N N . LEU A 1 313 ? -5.081 8.395 -3.803 1.00 98.56 313 LEU A N 1
ATOM 2510 C CA . LEU A 1 313 ? -6.045 7.303 -3.948 1.00 98.56 313 LEU A CA 1
ATOM 2511 C C . LEU A 1 313 ? -6.596 6.859 -2.586 1.00 98.56 313 LEU A C 1
ATOM 2513 O O . LEU A 1 313 ? -7.811 6.777 -2.397 1.00 98.56 313 LEU A O 1
ATOM 2517 N N . LEU A 1 314 ? -5.699 6.585 -1.635 1.00 98.50 314 LEU A N 1
ATOM 2518 C CA . LEU A 1 314 ? -6.059 6.096 -0.308 1.00 98.50 314 LEU A CA 1
ATOM 2519 C C . LEU A 1 314 ? -6.861 7.134 0.476 1.00 98.50 314 LEU A C 1
ATOM 2521 O O . LEU A 1 314 ? -7.874 6.783 1.079 1.00 98.50 314 LEU A O 1
ATOM 2525 N N . VAL A 1 315 ? -6.465 8.413 0.427 1.00 98.62 315 VAL A N 1
ATOM 2526 C CA . VAL A 1 315 ? -7.264 9.494 1.022 1.00 98.62 315 VAL A CA 1
ATOM 2527 C C . VAL A 1 315 ? -8.628 9.580 0.345 1.00 98.62 315 VAL A C 1
ATOM 2529 O O . VAL A 1 315 ? -9.627 9.660 1.050 1.00 98.62 315 VAL A O 1
ATOM 2532 N N . GLY A 1 316 ? -8.693 9.512 -0.988 1.00 98.12 316 GLY A N 1
ATOM 2533 C CA . GLY A 1 316 ? -9.940 9.553 -1.753 1.00 98.12 316 GLY A CA 1
ATOM 2534 C C . GLY A 1 316 ? -10.942 8.491 -1.307 1.00 98.12 316 GLY A C 1
ATOM 2535 O O . GLY A 1 316 ? -12.089 8.823 -1.010 1.00 98.12 316 GLY A O 1
ATOM 2536 N N . TYR A 1 317 ? -10.506 7.238 -1.170 1.00 98.12 317 TYR A N 1
ATOM 2537 C CA . TYR A 1 317 ? -11.367 6.178 -0.644 1.00 98.12 317 TYR A CA 1
ATOM 2538 C C . TYR A 1 317 ? -11.715 6.372 0.832 1.00 98.12 317 TYR A C 1
ATOM 2540 O O . TYR A 1 317 ? -12.885 6.225 1.187 1.00 98.12 317 TYR A O 1
ATOM 2548 N N . ALA A 1 318 ? -10.751 6.759 1.672 1.00 97.69 318 ALA A N 1
ATOM 2549 C CA . ALA A 1 318 ? -10.995 6.979 3.095 1.00 97.69 318 ALA A CA 1
ATOM 2550 C C . ALA A 1 318 ? -12.108 8.015 3.323 1.00 97.69 318 ALA A C 1
ATOM 2552 O O . ALA A 1 318 ? -13.018 7.796 4.114 1.00 97.69 318 ALA A O 1
ATOM 2553 N N . VAL A 1 319 ? -12.078 9.119 2.577 1.00 96.94 319 VAL A N 1
ATOM 2554 C CA . VAL A 1 319 ? -13.021 10.235 2.741 1.00 96.94 319 VAL A CA 1
ATOM 2555 C C . VAL A 1 319 ? -14.239 10.156 1.807 1.00 96.94 319 VAL A C 1
ATOM 2557 O O . VAL A 1 319 ? -14.992 11.127 1.694 1.00 96.94 319 VAL A O 1
ATOM 2560 N N . GLY A 1 320 ? -14.421 9.031 1.102 1.00 96.19 320 GLY A N 1
ATOM 2561 C CA . GLY A 1 320 ? -15.559 8.788 0.206 1.00 96.19 320 GLY A CA 1
ATOM 2562 C C . GLY A 1 320 ? -15.621 9.703 -1.025 1.00 96.19 320 GLY A C 1
ATOM 2563 O O . GLY A 1 320 ? -16.701 9.953 -1.559 1.00 96.19 320 GLY A O 1
ATOM 2564 N N . ASP A 1 321 ? -14.485 10.230 -1.481 1.00 96.94 321 ASP A N 1
ATOM 2565 C CA . ASP A 1 321 ? -14.398 11.208 -2.564 1.00 96.94 321 ASP A CA 1
ATOM 2566 C C . ASP A 1 321 ? -13.963 10.554 -3.879 1.00 96.94 321 ASP A C 1
ATOM 2568 O O . ASP A 1 321 ? -12.779 10.394 -4.181 1.00 96.94 321 ASP A O 1
ATOM 2572 N N . ARG A 1 322 ? -14.956 10.199 -4.700 1.00 96.56 322 ARG A N 1
ATOM 2573 C CA . ARG A 1 322 ? -14.739 9.602 -6.025 1.00 96.56 322 ARG A CA 1
ATOM 2574 C C . ARG A 1 322 ? -13.893 10.485 -6.946 1.00 96.56 322 ARG A C 1
ATOM 2576 O O . ARG A 1 322 ? -13.180 9.942 -7.782 1.00 96.56 322 ARG A O 1
ATOM 2583 N N . GLY A 1 323 ? -13.987 11.811 -6.832 1.00 96.56 323 GLY A N 1
ATOM 2584 C CA . GLY A 1 323 ? -13.224 12.727 -7.682 1.00 96.56 323 GLY A CA 1
ATOM 2585 C C . GLY A 1 323 ? -11.724 12.578 -7.445 1.00 96.56 323 GLY A C 1
ATOM 2586 O O . GLY A 1 323 ? -10.964 12.459 -8.402 1.00 96.56 323 GLY A O 1
ATOM 2587 N N . LEU A 1 324 ? -11.320 12.474 -6.175 1.00 96.75 324 LEU A N 1
ATOM 2588 C CA . LEU A 1 324 ? -9.934 12.184 -5.794 1.00 96.75 324 LEU A CA 1
ATOM 2589 C C . LEU A 1 324 ? -9.472 10.811 -6.290 1.00 96.75 324 LEU A C 1
ATOM 2591 O O . LEU A 1 324 ? -8.358 10.684 -6.795 1.00 96.75 324 LEU A O 1
ATOM 2595 N N . VAL A 1 325 ? -10.329 9.791 -6.187 1.00 98.12 325 VAL A N 1
ATOM 2596 C CA . VAL A 1 325 ? -10.002 8.451 -6.694 1.00 98.12 325 VAL A CA 1
ATOM 2597 C C . VAL A 1 325 ? -9.826 8.479 -8.215 1.00 98.12 325 VAL A C 1
ATOM 2599 O O . VAL A 1 325 ? -8.828 7.972 -8.710 1.00 98.12 325 VAL A O 1
ATOM 2602 N N . GLN A 1 326 ? -10.732 9.117 -8.964 1.00 97.38 326 GLN A N 1
ATOM 2603 C CA . GLN A 1 326 ? -10.600 9.253 -10.419 1.00 97.38 326 GLN A CA 1
ATOM 2604 C C . GLN A 1 326 ? -9.327 10.017 -10.801 1.00 97.38 326 GLN A C 1
ATOM 2606 O O . GLN A 1 326 ? -8.624 9.583 -11.707 1.00 97.38 326 GLN A O 1
ATOM 2611 N N . PHE A 1 327 ? -9.002 11.099 -10.084 1.00 95.38 327 PHE A N 1
ATOM 2612 C CA . PHE A 1 327 ? -7.763 11.853 -10.286 1.00 95.38 327 PHE A CA 1
ATOM 2613 C C . PHE A 1 327 ? -6.518 10.968 -10.129 1.00 95.38 327 PHE A C 1
ATOM 2615 O O . PHE A 1 327 ? -5.579 11.079 -10.910 1.00 95.38 327 PHE A O 1
ATOM 2622 N N . ALA A 1 328 ? -6.499 10.081 -9.132 1.00 96.75 328 ALA A N 1
ATOM 2623 C CA . ALA A 1 328 ? -5.377 9.173 -8.905 1.00 96.75 328 ALA A CA 1
ATOM 2624 C C . ALA A 1 328 ? -5.328 7.994 -9.891 1.00 96.75 328 ALA A C 1
ATOM 2626 O O . ALA A 1 328 ? -4.248 7.457 -10.120 1.00 96.75 328 ALA A O 1
ATOM 2627 N N . VAL A 1 329 ? -6.466 7.574 -10.451 1.00 96.38 329 VAL A N 1
ATOM 2628 C CA . VAL A 1 329 ? -6.558 6.392 -11.324 1.00 96.38 329 VAL A CA 1
ATOM 2629 C C . VAL A 1 329 ? -6.264 6.730 -12.777 1.00 96.38 329 VAL A C 1
ATOM 2631 O O . VAL A 1 329 ? -5.369 6.126 -13.353 1.00 96.38 329 VAL A O 1
ATOM 2634 N N . ASP A 1 330 ? -7.018 7.663 -13.356 1.00 94.00 330 ASP A N 1
ATOM 2635 C CA . ASP A 1 330 ? -6.941 8.010 -14.776 1.00 94.00 330 ASP A CA 1
ATOM 2636 C C . ASP A 1 330 ? -7.543 9.406 -14.979 1.00 94.00 330 ASP A C 1
ATOM 2638 O O . ASP A 1 330 ? -8.766 9.591 -14.961 1.00 94.00 330 ASP A O 1
ATOM 2642 N N . CYS A 1 331 ? -6.685 10.417 -15.085 1.00 88.38 331 CYS A N 1
ATOM 2643 C CA . CYS A 1 331 ? -7.106 11.800 -15.255 1.00 88.38 331 CYS A CA 1
ATOM 2644 C C . CYS A 1 331 ? -6.040 12.589 -16.006 1.00 88.38 331 CYS A C 1
ATOM 2646 O O . CYS A 1 331 ? -4.894 12.638 -15.581 1.00 88.38 331 CYS A O 1
ATOM 2648 N N . GLU A 1 332 ? -6.429 13.274 -17.081 1.00 84.44 332 GLU A N 1
ATOM 2649 C CA . GLU A 1 332 ? -5.503 14.089 -17.883 1.00 84.44 332 GLU A CA 1
ATOM 2650 C C . GLU A 1 332 ? -4.793 15.185 -17.067 1.00 84.44 332 GLU A C 1
ATOM 2652 O O . GLU A 1 332 ? -3.668 15.566 -17.382 1.00 84.44 332 GLU A O 1
ATOM 2657 N N . GLU A 1 333 ? -5.424 15.689 -15.999 1.00 84.19 333 GLU A N 1
ATOM 2658 C CA . GLU A 1 333 ? -4.823 16.690 -15.107 1.00 84.19 333 GLU A CA 1
ATOM 2659 C C . GLU A 1 333 ? -3.777 16.095 -14.152 1.00 84.19 333 GLU A C 1
ATOM 2661 O O . GLU A 1 333 ? -2.979 16.840 -13.575 1.00 84.19 333 GLU A O 1
ATOM 2666 N N . ASN A 1 334 ? -3.771 14.770 -13.973 1.00 85.31 334 ASN A N 1
ATOM 2667 C CA . ASN A 1 334 ? -2.766 14.066 -13.197 1.00 85.31 334 ASN A CA 1
ATOM 2668 C C . ASN A 1 334 ? -1.754 13.389 -14.136 1.00 85.31 334 ASN A C 1
ATOM 2670 O O . ASN A 1 334 ? -1.982 12.273 -14.599 1.00 85.31 334 ASN A O 1
ATOM 2674 N N . PRO A 1 335 ? -0.575 13.991 -14.357 1.00 80.12 335 PRO A N 1
ATOM 2675 C CA . PRO A 1 335 ? 0.431 13.433 -15.254 1.00 80.12 335 PRO A CA 1
ATOM 2676 C C . PRO A 1 335 ? 1.078 12.156 -14.707 1.00 80.12 335 PRO A C 1
ATOM 2678 O O . PRO A 1 335 ? 1.970 11.625 -15.351 1.00 80.12 335 PRO A O 1
ATOM 2681 N N . ARG A 1 336 ? 0.717 11.698 -13.500 1.00 86.88 336 ARG A N 1
ATOM 2682 C CA . ARG A 1 336 ? 1.255 10.500 -12.836 1.00 86.88 336 ARG A CA 1
ATOM 2683 C C . ARG A 1 336 ? 0.138 9.706 -12.159 1.00 86.88 336 ARG A C 1
ATOM 2685 O O . ARG A 1 336 ? 0.282 9.273 -11.016 1.00 86.88 336 ARG A O 1
ATOM 2692 N N . ASP A 1 337 ? -0.997 9.587 -12.841 1.00 92.50 337 ASP A N 1
ATOM 2693 C CA . ASP A 1 337 ? -2.073 8.683 -12.439 1.00 92.50 337 ASP A CA 1
ATOM 2694 C C . ASP A 1 337 ? -1.658 7.201 -12.552 1.00 92.50 337 ASP A C 1
ATOM 2696 O O . ASP A 1 337 ? -0.596 6.864 -13.074 1.00 92.50 337 ASP A O 1
ATOM 2700 N N . MET A 1 338 ? -2.466 6.300 -11.998 1.00 94.69 338 MET A N 1
ATOM 2701 C CA . MET A 1 338 ? -2.163 4.869 -11.950 1.00 94.69 338 MET A CA 1
ATOM 2702 C C . MET A 1 338 ? -1.977 4.257 -13.344 1.00 94.69 338 MET A C 1
ATOM 2704 O O . MET A 1 338 ? -1.095 3.418 -13.519 1.00 94.69 338 MET A O 1
ATOM 2708 N N . ILE A 1 339 ? -2.784 4.656 -14.330 1.00 93.44 339 ILE A N 1
ATOM 2709 C CA . ILE A 1 339 ? -2.681 4.136 -15.700 1.00 93.44 339 ILE A CA 1
ATOM 2710 C C . ILE A 1 339 ? -1.366 4.569 -16.347 1.00 93.44 339 ILE A C 1
ATOM 2712 O O . ILE A 1 339 ? -0.660 3.742 -16.925 1.00 93.44 339 ILE A O 1
ATOM 2716 N N . GLU A 1 340 ? -0.990 5.832 -16.175 1.00 89.75 340 GLU A N 1
ATOM 2717 C CA . GLU A 1 340 ? 0.305 6.354 -16.598 1.00 89.75 340 GLU A CA 1
ATOM 2718 C C . GLU A 1 340 ? 1.472 5.625 -15.913 1.00 89.75 340 GLU A C 1
ATOM 2720 O O . GLU A 1 340 ? 2.466 5.283 -16.554 1.00 89.75 340 GLU A O 1
ATOM 2725 N N . LEU A 1 341 ? 1.355 5.346 -14.611 1.00 92.25 341 LEU A N 1
ATOM 2726 C CA . LEU A 1 341 ? 2.377 4.618 -13.861 1.00 92.25 341 LEU A CA 1
ATOM 2727 C C . LEU A 1 341 ? 2.507 3.164 -14.337 1.00 92.25 341 LEU A C 1
ATOM 2729 O O . LEU A 1 341 ? 3.631 2.698 -14.497 1.00 92.25 341 LEU A O 1
ATOM 2733 N N . ILE A 1 342 ? 1.412 2.453 -14.625 1.00 93.75 342 ILE A N 1
ATOM 2734 C CA . ILE A 1 342 ? 1.490 1.096 -15.194 1.00 93.75 342 ILE A CA 1
ATOM 2735 C C . ILE A 1 342 ? 2.199 1.133 -16.552 1.00 93.75 342 ILE A C 1
ATOM 2737 O O . ILE A 1 342 ? 3.155 0.385 -16.756 1.00 93.75 342 ILE A O 1
ATOM 2741 N N . ASN A 1 343 ? 1.757 2.017 -17.450 1.00 90.00 343 ASN A N 1
ATOM 2742 C CA . ASN A 1 343 ? 2.253 2.075 -18.826 1.00 90.00 343 ASN A CA 1
ATOM 2743 C C . ASN A 1 343 ? 3.706 2.562 -18.922 1.00 90.00 343 ASN A C 1
ATOM 2745 O O . ASN A 1 343 ? 4.391 2.232 -19.885 1.00 90.00 343 ASN A O 1
ATOM 2749 N N . GLY A 1 344 ? 4.182 3.358 -17.959 1.00 87.75 344 GLY A N 1
ATOM 2750 C CA . GLY A 1 344 ? 5.542 3.896 -17.996 1.00 87.75 344 GLY A CA 1
ATOM 2751 C C . GLY A 1 344 ? 6.536 3.279 -17.019 1.00 87.75 344 GLY A C 1
ATOM 2752 O O . GLY A 1 344 ? 7.735 3.278 -17.296 1.00 87.75 344 GLY A O 1
ATOM 2753 N N . MET A 1 345 ? 6.082 2.709 -15.898 1.00 91.06 345 MET A N 1
ATOM 2754 C CA . MET A 1 345 ? 6.989 2.055 -14.950 1.00 91.06 345 MET A CA 1
ATOM 2755 C C . MET A 1 345 ? 7.273 0.601 -15.296 1.00 91.06 345 MET A C 1
ATOM 2757 O O . MET A 1 345 ? 8.360 0.135 -14.956 1.00 91.06 345 MET A O 1
ATOM 2761 N N . ILE A 1 346 ? 6.337 -0.127 -15.911 1.00 94.81 346 ILE A N 1
ATOM 2762 C CA . ILE A 1 346 ? 6.539 -1.533 -16.274 1.00 94.81 346 ILE A CA 1
ATOM 2763 C C . ILE A 1 346 ? 7.203 -1.586 -17.648 1.00 94.81 346 ILE A C 1
ATOM 2765 O O . ILE A 1 346 ? 6.622 -1.208 -18.656 1.00 94.81 346 ILE A O 1
ATOM 2769 N N . LEU A 1 347 ? 8.446 -2.049 -17.684 1.00 93.81 347 LEU A N 1
ATOM 2770 C CA . LEU A 1 347 ? 9.241 -2.109 -18.899 1.00 93.81 347 LEU A CA 1
ATOM 2771 C C . LEU A 1 347 ? 8.880 -3.341 -19.733 1.00 93.81 347 LEU A C 1
ATOM 2773 O O . LEU A 1 347 ? 8.698 -4.440 -19.201 1.00 93.81 347 LEU A O 1
ATOM 2777 N N . MET A 1 348 ? 8.857 -3.149 -21.052 1.00 93.25 348 MET A N 1
ATOM 2778 C CA . MET A 1 348 ? 8.569 -4.178 -22.049 1.00 93.25 348 MET A CA 1
ATOM 2779 C C . MET A 1 348 ? 9.759 -4.322 -22.991 1.00 93.25 348 MET A C 1
ATOM 2781 O O . MET A 1 348 ? 10.193 -3.362 -23.621 1.00 93.25 348 MET A O 1
ATOM 2785 N N . LYS A 1 349 ? 10.299 -5.531 -23.105 1.00 91.56 349 LYS A N 1
ATOM 2786 C CA . LYS A 1 349 ? 11.483 -5.833 -23.903 1.00 91.56 349 LYS A CA 1
ATOM 2787 C C . LYS A 1 349 ? 11.304 -5.369 -25.350 1.00 91.56 349 LYS A C 1
ATOM 2789 O O . LYS A 1 349 ? 10.282 -5.622 -25.985 1.00 91.56 349 LYS A O 1
ATOM 2794 N N . ASP A 1 350 ? 12.354 -4.751 -25.889 1.00 85.44 350 ASP A N 1
ATOM 2795 C CA . ASP A 1 350 ? 12.418 -4.248 -27.267 1.00 85.44 350 ASP A CA 1
ATOM 2796 C C . ASP A 1 350 ? 11.358 -3.168 -27.581 1.00 85.44 350 ASP A C 1
ATOM 2798 O O . ASP A 1 350 ? 11.170 -2.797 -28.743 1.00 85.44 350 ASP A O 1
ATOM 2802 N N . LYS A 1 351 ? 10.680 -2.635 -26.557 1.00 84.62 351 LYS A N 1
ATOM 2803 C CA . LYS A 1 351 ? 9.782 -1.489 -26.666 1.00 84.62 351 LYS A CA 1
ATOM 2804 C C . LYS A 1 351 ? 10.478 -0.254 -26.114 1.00 84.62 351 LYS A C 1
ATOM 2806 O O . LYS A 1 351 ? 11.275 -0.358 -25.179 1.00 84.62 351 LYS A O 1
ATOM 2811 N N . PRO A 1 352 ? 10.233 0.923 -26.707 1.00 73.50 352 PRO A N 1
ATOM 2812 C CA . PRO A 1 352 ? 10.700 2.142 -26.088 1.00 73.50 352 PRO A CA 1
ATOM 2813 C C . PRO A 1 352 ? 10.015 2.260 -24.718 1.00 73.50 352 PRO A C 1
ATOM 2815 O O . PRO A 1 352 ? 8.796 2.084 -24.646 1.00 73.50 352 PRO A O 1
ATOM 2818 N N . PRO A 1 353 ? 10.760 2.551 -23.640 1.00 65.94 353 PRO A N 1
ATOM 2819 C CA . PRO A 1 353 ? 10.133 2.973 -22.397 1.00 65.94 353 PRO A CA 1
ATOM 2820 C C . PRO A 1 353 ? 9.242 4.182 -22.690 1.00 65.94 353 PRO A C 1
ATOM 2822 O O . PRO A 1 353 ? 9.525 4.994 -23.583 1.00 65.94 353 PRO A O 1
ATOM 2825 N N . PHE A 1 354 ? 8.165 4.311 -21.934 1.00 60.38 354 PHE A N 1
ATOM 2826 C CA . PHE A 1 354 ? 7.309 5.475 -22.029 1.00 60.38 354 PHE A CA 1
ATOM 2827 C C . PHE A 1 354 ? 8.118 6.702 -21.591 1.00 60.38 354 PHE A C 1
ATOM 2829 O O . PHE A 1 354 ? 8.460 6.836 -20.432 1.00 60.38 354 PHE A O 1
ATOM 2836 N N . TYR A 1 355 ? 8.476 7.562 -22.544 1.00 54.75 355 TYR A N 1
ATOM 2837 C CA . TYR A 1 355 ? 9.016 8.914 -22.365 1.00 54.75 355 TYR A CA 1
ATOM 2838 C C . TYR A 1 355 ? 10.313 9.137 -21.532 1.00 54.75 355 TYR A C 1
ATOM 2840 O O . TYR A 1 355 ? 10.399 8.874 -20.341 1.00 54.75 355 TYR A O 1
ATOM 2848 N N . ARG A 1 356 ? 11.285 9.820 -22.164 1.00 53.09 356 ARG A N 1
ATOM 2849 C CA . ARG A 1 356 ? 12.442 10.571 -21.602 1.00 53.09 356 ARG A CA 1
ATOM 2850 C C . ARG A 1 356 ? 13.502 9.850 -20.750 1.00 53.09 356 ARG A C 1
ATOM 2852 O O . ARG A 1 356 ? 14.606 10.389 -20.681 1.00 53.09 356 ARG A O 1
ATOM 2859 N N . ASP A 1 357 ? 13.246 8.670 -20.200 1.00 55.66 357 ASP A N 1
ATOM 2860 C CA . ASP A 1 357 ? 14.265 7.860 -19.519 1.00 55.66 357 ASP A CA 1
ATOM 2861 C C . ASP A 1 357 ? 14.772 6.743 -20.451 1.00 55.66 357 ASP A C 1
ATOM 2863 O O . ASP A 1 357 ? 13.975 6.002 -21.014 1.00 55.66 357 ASP A O 1
ATOM 2867 N N . ASP A 1 358 ? 16.093 6.605 -20.636 1.00 61.75 358 ASP A N 1
ATOM 2868 C CA . ASP A 1 358 ? 16.694 5.416 -21.266 1.00 61.75 358 ASP A CA 1
ATOM 2869 C C . ASP A 1 358 ? 17.083 4.423 -20.154 1.00 61.75 358 ASP A C 1
ATOM 2871 O O . ASP A 1 358 ? 18.129 4.593 -19.515 1.00 61.75 358 ASP A O 1
ATOM 2875 N N . PRO A 1 359 ? 16.272 3.382 -19.877 1.00 66.38 359 PRO A N 1
ATOM 2876 C CA . PRO A 1 359 ? 16.566 2.384 -18.858 1.00 66.38 359 PRO A CA 1
ATOM 2877 C C . PRO A 1 359 ? 17.719 1.461 -19.282 1.00 66.38 359 PRO A C 1
ATOM 2879 O O . PRO A 1 359 ? 18.089 0.560 -18.521 1.00 66.38 359 PRO A O 1
ATOM 2882 N N . GLY A 1 360 ? 18.270 1.644 -20.487 1.00 74.56 360 GLY A N 1
ATOM 2883 C CA . GLY A 1 360 ? 19.163 0.706 -21.136 1.00 74.56 360 GLY A CA 1
ATOM 2884 C C . GLY A 1 360 ? 18.453 -0.612 -21.464 1.00 74.56 360 GLY A C 1
ATOM 2885 O O . GLY A 1 360 ? 17.221 -0.704 -21.441 1.00 74.56 360 GLY A O 1
ATOM 2886 N N . PRO A 1 361 ? 19.220 -1.675 -21.753 1.00 84.69 361 PRO A N 1
ATOM 2887 C CA . PRO A 1 361 ? 18.665 -3.005 -21.964 1.00 84.69 361 PRO A CA 1
ATOM 2888 C C . PRO A 1 361 ? 17.825 -3.471 -20.767 1.00 84.69 361 PRO A C 1
ATOM 2890 O O . PRO A 1 361 ? 18.270 -3.427 -19.611 1.00 84.69 361 PRO A O 1
ATOM 2893 N N . HIS A 1 362 ? 16.614 -3.931 -21.061 1.00 91.69 362 HIS A N 1
ATOM 2894 C CA . HIS A 1 362 ? 15.628 -4.375 -20.083 1.00 91.69 362 HIS A CA 1
ATOM 2895 C C . HIS A 1 362 ? 14.820 -5.566 -20.620 1.00 91.69 362 HIS A C 1
ATOM 2897 O O . HIS A 1 362 ? 14.905 -5.928 -21.796 1.00 91.69 362 HIS A O 1
ATOM 2903 N N . GLN A 1 363 ? 14.076 -6.201 -19.725 1.00 94.38 363 GLN A N 1
ATOM 2904 C CA . GLN A 1 363 ? 13.219 -7.358 -19.942 1.00 94.38 363 GLN A CA 1
ATOM 2905 C C . GLN A 1 363 ? 11.784 -7.036 -19.523 1.00 94.38 363 GLN A C 1
ATOM 2907 O O . GLN A 1 363 ? 11.549 -6.111 -18.746 1.00 94.38 363 GLN A O 1
ATOM 2912 N N . ASP A 1 364 ? 10.846 -7.844 -20.012 1.00 96.25 364 ASP A N 1
ATOM 2913 C CA . ASP A 1 364 ? 9.433 -7.737 -19.657 1.00 96.25 364 ASP A CA 1
ATOM 2914 C C . ASP A 1 364 ? 9.240 -7.828 -18.137 1.00 96.25 364 ASP A C 1
ATOM 2916 O O . ASP A 1 364 ? 9.727 -8.761 -17.489 1.00 96.25 364 ASP A O 1
ATOM 2920 N N . GLY A 1 365 ? 8.513 -6.862 -17.576 1.00 96.44 365 GLY A N 1
ATOM 2921 C CA . GLY A 1 365 ? 8.169 -6.822 -16.155 1.00 96.44 365 GLY A CA 1
ATOM 2922 C C . GLY A 1 365 ? 9.207 -6.170 -15.248 1.00 96.44 365 GLY A C 1
ATOM 2923 O O . GLY A 1 365 ? 8.976 -6.075 -14.042 1.00 96.44 365 GLY A O 1
ATOM 2924 N N . GLU A 1 366 ? 10.335 -5.703 -15.784 1.00 95.56 366 GLU A N 1
ATOM 2925 C CA . GLU A 1 366 ? 11.242 -4.857 -15.009 1.00 95.56 366 GLU A CA 1
ATOM 2926 C C . GLU A 1 366 ? 10.570 -3.525 -14.654 1.00 95.56 366 GLU A C 1
ATOM 2928 O O . GLU A 1 366 ? 9.835 -2.965 -15.456 1.00 95.56 366 GLU A O 1
ATOM 2933 N N . ILE A 1 367 ? 10.837 -2.990 -13.460 1.00 94.56 367 ILE A N 1
ATOM 2934 C CA . ILE A 1 367 ? 10.336 -1.671 -13.056 1.00 94.56 367 ILE A CA 1
ATOM 2935 C C . ILE A 1 367 ? 11.387 -0.600 -13.352 1.00 94.56 367 ILE A C 1
ATOM 2937 O O . ILE A 1 367 ? 12.556 -0.766 -12.996 1.00 94.56 367 ILE A O 1
ATOM 2941 N N . ALA A 1 368 ? 10.974 0.522 -13.945 1.00 91.94 368 ALA A N 1
ATOM 2942 C CA . ALA A 1 368 ? 11.840 1.627 -14.366 1.00 91.94 368 ALA A CA 1
ATOM 2943 C C . ALA A 1 368 ? 12.782 2.141 -13.259 1.00 91.94 368 ALA A C 1
ATOM 2945 O O . ALA A 1 368 ? 13.955 2.403 -13.530 1.00 91.94 368 ALA A O 1
ATOM 2946 N N . ASP A 1 369 ? 12.339 2.157 -11.992 1.00 89.62 369 ASP A N 1
ATOM 2947 C CA . ASP A 1 369 ? 13.142 2.570 -10.819 1.00 89.62 369 ASP A CA 1
ATOM 2948 C C . ASP A 1 369 ? 14.387 1.675 -10.571 1.00 89.62 369 ASP A C 1
ATOM 2950 O O . ASP A 1 369 ? 15.234 1.964 -9.717 1.00 89.62 369 ASP A O 1
ATOM 2954 N N . ARG A 1 370 ? 14.565 0.609 -11.373 1.00 90.94 370 ARG A N 1
ATOM 2955 C CA . ARG A 1 370 ? 15.791 -0.205 -11.468 1.00 90.94 370 ARG A CA 1
ATOM 2956 C C . ARG A 1 370 ? 17.051 0.611 -11.727 1.00 90.94 370 ARG A C 1
ATOM 2958 O O . ARG A 1 370 ? 18.127 0.147 -11.353 1.00 90.94 370 ARG A O 1
ATOM 2965 N N . TYR A 1 371 ? 16.949 1.809 -12.315 1.00 86.19 371 TYR A N 1
ATOM 2966 C CA . TYR A 1 371 ? 18.106 2.674 -12.594 1.00 86.19 371 TYR A CA 1
ATOM 2967 C C . TYR A 1 371 ? 18.938 2.967 -11.332 1.00 86.19 371 TYR A C 1
ATOM 2969 O O . TYR A 1 371 ? 20.141 3.227 -11.412 1.00 86.19 371 TYR A O 1
ATOM 2977 N N . ARG A 1 372 ? 18.337 2.853 -10.138 1.00 86.75 372 ARG A N 1
ATOM 2978 C CA . ARG A 1 372 ? 19.023 2.964 -8.840 1.00 86.75 372 ARG A CA 1
ATOM 2979 C C . ARG A 1 372 ? 19.983 1.804 -8.546 1.00 86.75 372 ARG A C 1
ATOM 2981 O O . ARG A 1 372 ? 20.666 1.831 -7.519 1.00 86.75 372 ARG A O 1
ATOM 2988 N N . HIS A 1 373 ? 20.115 0.834 -9.450 1.00 87.44 373 HIS A N 1
ATOM 2989 C CA . HIS A 1 373 ? 21.161 -0.185 -9.412 1.00 87.44 373 HIS A CA 1
ATOM 2990 C C . HIS A 1 373 ? 22.567 0.425 -9.342 1.00 87.44 373 HIS A C 1
ATOM 2992 O O . HIS A 1 373 ? 23.420 -0.086 -8.623 1.00 87.44 373 HIS A O 1
ATOM 2998 N N . VAL A 1 374 ? 22.801 1.589 -9.960 1.00 83.88 374 VAL A N 1
ATOM 2999 C CA . VAL A 1 374 ? 24.089 2.307 -9.849 1.00 83.88 374 VAL A CA 1
ATOM 3000 C C . VAL A 1 374 ? 24.459 2.675 -8.401 1.00 83.88 374 VAL A C 1
ATOM 3002 O O . VAL A 1 374 ? 25.613 2.971 -8.105 1.00 83.88 374 VAL A O 1
ATOM 3005 N N . GLN A 1 375 ? 23.483 2.649 -7.489 1.00 84.94 375 GLN A N 1
ATOM 3006 C CA . GLN A 1 375 ? 23.638 2.878 -6.051 1.00 84.94 375 GLN A CA 1
ATOM 3007 C C . GLN A 1 375 ? 23.629 1.568 -5.238 1.00 84.94 375 GLN A C 1
ATOM 3009 O O . GLN A 1 375 ? 23.644 1.619 -4.007 1.00 84.94 375 GLN A O 1
ATOM 3014 N N . GLY A 1 376 ? 23.555 0.410 -5.902 1.00 87.12 376 GLY A N 1
ATOM 3015 C CA . GLY A 1 376 ? 23.353 -0.910 -5.301 1.00 87.12 376 GLY A CA 1
ATOM 3016 C C . GLY A 1 376 ? 21.955 -1.106 -4.710 1.00 87.12 376 GLY A C 1
ATOM 3017 O O . GLY A 1 376 ? 21.824 -1.776 -3.688 1.00 87.12 376 GLY A O 1
ATOM 3018 N N . LYS A 1 377 ? 20.932 -0.446 -5.273 1.00 88.19 377 LYS A N 1
ATOM 3019 C CA . LYS A 1 377 ? 19.559 -0.432 -4.733 1.00 88.19 377 LYS A CA 1
ATOM 3020 C C . LYS A 1 377 ? 18.472 -0.637 -5.797 1.00 88.19 377 LYS A C 1
ATOM 3022 O O . LYS A 1 377 ? 17.323 -0.269 -5.564 1.00 88.19 377 LYS A O 1
ATOM 3027 N N . GLY A 1 378 ? 18.820 -1.167 -6.964 1.00 90.75 378 GLY A N 1
ATOM 3028 C CA . GLY A 1 378 ? 17.900 -1.348 -8.083 1.00 90.75 378 GLY A CA 1
ATOM 3029 C C . GLY A 1 378 ? 16.757 -2.303 -7.751 1.00 90.75 378 GLY A C 1
ATOM 3030 O O . GLY A 1 378 ? 15.605 -1.945 -7.968 1.00 90.75 378 GLY A O 1
ATOM 3031 N N . LEU A 1 379 ? 17.046 -3.471 -7.164 1.00 92.88 379 LEU A N 1
ATOM 3032 C CA . LEU A 1 379 ? 16.014 -4.435 -6.756 1.00 92.88 379 LEU A CA 1
ATOM 3033 C C . LEU A 1 379 ? 15.110 -3.846 -5.675 1.00 92.88 379 LEU A C 1
ATOM 3035 O O . LEU A 1 379 ? 13.892 -3.992 -5.731 1.00 92.88 379 LEU A O 1
ATOM 3039 N N . GLY A 1 380 ? 15.707 -3.162 -4.697 1.00 90.81 380 GLY A N 1
ATOM 3040 C CA . GLY A 1 380 ? 14.959 -2.617 -3.571 1.00 90.81 380 GLY A CA 1
ATOM 3041 C C . GLY A 1 380 ? 13.959 -1.540 -3.987 1.00 90.81 380 GLY A C 1
ATOM 3042 O O . GLY A 1 380 ? 12.800 -1.588 -3.585 1.00 90.81 380 GLY A O 1
ATOM 3043 N N . TYR A 1 381 ? 14.384 -0.595 -4.827 1.00 91.75 381 TYR A N 1
ATOM 3044 C CA . TYR A 1 381 ? 13.522 0.500 -5.277 1.00 91.75 381 TYR A CA 1
ATOM 3045 C C . TYR A 1 381 ? 12.538 0.107 -6.381 1.00 91.75 381 TYR A C 1
ATOM 3047 O O . TYR A 1 381 ? 11.409 0.602 -6.379 1.00 91.75 381 TYR A O 1
ATOM 3055 N N . ALA A 1 382 ? 12.917 -0.820 -7.267 1.00 93.88 382 ALA A N 1
ATOM 3056 C CA . ALA A 1 382 ? 11.981 -1.435 -8.205 1.00 93.88 382 ALA A CA 1
ATOM 3057 C C . ALA A 1 382 ? 10.802 -2.071 -7.455 1.00 93.88 382 ALA A C 1
ATOM 3059 O O . ALA A 1 382 ? 9.645 -1.789 -7.760 1.00 93.88 382 ALA A O 1
ATOM 3060 N N . MET A 1 383 ? 11.094 -2.858 -6.413 1.00 92.62 383 MET A N 1
ATOM 3061 C CA . MET A 1 383 ? 10.046 -3.477 -5.605 1.00 92.62 383 MET A CA 1
ATOM 3062 C C . MET A 1 383 ? 9.262 -2.479 -4.763 1.00 92.62 383 MET A C 1
ATOM 3064 O O . MET A 1 383 ? 8.064 -2.662 -4.609 1.00 92.62 383 MET A O 1
ATOM 3068 N N . LEU A 1 384 ? 9.895 -1.423 -4.249 1.00 92.88 384 LEU A N 1
ATOM 3069 C CA . LEU A 1 384 ? 9.179 -0.379 -3.514 1.00 92.88 384 LEU A CA 1
ATOM 3070 C C . LEU A 1 384 ? 8.136 0.319 -4.396 1.00 92.88 384 LEU A C 1
ATOM 3072 O O . LEU A 1 384 ? 6.988 0.454 -3.988 1.00 92.88 384 LEU A O 1
ATOM 3076 N N . SER A 1 385 ? 8.521 0.708 -5.615 1.00 95.12 385 SER A N 1
ATOM 3077 C CA . SER A 1 385 ? 7.586 1.289 -6.587 1.00 95.12 385 SER A CA 1
ATOM 3078 C C . SER A 1 385 ? 6.454 0.312 -6.915 1.00 95.12 385 SER A C 1
ATOM 3080 O O . SER A 1 385 ? 5.285 0.691 -6.950 1.00 95.12 385 SER A O 1
ATOM 3082 N N . PHE A 1 386 ? 6.794 -0.965 -7.117 1.00 96.69 386 PHE A N 1
ATOM 3083 C CA . PHE A 1 386 ? 5.805 -1.999 -7.396 1.00 96.69 386 PHE A CA 1
ATOM 3084 C C . PHE A 1 386 ? 4.836 -2.228 -6.234 1.00 96.69 386 PHE A C 1
ATOM 3086 O O . PHE A 1 386 ? 3.642 -2.361 -6.475 1.00 96.69 386 PHE A O 1
ATOM 3093 N N . ASP A 1 387 ? 5.308 -2.231 -4.988 1.00 95.38 387 ASP A N 1
ATOM 3094 C CA . ASP A 1 387 ? 4.445 -2.384 -3.815 1.00 95.38 387 ASP A CA 1
ATOM 3095 C C . ASP A 1 387 ? 3.444 -1.233 -3.697 1.00 95.38 387 ASP A C 1
ATOM 3097 O O . ASP A 1 387 ? 2.287 -1.461 -3.362 1.00 95.38 387 ASP A O 1
ATOM 3101 N N . GLU A 1 388 ? 3.849 -0.001 -4.005 1.00 96.62 388 GLU A N 1
ATOM 3102 C CA . GLU A 1 388 ? 2.946 1.156 -3.991 1.00 96.62 388 GLU A CA 1
ATOM 3103 C C . GLU A 1 388 ? 1.880 1.051 -5.085 1.00 96.62 388 GLU A C 1
ATOM 3105 O O . GLU A 1 388 ? 0.700 1.299 -4.830 1.00 96.62 388 GLU A O 1
ATOM 3110 N N . MET A 1 389 ? 2.263 0.600 -6.284 1.00 97.75 389 MET A N 1
ATOM 3111 C CA . MET A 1 389 ? 1.297 0.247 -7.329 1.00 97.75 389 MET A CA 1
ATOM 3112 C C . MET A 1 389 ? 0.386 -0.905 -6.898 1.00 97.75 389 MET A C 1
ATOM 3114 O O . MET A 1 389 ? -0.812 -0.895 -7.182 1.00 97.75 389 MET A O 1
ATOM 3118 N N . LEU A 1 390 ? 0.919 -1.886 -6.173 1.00 96.94 390 LEU A N 1
ATOM 3119 C CA . LEU A 1 390 ? 0.158 -3.026 -5.683 1.00 96.94 390 LEU A CA 1
ATOM 3120 C C . LEU A 1 390 ? -0.869 -2.614 -4.622 1.00 96.94 390 LEU A C 1
ATOM 3122 O O . LEU A 1 390 ? -2.001 -3.085 -4.681 1.00 96.94 390 LEU A O 1
ATOM 3126 N N . VAL A 1 391 ? -0.523 -1.697 -3.713 1.00 96.75 391 VAL A N 1
ATOM 3127 C CA . VAL A 1 391 ? -1.467 -1.092 -2.755 1.00 96.75 391 VAL A CA 1
ATOM 3128 C C . VAL A 1 391 ? -2.623 -0.422 -3.487 1.00 96.75 391 VAL A C 1
ATOM 3130 O O . VAL A 1 391 ? -3.786 -0.644 -3.140 1.00 96.75 391 VAL A O 1
ATOM 3133 N N . MET A 1 392 ? -2.314 0.383 -4.508 1.00 98.06 392 MET A N 1
ATOM 3134 C CA . MET A 1 392 ? -3.337 1.045 -5.317 1.00 98.06 392 MET A CA 1
ATOM 3135 C C . MET A 1 392 ? -4.244 0.023 -6.008 1.00 98.06 392 MET A C 1
ATOM 3137 O O . MET A 1 392 ? -5.466 0.118 -5.911 1.00 98.06 392 MET A O 1
ATOM 3141 N N . THR A 1 393 ? -3.643 -0.991 -6.632 1.00 97.88 393 THR A N 1
ATOM 3142 C CA . THR A 1 393 ? -4.340 -2.061 -7.361 1.00 97.88 393 THR A CA 1
ATOM 3143 C C . THR A 1 393 ? -5.257 -2.874 -6.446 1.00 97.88 393 THR A C 1
ATOM 3145 O O . THR A 1 393 ? -6.424 -3.063 -6.770 1.00 97.88 393 THR A O 1
ATOM 3148 N N . GLU A 1 394 ? -4.779 -3.306 -5.276 1.00 96.00 394 GLU A N 1
ATOM 3149 C CA . GLU A 1 394 ? -5.590 -4.043 -4.298 1.00 96.00 394 GLU A CA 1
ATOM 3150 C C . GLU A 1 394 ? -6.750 -3.194 -3.759 1.00 96.00 394 GLU A C 1
ATOM 3152 O O . GLU A 1 394 ? -7.875 -3.680 -3.633 1.00 96.00 394 GLU A O 1
ATOM 3157 N N . THR A 1 395 ? -6.496 -1.912 -3.476 1.00 96.94 395 THR A N 1
ATOM 3158 C CA . THR A 1 395 ? -7.534 -0.980 -3.009 1.00 96.94 395 THR A CA 1
ATOM 3159 C C . THR A 1 395 ? -8.621 -0.797 -4.069 1.00 96.94 395 THR A C 1
ATOM 3161 O O . THR A 1 395 ? -9.811 -0.829 -3.758 1.00 96.94 395 THR A O 1
ATOM 3164 N N . LEU A 1 396 ? -8.224 -0.632 -5.331 1.00 97.25 396 LEU A N 1
ATOM 3165 C CA . LEU A 1 396 ? -9.131 -0.511 -6.470 1.00 97.25 396 LEU A CA 1
ATOM 3166 C C . LEU A 1 396 ? -9.938 -1.790 -6.693 1.00 97.25 396 LEU A C 1
ATOM 3168 O O . LEU A 1 396 ? -11.157 -1.721 -6.839 1.00 97.25 396 LEU A O 1
ATOM 3172 N N . TYR A 1 397 ? -9.285 -2.949 -6.620 1.00 96.00 397 TYR A N 1
ATOM 3173 C CA . TYR A 1 397 ? -9.927 -4.246 -6.799 1.00 96.00 397 TYR A CA 1
ATOM 3174 C C . TYR A 1 397 ? -11.041 -4.488 -5.769 1.00 96.00 397 TYR A C 1
ATOM 3176 O O . TYR A 1 397 ? -12.139 -4.911 -6.129 1.00 96.00 397 TYR A O 1
ATOM 3184 N N . ARG A 1 398 ? -10.816 -4.144 -4.491 1.00 93.75 398 ARG A N 1
ATOM 3185 C CA . ARG A 1 398 ? -11.849 -4.226 -3.432 1.00 93.75 398 ARG A CA 1
ATOM 3186 C C . ARG A 1 398 ? -13.029 -3.264 -3.639 1.00 93.75 398 ARG A C 1
ATOM 3188 O O . ARG A 1 398 ? -14.086 -3.427 -3.020 1.00 93.75 398 ARG A O 1
ATOM 3195 N N . ASN A 1 399 ? -12.860 -2.274 -4.511 1.00 95.12 399 ASN A N 1
ATOM 3196 C CA . ASN A 1 399 ? -13.857 -1.265 -4.858 1.00 95.12 399 ASN A CA 1
ATOM 3197 C C . ASN A 1 399 ? -14.257 -1.336 -6.341 1.00 95.12 399 ASN A C 1
ATOM 3199 O O . ASN A 1 399 ? -14.596 -0.324 -6.950 1.00 95.12 399 ASN A O 1
ATOM 3203 N 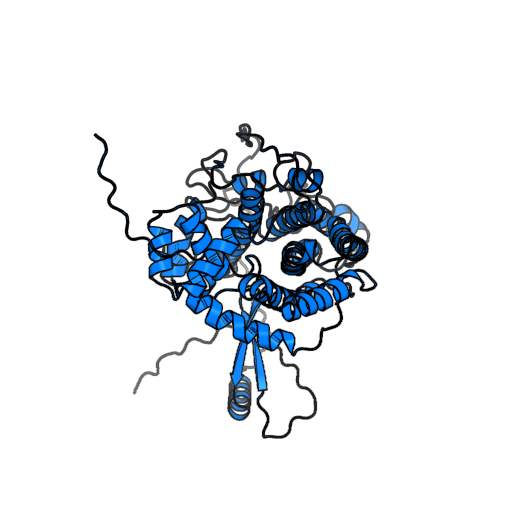N . ASP A 1 400 ? -14.257 -2.557 -6.888 1.00 94.19 400 ASP A N 1
ATOM 3204 C CA . ASP A 1 400 ? -14.834 -2.913 -8.187 1.00 94.19 400 ASP A CA 1
ATOM 3205 C C . ASP A 1 400 ? -14.126 -2.284 -9.407 1.00 94.19 400 ASP A C 1
ATOM 3207 O O . ASP A 1 400 ? -14.708 -2.184 -10.489 1.00 94.19 400 ASP A O 1
ATOM 3211 N N . VAL A 1 401 ? -12.853 -1.895 -9.260 1.00 95.50 401 VAL A N 1
ATOM 3212 C CA . VAL A 1 401 ? -11.971 -1.485 -10.365 1.00 95.50 401 VAL A CA 1
ATOM 3213 C C . VAL A 1 401 ? -10.840 -2.503 -10.508 1.00 95.50 401 VAL A C 1
ATOM 3215 O O . VAL A 1 401 ? -9.872 -2.495 -9.749 1.00 95.50 401 VAL A O 1
ATOM 3218 N N . ASP A 1 402 ? -10.962 -3.400 -11.485 1.00 96.19 402 ASP A N 1
ATOM 3219 C CA . ASP A 1 402 ? -10.023 -4.509 -11.672 1.00 96.19 402 ASP A CA 1
ATOM 3220 C C . ASP A 1 402 ? -8.846 -4.133 -12.586 1.00 96.19 402 ASP A C 1
ATOM 3222 O O . ASP A 1 402 ? -8.881 -4.335 -13.801 1.00 96.19 402 ASP A O 1
ATOM 3226 N N . LEU A 1 403 ? -7.779 -3.600 -11.983 1.00 96.31 403 LEU A N 1
ATOM 3227 C CA . LEU A 1 403 ? -6.522 -3.329 -12.689 1.00 96.31 403 LEU A CA 1
ATOM 3228 C C . LEU A 1 403 ? -5.604 -4.559 -12.818 1.00 96.31 403 LEU A C 1
ATOM 3230 O O . LEU A 1 403 ? -4.573 -4.466 -13.479 1.00 96.31 403 LEU A O 1
ATOM 3234 N N . TYR A 1 404 ? -5.965 -5.727 -12.268 1.00 96.69 404 TYR A N 1
ATOM 3235 C CA . TYR A 1 404 ? -5.227 -6.969 -12.549 1.00 96.69 404 TYR A CA 1
ATOM 3236 C C . TYR A 1 404 ? -5.481 -7.483 -13.971 1.00 96.69 404 TYR A C 1
ATOM 3238 O O . TYR A 1 404 ? -4.674 -8.236 -14.506 1.00 96.69 404 TYR A O 1
ATOM 3246 N N . GLN A 1 405 ? -6.590 -7.071 -14.591 1.00 94.19 405 GLN A N 1
ATOM 3247 C CA . GLN A 1 405 ? -6.927 -7.388 -15.984 1.00 94.19 405 GLN A CA 1
ATOM 3248 C C . GLN A 1 405 ? -6.522 -6.286 -16.972 1.00 94.19 405 GLN A C 1
ATOM 3250 O O . GLN A 1 405 ? -6.732 -6.437 -18.176 1.00 94.19 405 GLN A O 1
ATOM 3255 N N . TYR A 1 406 ? -5.977 -5.168 -16.486 1.00 94.69 406 TYR A N 1
ATOM 3256 C CA . TYR A 1 406 ? -5.552 -4.074 -17.348 1.00 94.69 406 TYR A CA 1
ATOM 3257 C C . TYR A 1 406 ? -4.286 -4.456 -18.128 1.00 94.69 406 TYR A C 1
ATOM 3259 O O . TYR A 1 406 ? -3.358 -5.056 -17.580 1.00 94.69 406 TYR A O 1
ATOM 3267 N N . VAL A 1 407 ? -4.264 -4.085 -19.410 1.00 93.81 407 VAL A N 1
ATOM 3268 C CA . VAL A 1 407 ? -3.142 -4.297 -20.327 1.00 93.81 407 VAL A CA 1
ATOM 3269 C C . VAL A 1 407 ? -2.762 -2.950 -20.931 1.00 93.81 407 VAL A C 1
ATOM 3271 O O . VAL A 1 407 ? -3.586 -2.315 -21.592 1.00 93.81 407 VAL A O 1
ATOM 3274 N N . GLY A 1 408 ? -1.526 -2.521 -20.690 1.00 90.31 408 GLY A N 1
ATOM 3275 C CA . GLY A 1 408 ? -0.976 -1.280 -21.223 1.00 90.31 408 GLY A CA 1
ATOM 3276 C C . GLY A 1 408 ? -0.715 -1.326 -22.728 1.00 90.31 408 GLY A C 1
ATOM 3277 O O . GLY A 1 408 ? -0.898 -2.352 -23.392 1.00 90.31 408 GLY A O 1
ATOM 3278 N N . ALA A 1 409 ? -0.291 -0.186 -23.277 1.00 85.31 409 ALA A N 1
ATOM 3279 C CA . ALA A 1 409 ? -0.124 0.020 -24.715 1.00 85.31 409 ALA A CA 1
ATOM 3280 C C . ALA A 1 409 ? 0.830 -0.991 -25.379 1.00 85.31 409 ALA A C 1
ATOM 3282 O O . ALA A 1 409 ? 0.614 -1.377 -26.531 1.00 85.31 409 ALA A O 1
ATOM 3283 N N . TYR A 1 410 ? 1.854 -1.462 -24.663 1.00 89.19 410 TYR A N 1
ATOM 3284 C CA . TYR A 1 410 ? 2.815 -2.436 -25.175 1.00 89.19 410 TYR A CA 1
ATOM 3285 C C . TYR A 1 410 ? 2.699 -3.825 -24.538 1.00 89.19 410 TYR A C 1
ATOM 3287 O O . TYR A 1 410 ? 3.510 -4.702 -24.848 1.00 89.19 410 TYR A O 1
ATOM 3295 N N . GLY A 1 411 ? 1.669 -4.057 -23.721 1.00 92.31 411 GLY A N 1
ATOM 3296 C CA . GLY A 1 411 ? 1.435 -5.326 -23.031 1.00 92.31 411 GLY A CA 1
ATOM 3297 C C . GLY A 1 411 ? 1.822 -5.316 -21.552 1.00 92.31 411 GLY A C 1
ATOM 3298 O O . GLY A 1 411 ? 1.947 -6.385 -20.956 1.00 92.31 411 GLY A O 1
ATOM 3299 N N . GLU A 1 412 ? 2.014 -4.137 -20.961 1.00 94.56 412 GLU A N 1
ATOM 3300 C CA . GLU A 1 412 ? 2.266 -3.957 -19.536 1.00 94.56 412 GLU A CA 1
ATOM 3301 C C . GLU A 1 412 ? 1.107 -4.543 -18.725 1.00 94.56 412 GLU A C 1
ATOM 3303 O O . GLU A 1 412 ? -0.055 -4.220 -18.961 1.00 94.56 412 GLU A O 1
ATOM 3308 N N . THR A 1 413 ? 1.405 -5.392 -17.744 1.00 96.81 413 THR A N 1
ATOM 3309 C CA . THR A 1 413 ? 0.402 -5.919 -16.810 1.00 96.81 413 THR A CA 1
ATOM 3310 C C . THR A 1 413 ? 0.993 -6.002 -15.414 1.00 96.81 413 THR A C 1
ATOM 3312 O O . THR A 1 413 ? 2.202 -6.190 -15.246 1.00 96.81 413 THR A O 1
ATOM 3315 N N . MET A 1 414 ? 0.137 -5.946 -14.392 1.00 97.62 414 MET A N 1
ATOM 3316 C CA . MET A 1 414 ? 0.567 -6.126 -13.003 1.00 97.62 414 MET A CA 1
ATOM 3317 C C . MET A 1 414 ? 1.119 -7.540 -12.718 1.00 97.62 414 MET A C 1
ATOM 3319 O O . MET A 1 414 ? 1.742 -7.736 -11.678 1.00 97.62 414 MET A O 1
ATOM 3323 N N . GLU A 1 415 ? 0.919 -8.529 -13.603 1.00 98.19 415 GLU A N 1
ATOM 3324 C CA . GLU A 1 415 ? 1.487 -9.885 -13.474 1.00 98.19 415 GLU A CA 1
ATOM 3325 C C . GLU A 1 415 ? 2.992 -9.922 -13.772 1.00 98.19 415 GLU A C 1
ATOM 3327 O O . GLU A 1 415 ? 3.749 -10.673 -13.143 1.00 98.19 415 GLU A O 1
ATOM 3332 N N . LEU A 1 416 ? 3.443 -9.116 -14.736 1.00 98.31 416 LEU A N 1
ATOM 3333 C CA . LEU A 1 416 ? 4.811 -9.191 -15.242 1.00 98.31 416 LEU A CA 1
ATOM 3334 C C . LEU A 1 416 ? 5.862 -8.912 -14.155 1.00 98.31 416 LEU A C 1
ATOM 3336 O O . LEU A 1 416 ? 6.790 -9.717 -14.048 1.00 98.31 416 LEU A O 1
ATOM 3340 N N . PRO A 1 417 ? 5.733 -7.886 -13.286 1.00 98.00 417 PRO A N 1
ATOM 3341 C CA . PRO A 1 417 ? 6.710 -7.669 -12.220 1.00 98.00 417 PRO A CA 1
ATOM 3342 C C . PRO A 1 417 ? 6.749 -8.794 -11.181 1.00 98.00 417 PRO A C 1
ATOM 3344 O O . PRO A 1 417 ? 7.837 -9.150 -10.723 1.00 98.00 417 PRO A O 1
ATOM 3347 N N . PHE A 1 418 ? 5.611 -9.422 -10.848 1.00 97.56 418 PHE A N 1
ATOM 3348 C CA . PHE A 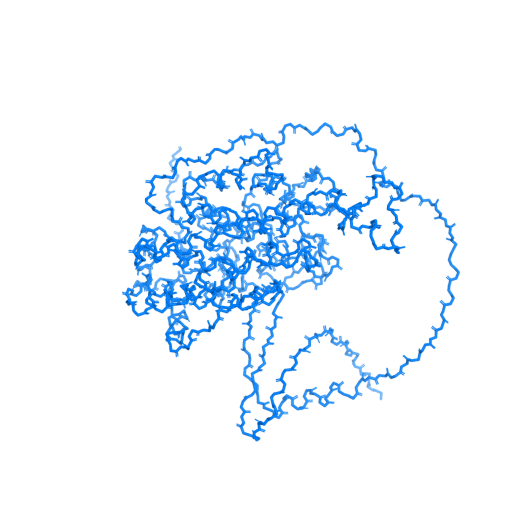1 418 ? 5.624 -10.618 -9.996 1.00 97.56 418 PHE A CA 1
ATOM 3349 C C . PHE A 1 418 ? 6.491 -11.713 -10.626 1.00 97.56 418 PHE A C 1
ATOM 3351 O O . PHE A 1 418 ? 7.411 -12.234 -9.997 1.00 97.56 418 PHE A O 1
ATOM 3358 N N . THR A 1 419 ? 6.236 -12.018 -11.895 1.00 97.88 419 THR A N 1
ATOM 3359 C CA . THR A 1 419 ? 6.949 -13.065 -12.637 1.00 97.88 419 THR A CA 1
ATOM 3360 C C . THR A 1 419 ? 8.436 -12.739 -12.786 1.00 97.88 419 THR A C 1
ATOM 3362 O O . THR A 1 419 ? 9.312 -13.586 -12.584 1.00 97.88 419 THR A O 1
ATOM 3365 N N . PHE A 1 420 ? 8.755 -11.487 -13.119 1.00 97.75 420 PHE A N 1
ATOM 3366 C CA . PHE A 1 420 ? 10.126 -11.067 -13.343 1.00 97.75 420 PHE A CA 1
ATOM 3367 C C . PHE A 1 420 ? 10.954 -11.133 -12.054 1.00 97.75 420 PHE A C 1
ATOM 3369 O O . PHE A 1 420 ? 12.049 -11.710 -12.067 1.00 97.75 420 PHE A O 1
ATOM 3376 N N . TYR A 1 421 ? 10.446 -10.589 -10.945 1.00 97.00 421 TYR A N 1
ATOM 3377 C CA . TYR A 1 421 ? 11.238 -10.444 -9.727 1.00 97.00 421 TYR A CA 1
ATOM 3378 C C . TYR A 1 421 ? 11.283 -11.695 -8.841 1.00 97.00 421 TYR A C 1
ATOM 3380 O O . TYR A 1 421 ? 12.221 -11.809 -8.050 1.00 97.00 421 TYR A O 1
ATOM 3388 N N . ALA A 1 422 ? 10.350 -12.646 -8.979 1.00 95.62 422 ALA A N 1
ATOM 3389 C CA . ALA A 1 422 ? 10.220 -13.807 -8.085 1.00 95.62 422 ALA A CA 1
ATOM 3390 C C . ALA A 1 422 ? 11.543 -14.539 -7.826 1.00 95.62 422 ALA A C 1
ATOM 3392 O O . ALA A 1 422 ? 11.900 -14.803 -6.676 1.00 95.62 422 ALA A O 1
ATOM 3393 N N . ASP A 1 423 ? 12.314 -14.811 -8.881 1.00 95.12 423 ASP A N 1
ATOM 3394 C CA . ASP A 1 423 ? 13.558 -15.570 -8.769 1.00 95.12 423 ASP A CA 1
ATOM 3395 C C . ASP A 1 423 ? 14.674 -14.830 -8.030 1.00 95.12 423 ASP A C 1
ATOM 3397 O O . ASP A 1 423 ? 15.461 -15.477 -7.340 1.00 95.12 423 ASP A O 1
ATOM 3401 N N . PHE A 1 424 ? 14.728 -13.497 -8.105 1.00 95.25 424 PHE A N 1
ATOM 3402 C CA . PHE A 1 424 ? 15.715 -12.727 -7.345 1.00 95.25 424 PHE A CA 1
ATOM 3403 C C . PHE A 1 424 ? 15.502 -12.942 -5.847 1.00 95.25 424 PHE A C 1
ATOM 3405 O O . PHE A 1 424 ? 16.446 -13.252 -5.125 1.00 95.25 424 PHE A O 1
ATOM 3412 N N . TRP A 1 425 ? 14.250 -12.852 -5.394 1.00 91.94 425 TRP A N 1
ATOM 3413 C CA . TRP A 1 425 ? 13.864 -13.038 -3.995 1.00 91.94 425 TRP A CA 1
ATOM 3414 C C . TRP A 1 425 ? 13.958 -14.498 -3.549 1.00 91.94 425 TRP A C 1
ATOM 3416 O O . TRP A 1 425 ? 14.403 -14.771 -2.437 1.00 91.94 425 TRP A O 1
ATOM 3426 N N . ARG A 1 426 ? 13.594 -15.434 -4.430 1.00 91.81 426 ARG A N 1
ATOM 3427 C CA . ARG A 1 426 ? 13.668 -16.880 -4.187 1.00 91.81 426 ARG A CA 1
ATOM 3428 C C . ARG A 1 426 ? 15.104 -17.371 -4.020 1.00 91.81 426 ARG A C 1
ATOM 3430 O O . ARG A 1 426 ? 15.372 -18.213 -3.171 1.00 91.81 426 ARG A O 1
ATOM 3437 N N . LEU A 1 427 ? 16.011 -16.899 -4.874 1.00 92.75 427 LEU A N 1
ATOM 3438 C CA . LEU A 1 427 ? 17.396 -17.373 -4.933 1.00 92.75 427 LEU A CA 1
ATOM 3439 C C . LEU A 1 427 ? 18.360 -16.511 -4.111 1.00 92.75 427 LEU A C 1
ATOM 3441 O O . LEU A 1 427 ? 19.471 -16.954 -3.826 1.00 92.75 427 LEU A O 1
ATOM 3445 N N . GLY A 1 428 ? 17.961 -15.289 -3.746 1.00 92.19 428 GLY A N 1
ATOM 3446 C CA . GLY A 1 428 ? 18.846 -14.320 -3.098 1.00 92.19 428 GLY A CA 1
ATOM 3447 C C . GLY A 1 428 ? 20.014 -13.888 -3.994 1.00 92.19 428 GLY A C 1
ATOM 3448 O O . GLY A 1 428 ? 21.085 -13.546 -3.490 1.00 92.19 428 GLY A O 1
ATOM 3449 N N . ASP A 1 429 ? 19.833 -13.943 -5.317 1.00 93.75 429 ASP A N 1
ATOM 3450 C CA . ASP A 1 429 ? 20.903 -13.797 -6.306 1.00 93.75 429 ASP A CA 1
ATOM 3451 C C . ASP A 1 429 ? 20.592 -12.681 -7.312 1.00 93.75 429 ASP A C 1
ATOM 3453 O O . ASP A 1 429 ? 19.766 -12.850 -8.204 1.00 93.75 429 ASP A O 1
ATOM 3457 N N . GLY A 1 430 ? 21.280 -11.540 -7.189 1.00 93.50 430 GLY A N 1
ATOM 3458 C CA . GLY A 1 430 ? 21.198 -10.414 -8.129 1.00 93.50 430 GLY A CA 1
ATOM 3459 C C . GLY A 1 430 ? 21.868 -10.651 -9.490 1.00 93.50 430 GLY A C 1
ATOM 3460 O O . GLY A 1 430 ? 21.738 -9.822 -10.387 1.00 93.50 430 GLY A O 1
ATOM 3461 N N . THR A 1 431 ? 22.604 -11.752 -9.674 1.00 95.19 431 THR A N 1
ATOM 3462 C CA . THR A 1 431 ? 23.386 -12.008 -10.900 1.00 95.19 431 THR A CA 1
ATOM 3463 C C . THR A 1 431 ? 22.596 -12.710 -12.008 1.00 95.19 431 THR A C 1
ATOM 3465 O O . THR A 1 431 ? 23.071 -12.822 -13.140 1.00 95.19 431 THR A O 1
ATOM 3468 N N . ILE A 1 432 ? 21.378 -13.164 -11.712 1.00 95.06 432 ILE A N 1
ATOM 3469 C CA . ILE A 1 432 ? 20.499 -13.829 -12.678 1.00 95.06 432 ILE A CA 1
ATOM 3470 C C . ILE A 1 432 ? 19.937 -12.845 -13.723 1.00 95.06 432 ILE A C 1
ATOM 3472 O O . ILE A 1 432 ? 20.141 -11.633 -13.646 1.00 95.06 432 ILE A O 1
ATOM 3476 N N . LYS A 1 433 ? 19.231 -13.376 -14.733 1.00 93.56 433 LYS A N 1
ATOM 3477 C CA . LYS A 1 433 ? 18.521 -12.599 -15.774 1.00 93.56 433 LYS A CA 1
ATOM 3478 C C . LYS A 1 433 ? 19.391 -11.527 -16.451 1.00 93.56 433 LYS A C 1
ATOM 3480 O O . LYS A 1 433 ? 18.998 -10.374 -16.584 1.00 93.56 433 LYS A O 1
ATOM 3485 N N . GLY A 1 434 ? 20.594 -11.920 -16.871 1.00 90.44 434 GLY A N 1
ATOM 3486 C CA . GLY A 1 434 ? 21.540 -11.048 -17.580 1.00 90.44 434 GLY A CA 1
ATOM 3487 C C . GLY A 1 434 ? 22.501 -10.272 -16.676 1.00 90.44 434 GLY A C 1
ATOM 3488 O O . GLY A 1 434 ? 23.383 -9.591 -17.190 1.00 90.44 434 GLY A O 1
ATOM 3489 N N . GLY A 1 435 ? 22.381 -10.397 -15.350 1.00 92.81 435 GLY A N 1
ATOM 3490 C CA . GLY A 1 435 ? 23.357 -9.859 -14.403 1.00 92.81 435 GLY A CA 1
ATOM 3491 C C . GLY A 1 435 ? 23.282 -8.352 -14.186 1.00 92.81 435 GLY A C 1
ATOM 3492 O O . GLY A 1 435 ? 24.209 -7.799 -13.594 1.00 92.81 435 GLY A O 1
ATOM 3493 N N . TYR A 1 436 ? 22.200 -7.692 -14.616 1.00 92.75 436 TYR A N 1
ATOM 3494 C CA . TYR A 1 436 ? 22.016 -6.253 -14.409 1.00 92.75 436 TYR A CA 1
ATOM 3495 C C . TYR A 1 436 ? 22.096 -5.875 -12.927 1.00 92.75 436 TYR A C 1
ATOM 3497 O O . TYR A 1 436 ? 22.751 -4.902 -12.602 1.00 92.75 436 TYR A O 1
ATOM 3505 N N . TYR A 1 437 ? 21.518 -6.675 -12.025 1.00 93.88 437 TYR A N 1
ATOM 3506 C CA . TYR A 1 437 ? 21.496 -6.402 -10.581 1.00 93.88 437 TYR A CA 1
ATOM 3507 C C . TYR A 1 437 ? 22.706 -6.978 -9.820 1.00 93.88 437 TYR A C 1
ATOM 3509 O O . TYR A 1 437 ? 22.649 -7.206 -8.606 1.00 93.88 437 TYR A O 1
ATOM 3517 N N . SER A 1 438 ? 23.818 -7.244 -10.513 1.00 94.69 438 SER A N 1
ATOM 3518 C CA . SER A 1 438 ? 25.002 -7.865 -9.910 1.00 94.69 438 SER A CA 1
ATOM 3519 C C . SER A 1 438 ? 25.532 -7.053 -8.725 1.00 94.69 438 SER A C 1
ATOM 3521 O O . SER A 1 438 ? 25.830 -5.869 -8.842 1.00 94.69 438 SER A O 1
ATOM 3523 N N . GLY A 1 439 ? 25.703 -7.710 -7.577 1.00 92.38 439 GLY A N 1
ATOM 3524 C CA . GLY A 1 439 ? 26.149 -7.073 -6.331 1.00 92.38 439 GLY A CA 1
ATOM 3525 C C . GLY A 1 439 ? 25.021 -6.784 -5.339 1.00 92.38 439 GLY A C 1
ATOM 3526 O O . GLY A 1 439 ? 25.304 -6.572 -4.160 1.00 92.38 439 GLY A O 1
ATOM 3527 N N . GLU A 1 440 ? 23.762 -6.865 -5.768 1.00 92.88 440 GLU A N 1
ATOM 3528 C CA . GLU A 1 440 ? 22.603 -6.805 -4.877 1.00 92.88 440 GLU A CA 1
ATOM 3529 C C . GLU A 1 440 ? 22.222 -8.201 -4.363 1.00 92.88 440 GLU A C 1
ATOM 3531 O O . GLU A 1 440 ? 22.388 -9.210 -5.053 1.00 92.88 440 GLU A O 1
ATOM 3536 N N . ARG A 1 441 ? 21.738 -8.265 -3.116 1.00 87.56 441 ARG A N 1
ATOM 3537 C CA . ARG A 1 441 ? 21.341 -9.510 -2.439 1.00 87.56 441 ARG A CA 1
ATOM 3538 C C . ARG A 1 441 ? 20.004 -9.316 -1.723 1.00 87.56 441 ARG A C 1
ATOM 3540 O O . ARG A 1 441 ? 20.002 -8.863 -0.577 1.00 87.56 441 ARG A O 1
ATOM 3547 N N . PRO A 1 442 ? 18.876 -9.594 -2.390 1.00 84.00 442 PRO A N 1
ATOM 3548 C CA . PRO A 1 442 ? 17.565 -9.528 -1.757 1.00 84.00 442 PRO A CA 1
ATOM 3549 C C . PRO A 1 442 ? 17.382 -10.678 -0.749 1.00 84.00 442 PRO A C 1
ATOM 3551 O O . PRO A 1 442 ? 18.014 -11.726 -0.870 1.00 84.00 442 PRO A O 1
ATOM 3554 N N . SER A 1 443 ? 16.502 -10.486 0.237 1.00 74.88 443 SER A N 1
ATOM 3555 C CA . SER A 1 443 ? 16.108 -11.521 1.204 1.00 74.88 443 SER A CA 1
ATOM 3556 C C . SER A 1 443 ? 14.666 -11.944 0.946 1.00 74.88 443 SER A C 1
ATOM 3558 O O . SER A 1 443 ? 13.774 -11.103 0.994 1.00 74.88 443 SER A O 1
ATOM 3560 N N . GLY A 1 444 ? 14.435 -13.228 0.668 1.00 69.50 444 GLY A N 1
ATOM 3561 C CA . GLY A 1 444 ? 13.132 -13.731 0.230 1.00 69.50 444 GLY A CA 1
ATOM 3562 C C . GLY A 1 444 ? 12.004 -13.593 1.253 1.00 69.50 444 GLY A C 1
ATOM 3563 O O . GLY A 1 444 ? 10.875 -13.329 0.861 1.00 69.50 444 GLY A O 1
ATOM 3564 N N . GLU A 1 445 ? 12.282 -13.722 2.552 1.00 69.56 445 GLU A N 1
ATOM 3565 C CA . GLU A 1 445 ? 11.234 -13.749 3.587 1.00 69.56 445 GLU A CA 1
ATOM 3566 C C . GLU A 1 445 ? 10.385 -12.469 3.581 1.00 69.56 445 GLU A C 1
ATOM 3568 O O . GLU A 1 445 ? 9.159 -12.551 3.561 1.00 69.56 445 GLU A O 1
ATOM 3573 N N . SER A 1 446 ? 11.007 -11.288 3.479 1.00 71.50 446 SER A N 1
ATOM 3574 C CA . SER A 1 446 ? 10.294 -10.000 3.479 1.00 71.50 446 SER A CA 1
ATOM 3575 C C . SER A 1 446 ? 9.431 -9.758 2.236 1.00 71.50 446 SER A C 1
ATOM 3577 O O . SER A 1 446 ? 8.672 -8.792 2.193 1.00 71.50 446 SER A O 1
ATOM 3579 N N . ALA A 1 447 ? 9.523 -10.627 1.228 1.00 83.81 447 ALA A N 1
ATOM 3580 C CA . ALA A 1 447 ? 8.711 -10.566 0.024 1.00 83.81 447 ALA A CA 1
ATOM 3581 C C . ALA A 1 447 ? 7.493 -11.507 0.062 1.00 83.81 447 ALA A C 1
ATOM 3583 O O . ALA A 1 447 ? 6.681 -11.449 -0.855 1.00 83.81 447 ALA A O 1
ATOM 3584 N N . ALA A 1 448 ? 7.322 -12.355 1.085 1.00 87.88 448 ALA A N 1
ATOM 3585 C CA . ALA A 1 448 ? 6.228 -13.334 1.138 1.00 87.88 448 ALA A CA 1
ATOM 3586 C C . ALA A 1 448 ? 4.851 -12.705 0.872 1.00 87.88 448 ALA A C 1
ATOM 3588 O O . ALA A 1 448 ? 4.148 -13.110 -0.055 1.00 87.88 448 ALA A O 1
ATOM 3589 N N . GLY A 1 449 ? 4.527 -11.643 1.611 1.00 87.88 449 GLY A N 1
ATOM 3590 C CA . GLY A 1 449 ? 3.237 -10.964 1.549 1.00 87.88 449 GLY A CA 1
ATOM 3591 C C . GLY A 1 449 ? 2.804 -10.506 0.154 1.00 87.88 449 GLY A C 1
ATOM 3592 O O . GLY A 1 449 ? 1.663 -10.734 -0.247 1.00 87.88 449 GLY A O 1
ATOM 3593 N N . ARG A 1 450 ? 3.705 -9.906 -0.631 1.00 90.94 450 ARG A N 1
ATOM 3594 C CA . ARG A 1 450 ? 3.357 -9.476 -1.998 1.00 90.94 450 ARG A CA 1
ATOM 3595 C C . ARG A 1 450 ? 3.040 -10.664 -2.900 1.00 90.94 450 ARG A C 1
ATOM 3597 O O . ARG A 1 450 ? 2.095 -10.609 -3.679 1.00 90.94 450 ARG A O 1
ATOM 3604 N N . TYR A 1 451 ? 3.784 -11.759 -2.777 1.00 93.38 451 TYR A N 1
ATOM 3605 C CA . TYR A 1 451 ? 3.554 -12.936 -3.606 1.00 93.38 451 TYR A CA 1
ATOM 3606 C C . TYR A 1 451 ? 2.313 -13.716 -3.165 1.00 93.38 451 TYR A C 1
ATOM 3608 O O . TYR A 1 451 ? 1.735 -14.406 -3.998 1.00 93.38 451 TYR A O 1
ATOM 3616 N N . GLU A 1 452 ? 1.832 -13.558 -1.925 1.00 92.94 452 GLU A N 1
ATOM 3617 C CA . GLU A 1 452 ? 0.489 -14.022 -1.542 1.00 92.94 452 GLU A CA 1
ATOM 3618 C C . GLU A 1 452 ? -0.596 -13.333 -2.366 1.00 92.94 452 GLU A C 1
ATOM 3620 O O . GLU A 1 452 ? -1.469 -14.009 -2.911 1.00 92.94 452 GLU A O 1
ATOM 3625 N N . ILE A 1 453 ? -0.510 -12.005 -2.509 1.00 93.81 453 ILE A N 1
ATOM 3626 C CA . ILE A 1 453 ? -1.413 -11.240 -3.378 1.00 93.81 453 ILE A CA 1
ATOM 3627 C C . ILE A 1 453 ? -1.276 -11.744 -4.817 1.00 93.81 453 ILE A C 1
ATOM 3629 O O . ILE A 1 453 ? -2.267 -12.142 -5.427 1.00 93.81 453 ILE A O 1
ATOM 3633 N N . GLY A 1 454 ? -0.045 -11.829 -5.329 1.00 94.69 454 GLY A N 1
ATOM 3634 C CA . GLY A 1 454 ? 0.229 -12.355 -6.667 1.00 94.69 454 GLY A CA 1
ATOM 3635 C C . GLY A 1 454 ? -0.390 -13.739 -6.907 1.00 94.69 454 GLY A C 1
ATOM 3636 O O . GLY A 1 454 ? -1.043 -13.945 -7.922 1.00 94.69 454 GLY A O 1
ATOM 3637 N N . ASN A 1 455 ? -0.280 -14.669 -5.956 1.00 93.81 455 ASN A N 1
ATOM 3638 C CA . ASN A 1 455 ? -0.838 -16.020 -6.077 1.00 93.81 455 ASN A CA 1
ATOM 3639 C C . ASN A 1 455 ? -2.373 -16.041 -6.042 1.00 93.81 455 ASN A C 1
ATOM 3641 O O . ASN A 1 455 ? -2.994 -16.898 -6.670 1.00 93.81 455 ASN A O 1
ATOM 3645 N N . GLN A 1 456 ? -2.999 -15.118 -5.305 1.00 92.31 456 GLN A N 1
ATOM 3646 C CA . GLN A 1 456 ? -4.455 -14.986 -5.314 1.00 92.31 456 GLN A CA 1
ATOM 3647 C C . GLN A 1 456 ? -4.984 -14.443 -6.642 1.00 92.31 456 GLN A C 1
ATOM 3649 O O . GLN A 1 456 ? -6.039 -14.890 -7.097 1.00 92.31 456 GLN A O 1
ATOM 3654 N N . ARG A 1 457 ? -4.278 -13.478 -7.238 1.00 94.81 457 ARG A N 1
ATOM 3655 C CA . ARG A 1 457 ? -4.722 -12.763 -8.444 1.00 94.81 457 ARG A CA 1
ATOM 3656 C C . ARG A 1 457 ? -4.311 -13.470 -9.735 1.00 94.81 457 ARG A C 1
ATOM 3658 O O . ARG A 1 457 ? -5.087 -13.487 -10.683 1.00 94.81 457 ARG A O 1
ATOM 3665 N N . TYR A 1 458 ? -3.164 -14.144 -9.723 1.00 95.38 458 TYR A N 1
ATOM 3666 C CA . TYR A 1 458 ? -2.598 -14.897 -10.846 1.00 95.38 458 TYR A CA 1
ATOM 3667 C C . TYR A 1 458 ? -2.344 -16.365 -10.461 1.00 95.38 458 TYR A C 1
ATOM 3669 O O . TYR A 1 458 ? -1.199 -16.831 -10.420 1.00 95.38 458 TYR A O 1
ATOM 3677 N N . PRO A 1 459 ? -3.404 -17.129 -10.130 1.00 91.00 459 PRO A N 1
ATOM 3678 C CA . PRO A 1 459 ? -3.251 -18.512 -9.706 1.00 91.00 459 PRO A CA 1
ATOM 3679 C C . PRO A 1 459 ? -2.660 -19.368 -10.832 1.00 91.00 459 PRO A C 1
ATOM 3681 O O . PRO A 1 459 ? -3.172 -19.394 -11.951 1.00 91.00 459 PRO A O 1
ATOM 3684 N N . GLY A 1 460 ? -1.618 -20.138 -10.515 1.00 89.94 460 GLY A N 1
ATOM 3685 C CA . GLY A 1 460 ? -0.944 -21.019 -11.471 1.00 89.94 460 GLY A CA 1
ATOM 3686 C C . GLY A 1 460 ? 0.282 -20.417 -12.156 1.00 89.94 460 GLY A C 1
ATOM 3687 O O . GLY A 1 460 ? 0.914 -21.126 -12.941 1.00 89.94 460 GLY A O 1
ATOM 3688 N N . ASN A 1 461 ? 0.639 -19.165 -11.854 1.00 95.56 461 ASN A N 1
ATOM 3689 C CA . ASN A 1 461 ? 1.913 -18.585 -12.266 1.00 95.56 461 ASN A CA 1
ATOM 3690 C C . ASN A 1 461 ? 3.079 -19.358 -11.598 1.00 95.56 461 ASN A C 1
ATOM 3692 O O . ASN A 1 461 ? 3.172 -19.389 -10.361 1.00 95.56 461 ASN A O 1
ATOM 3696 N N . PRO A 1 462 ? 3.944 -20.039 -12.376 1.00 96.12 462 PRO A N 1
ATOM 3697 C CA . PRO A 1 462 ? 4.911 -20.976 -11.816 1.00 96.12 462 PRO A CA 1
ATOM 3698 C C . PRO A 1 462 ? 6.020 -20.288 -11.013 1.00 96.12 462 PRO A C 1
ATOM 3700 O O . PRO A 1 462 ? 6.507 -20.875 -10.046 1.00 96.12 462 PRO A O 1
ATOM 3703 N N . GLU A 1 463 ? 6.396 -19.058 -11.359 1.00 96.50 463 GLU A N 1
ATOM 3704 C CA . GLU A 1 463 ? 7.415 -18.273 -10.665 1.00 96.50 463 GLU A CA 1
ATOM 3705 C C . GLU A 1 463 ? 6.929 -17.831 -9.277 1.00 96.50 463 GLU A C 1
ATOM 3707 O O . GLU A 1 463 ? 7.641 -18.010 -8.283 1.00 96.50 463 GLU A O 1
ATOM 3712 N N . ILE A 1 464 ? 5.688 -17.339 -9.188 1.00 95.44 464 ILE A N 1
ATOM 3713 C CA . ILE A 1 464 ? 5.046 -16.975 -7.916 1.00 95.44 464 ILE A CA 1
ATOM 3714 C C . ILE A 1 464 ? 4.925 -18.207 -7.009 1.00 95.44 464 ILE A C 1
ATOM 3716 O O . ILE A 1 464 ? 5.318 -18.172 -5.838 1.00 95.44 464 ILE A O 1
ATOM 3720 N N . GLU A 1 465 ? 4.420 -19.322 -7.547 1.00 93.81 465 GLU A N 1
ATOM 3721 C CA . GLU A 1 465 ? 4.283 -20.561 -6.783 1.00 93.81 465 GLU A CA 1
ATOM 3722 C C . GLU A 1 465 ? 5.637 -21.098 -6.304 1.00 93.81 465 GLU A C 1
ATOM 3724 O O . GLU A 1 465 ? 5.748 -21.568 -5.168 1.00 93.81 465 GLU A O 1
ATOM 3729 N N . ALA A 1 466 ? 6.665 -21.061 -7.157 1.00 94.00 466 ALA A N 1
ATOM 3730 C CA . ALA A 1 466 ? 8.005 -21.517 -6.808 1.00 94.00 466 ALA A CA 1
ATOM 3731 C C . ALA A 1 466 ? 8.608 -20.675 -5.678 1.00 94.00 466 ALA A C 1
ATOM 3733 O O . ALA A 1 466 ? 9.227 -21.233 -4.769 1.00 94.00 466 ALA A O 1
ATOM 3734 N N . PHE A 1 467 ? 8.404 -19.356 -5.706 1.00 93.38 467 PHE A N 1
ATOM 3735 C CA . PHE A 1 467 ? 8.834 -18.464 -4.637 1.00 93.38 467 PHE A CA 1
ATOM 3736 C C . PHE A 1 467 ? 8.118 -18.789 -3.318 1.00 93.38 467 PHE A C 1
ATOM 3738 O O . PHE A 1 467 ? 8.783 -19.099 -2.329 1.00 93.38 467 PHE A O 1
ATOM 3745 N N . LEU A 1 468 ? 6.782 -18.822 -3.299 1.00 92.25 468 LEU A N 1
ATOM 3746 C CA . LEU A 1 468 ? 6.020 -19.068 -2.066 1.00 92.25 468 LEU A CA 1
ATOM 3747 C C . LEU A 1 468 ? 6.293 -20.456 -1.458 1.00 92.25 468 LEU A C 1
ATOM 3749 O O . LEU A 1 468 ? 6.207 -20.623 -0.245 1.00 92.25 468 LEU A O 1
ATOM 3753 N N . LYS A 1 469 ? 6.653 -21.456 -2.274 1.00 91.12 469 LYS A N 1
ATOM 3754 C CA . LYS A 1 469 ? 7.070 -22.791 -1.799 1.00 91.12 469 LYS A CA 1
ATOM 3755 C C . LYS A 1 469 ? 8.473 -22.815 -1.181 1.00 91.12 469 LYS A C 1
ATOM 3757 O O . LYS A 1 469 ? 8.815 -23.792 -0.520 1.00 91.12 469 LYS A O 1
ATOM 3762 N N . SER A 1 470 ? 9.291 -21.790 -1.413 1.00 89.75 470 SER A N 1
ATOM 3763 C CA . SER A 1 470 ? 10.694 -21.740 -0.976 1.00 89.75 470 SER A CA 1
ATOM 3764 C C . SER A 1 470 ? 10.952 -20.943 0.306 1.00 89.75 470 SER A C 1
ATOM 3766 O O . SER A 1 470 ? 12.053 -21.029 0.845 1.00 89.75 470 SER A O 1
ATOM 3768 N N . VAL A 1 471 ? 9.973 -20.175 0.787 1.00 87.44 471 VAL A N 1
ATOM 3769 C CA . VAL A 1 471 ? 10.130 -19.259 1.928 1.00 87.44 471 VAL A CA 1
ATOM 3770 C C . VAL A 1 471 ? 9.246 -19.683 3.100 1.00 87.44 471 VAL A C 1
ATOM 3772 O O . VAL A 1 471 ? 8.180 -20.268 2.894 1.00 87.44 471 VAL A O 1
ATOM 3775 N N . ASP A 1 472 ? 9.641 -19.358 4.337 1.00 87.06 472 ASP A N 1
ATOM 3776 C CA . ASP A 1 472 ? 8.676 -19.335 5.444 1.00 87.06 472 ASP A CA 1
ATOM 3777 C C . ASP A 1 472 ? 7.757 -18.131 5.225 1.00 87.06 472 ASP A C 1
ATOM 3779 O O . ASP A 1 472 ? 8.084 -16.988 5.540 1.00 87.06 472 ASP A O 1
ATOM 3783 N N . ARG A 1 473 ? 6.588 -18.414 4.656 1.00 86.94 473 ARG A N 1
ATOM 3784 C CA . ARG A 1 473 ? 5.581 -17.421 4.266 1.00 86.94 473 ARG A CA 1
ATOM 3785 C C . ARG A 1 473 ? 5.099 -16.570 5.439 1.00 86.94 473 ARG A C 1
ATOM 3787 O O . ARG A 1 473 ? 4.614 -15.463 5.230 1.00 86.94 473 ARG A O 1
ATOM 3794 N N . ALA A 1 474 ? 5.230 -17.081 6.659 1.00 83.69 474 ALA A N 1
ATOM 3795 C CA . ALA A 1 474 ? 4.817 -16.387 7.862 1.00 83.69 474 ALA A CA 1
ATOM 3796 C C . ALA A 1 474 ? 6.013 -15.776 8.639 1.00 83.69 474 ALA A C 1
ATOM 3798 O O . ALA A 1 474 ? 5.774 -15.036 9.591 1.00 83.69 474 ALA A O 1
ATOM 3799 N N . ALA A 1 475 ? 7.280 -16.043 8.256 1.00 76.88 475 ALA A N 1
ATOM 3800 C CA . ALA A 1 475 ? 8.493 -15.505 8.913 1.00 76.88 475 ALA A CA 1
ATOM 3801 C C . ALA A 1 475 ? 8.578 -13.991 8.900 1.00 76.88 475 ALA A C 1
ATOM 3803 O O . ALA A 1 475 ? 8.973 -13.387 9.897 1.00 76.88 475 ALA A O 1
ATOM 3804 N N . ALA A 1 476 ? 8.168 -13.392 7.794 1.00 63.44 476 ALA A N 1
ATOM 3805 C CA . ALA A 1 476 ? 8.079 -11.960 7.661 1.00 63.44 476 ALA A CA 1
ATOM 3806 C C . ALA A 1 476 ? 6.717 -11.645 7.055 1.00 63.44 476 ALA A C 1
ATOM 3808 O O . ALA A 1 476 ? 6.522 -11.721 5.845 1.00 63.44 476 ALA A O 1
ATOM 3809 N N . ASP A 1 477 ? 5.766 -11.316 7.924 1.00 62.78 477 ASP A N 1
ATOM 3810 C CA . ASP A 1 477 ? 4.604 -10.529 7.527 1.00 62.78 477 ASP A CA 1
ATOM 3811 C C . ASP A 1 477 ? 4.971 -9.069 7.824 1.00 62.78 477 ASP A C 1
ATOM 3813 O O . ASP A 1 477 ? 4.843 -8.628 8.974 1.00 62.78 477 ASP A O 1
ATOM 3817 N N . PRO A 1 478 ? 5.595 -8.344 6.875 1.00 57.16 478 PRO A N 1
ATOM 3818 C CA . PRO A 1 478 ? 5.999 -6.977 7.135 1.00 57.16 478 PRO A CA 1
ATOM 3819 C C . PRO A 1 478 ? 4.742 -6.117 7.282 1.00 57.16 478 PRO A C 1
ATOM 3821 O O . PRO A 1 478 ? 4.104 -5.789 6.287 1.00 57.16 478 PRO A O 1
ATOM 3824 N N . THR A 1 479 ? 4.433 -5.706 8.516 1.00 61.78 479 THR A N 1
ATOM 3825 C CA . THR A 1 479 ? 3.644 -4.487 8.760 1.00 61.78 479 THR A CA 1
ATOM 3826 C C . THR A 1 479 ? 4.293 -3.342 7.982 1.00 61.78 479 THR A C 1
ATOM 3828 O O . THR A 1 479 ? 5.520 -3.194 8.043 1.00 61.78 479 THR A O 1
ATOM 3831 N N . GLY A 1 480 ? 3.522 -2.555 7.240 1.00 76.06 480 GLY A N 1
ATOM 3832 C CA . GLY A 1 480 ? 4.046 -1.594 6.276 1.00 76.06 480 GLY A CA 1
ATOM 3833 C C . GLY A 1 480 ? 3.049 -1.272 5.169 1.00 76.06 480 GLY A C 1
ATOM 3834 O O . GLY A 1 480 ? 1.842 -1.256 5.386 1.00 76.06 480 GLY A O 1
ATOM 3835 N N . LEU A 1 481 ? 3.551 -1.041 3.951 1.00 82.31 481 LEU A N 1
ATOM 3836 C CA . LEU A 1 481 ? 2.714 -0.592 2.832 1.00 82.31 481 LEU A CA 1
ATOM 3837 C C . LEU A 1 481 ? 1.520 -1.508 2.547 1.00 82.31 481 LEU A C 1
ATOM 3839 O O . LEU A 1 481 ? 0.482 -1.010 2.157 1.00 82.31 481 LEU A O 1
ATOM 3843 N N . LEU A 1 482 ? 1.646 -2.820 2.755 1.00 83.31 482 LEU A N 1
ATOM 3844 C CA . LEU A 1 482 ? 0.599 -3.802 2.449 1.00 83.31 482 LEU A CA 1
ATOM 3845 C C . LEU A 1 482 ? -0.189 -4.263 3.694 1.00 83.31 482 LEU A C 1
ATOM 3847 O O . LEU A 1 482 ? -0.909 -5.260 3.619 1.00 83.31 482 LEU A O 1
ATOM 3851 N N . CYS A 1 483 ? -0.060 -3.563 4.831 1.00 86.75 483 CYS A N 1
ATOM 3852 C CA . CYS A 1 483 ? -0.615 -3.961 6.130 1.00 86.75 483 CYS A CA 1
ATOM 3853 C C . CYS A 1 483 ? -0.067 -5.325 6.600 1.00 86.75 483 CYS A C 1
ATOM 3855 O O . CYS A 1 483 ? 1.131 -5.455 6.817 1.00 86.75 483 CYS A O 1
ATOM 3857 N N . CYS A 1 484 ? -0.912 -6.350 6.752 1.00 88.75 484 CYS A N 1
ATOM 3858 C CA . CYS A 1 484 ? -0.515 -7.724 7.091 1.00 88.75 484 CYS A CA 1
ATOM 3859 C C . CYS A 1 484 ? -0.856 -8.670 5.930 1.00 88.75 484 CYS A C 1
ATOM 3861 O O . CYS A 1 484 ? -1.820 -9.446 6.011 1.00 88.75 484 CYS A O 1
ATOM 3863 N N . PRO A 1 485 ? -0.139 -8.561 4.797 1.00 87.50 485 PRO A N 1
ATOM 3864 C CA . PRO A 1 485 ? -0.511 -9.223 3.555 1.00 87.50 485 PRO A CA 1
ATOM 3865 C C . PRO A 1 485 ? -0.547 -10.748 3.655 1.00 87.50 485 PRO A C 1
ATOM 3867 O O . PRO A 1 485 ? -1.384 -11.348 2.984 1.00 87.50 485 PRO A O 1
ATOM 3870 N N . THR A 1 486 ? 0.278 -11.398 4.483 1.00 90.25 486 THR A N 1
ATOM 3871 C CA . THR A 1 486 ? 0.196 -12.862 4.631 1.00 90.25 486 THR A CA 1
ATOM 3872 C C . THR A 1 486 ? -1.062 -13.277 5.389 1.00 90.25 486 THR A C 1
ATOM 3874 O O . THR A 1 486 ? -1.692 -14.273 5.041 1.00 90.25 486 THR A O 1
ATOM 3877 N N . ILE A 1 487 ? -1.503 -12.516 6.388 1.00 92.00 487 ILE A N 1
ATOM 3878 C CA . ILE A 1 487 ? -2.792 -12.781 7.044 1.00 92.00 487 ILE A CA 1
ATOM 3879 C C . ILE A 1 487 ? -3.952 -12.522 6.079 1.00 92.00 487 ILE A C 1
ATOM 3881 O O . ILE A 1 487 ? -4.818 -13.385 5.899 1.00 92.00 487 ILE A O 1
ATOM 3885 N N . ILE A 1 488 ? -3.953 -11.361 5.422 1.00 92.25 488 ILE A N 1
ATOM 3886 C CA . ILE A 1 488 ? -5.047 -10.925 4.545 1.00 92.25 488 ILE A CA 1
ATOM 3887 C C . ILE A 1 488 ? -5.141 -11.841 3.318 1.00 92.25 488 ILE A C 1
ATOM 3889 O O . ILE A 1 488 ? -6.205 -12.388 3.020 1.00 92.25 488 ILE A O 1
ATOM 3893 N N . ASN A 1 489 ? -4.015 -12.112 2.658 1.00 90.94 489 ASN A N 1
ATOM 3894 C CA . ASN A 1 489 ? -3.958 -12.782 1.358 1.00 90.94 489 ASN A CA 1
ATOM 3895 C C . ASN A 1 489 ? -3.385 -14.209 1.402 1.00 90.94 489 ASN A C 1
ATOM 3897 O O . ASN A 1 489 ? -3.404 -14.914 0.391 1.00 90.94 489 ASN A O 1
ATOM 3901 N N . GLY A 1 490 ? -2.953 -14.691 2.567 1.00 88.19 490 GLY A N 1
ATOM 3902 C CA . GLY A 1 490 ? -2.409 -16.036 2.737 1.00 88.19 490 GLY A CA 1
ATOM 3903 C C . GLY A 1 490 ? -3.348 -17.113 2.217 1.00 88.19 490 GLY A C 1
ATOM 3904 O O . GLY A 1 490 ? -4.474 -17.260 2.687 1.00 88.19 490 GLY A O 1
ATOM 3905 N N . SER A 1 491 ? -2.893 -17.884 1.236 1.00 76.75 491 SER A N 1
ATOM 3906 C CA . SER A 1 491 ? -3.699 -18.960 0.651 1.00 76.75 491 SER A CA 1
ATOM 3907 C C . SER A 1 491 ? -3.124 -20.338 0.967 1.00 76.75 491 SER A C 1
ATOM 3909 O O . SER A 1 491 ? -1.920 -20.572 0.868 1.00 76.75 491 SER A O 1
ATOM 3911 N N . THR A 1 492 ? -3.976 -21.305 1.305 1.00 75.06 492 THR A N 1
ATOM 3912 C CA . THR A 1 492 ? -3.544 -22.702 1.243 1.00 75.06 492 THR A CA 1
ATOM 3913 C C . THR A 1 492 ? -3.239 -23.026 -0.215 1.00 75.06 492 THR A C 1
ATOM 3915 O O . THR A 1 492 ? -4.052 -22.737 -1.100 1.00 75.06 492 THR A O 1
ATOM 3918 N N . PHE A 1 493 ? -2.070 -23.612 -0.494 1.00 67.50 493 PHE A N 1
ATOM 3919 C CA . PHE A 1 493 ? -1.850 -24.214 -1.804 1.00 67.50 493 PHE A CA 1
ATOM 3920 C C . PHE A 1 493 ? -2.884 -25.322 -1.944 1.00 67.50 493 PHE A C 1
ATOM 3922 O O . PHE A 1 493 ? -2.763 -26.382 -1.334 1.00 67.50 493 PHE A O 1
ATOM 3929 N N . LYS A 1 494 ? -3.945 -25.070 -2.707 1.00 48.03 494 LYS A N 1
ATOM 3930 C CA . LYS A 1 494 ? -4.815 -26.157 -3.123 1.00 48.03 494 LYS A CA 1
ATOM 3931 C C . LYS A 1 494 ? -3.970 -27.036 -4.034 1.00 48.03 494 LYS A C 1
ATOM 3933 O O . LYS A 1 494 ? -3.479 -26.558 -5.056 1.00 48.03 494 LYS A O 1
ATOM 3938 N N . GLU A 1 495 ? -3.815 -28.315 -3.695 1.00 35.88 495 GLU A N 1
ATOM 3939 C CA . GLU A 1 495 ? -3.521 -29.302 -4.731 1.00 35.88 495 GLU A CA 1
ATOM 3940 C C . GLU A 1 495 ? -4.534 -29.073 -5.856 1.00 35.88 495 GLU A C 1
ATOM 3942 O O . GLU A 1 495 ? -5.732 -28.932 -5.579 1.00 35.88 495 GLU A O 1
ATOM 3947 N N . ARG A 1 496 ? -4.063 -28.958 -7.108 1.00 32.19 496 ARG A N 1
ATOM 3948 C CA . ARG A 1 496 ? -4.951 -28.845 -8.272 1.00 32.19 496 ARG A CA 1
ATOM 3949 C C . ARG A 1 496 ? -6.044 -29.905 -8.118 1.00 32.19 496 ARG A C 1
ATOM 3951 O O . ARG A 1 496 ? -5.714 -31.091 -8.189 1.00 32.19 496 ARG A O 1
ATOM 3958 N N . PRO A 1 497 ? -7.335 -29.549 -7.997 1.00 29.64 497 PRO A N 1
ATOM 3959 C CA . PRO A 1 497 ? -8.343 -30.523 -8.342 1.00 29.64 497 PRO A CA 1
ATOM 3960 C C . PRO A 1 497 ? -8.133 -30.772 -9.834 1.00 29.64 497 PRO A C 1
ATOM 3962 O O . PRO A 1 497 ? -8.317 -29.862 -10.645 1.00 29.64 497 PRO A O 1
ATOM 3965 N N . MET A 1 498 ? -7.682 -31.977 -10.197 1.00 35.12 498 MET A N 1
ATOM 3966 C CA . MET A 1 498 ? -7.736 -32.440 -11.579 1.00 35.12 498 MET A CA 1
ATOM 3967 C C . MET A 1 498 ? -9.208 -32.441 -11.989 1.00 35.12 498 MET A C 1
ATOM 3969 O O . MET A 1 498 ? -9.926 -33.421 -11.806 1.00 35.12 498 MET A O 1
ATOM 3973 N N . LYS A 1 499 ? -9.690 -31.308 -12.497 1.00 31.03 499 LYS A N 1
ATOM 3974 C CA . LYS A 1 499 ? -10.957 -31.260 -13.202 1.00 31.03 499 LYS A CA 1
ATOM 3975 C C . LYS A 1 499 ? -10.678 -31.763 -14.604 1.00 31.03 499 LYS A C 1
ATOM 3977 O O . LYS A 1 499 ? -9.892 -31.182 -15.348 1.00 31.03 499 LYS A O 1
ATOM 3982 N N . ASN A 1 500 ? -11.289 -32.910 -14.878 1.00 30.98 500 ASN A N 1
ATOM 3983 C CA . ASN A 1 500 ? -11.346 -33.576 -16.164 1.00 30.98 500 ASN A CA 1
ATOM 3984 C C . ASN A 1 500 ? -11.411 -32.562 -17.306 1.00 30.98 500 ASN A C 1
ATOM 3986 O O . ASN A 1 500 ? -12.236 -31.647 -17.277 1.00 30.98 500 ASN A O 1
ATOM 3990 N N . LYS A 1 501 ? -10.561 -32.777 -18.315 1.00 30.50 501 LYS A N 1
ATOM 3991 C CA . LYS A 1 501 ? -10.741 -32.183 -19.637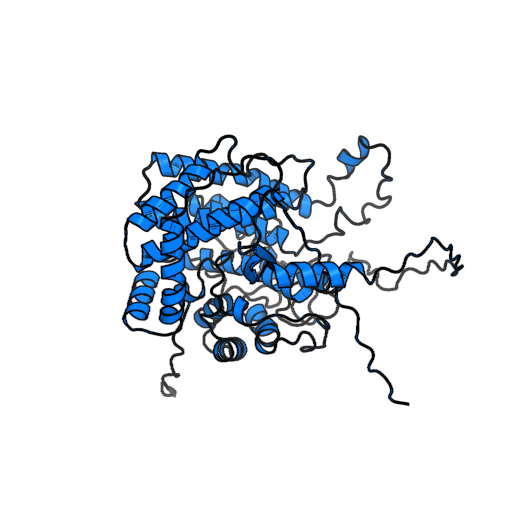 1.00 30.50 501 LYS A CA 1
ATOM 3992 C C . LYS A 1 501 ? -12.189 -32.438 -20.059 1.00 30.50 501 LYS A C 1
ATOM 3994 O O . LYS A 1 501 ? -12.592 -33.592 -20.199 1.00 30.50 501 LYS A O 1
ATOM 3999 N N . ILE A 1 502 ? -12.962 -31.370 -20.195 1.00 31.06 502 ILE A N 1
ATOM 4000 C CA . ILE A 1 502 ? -14.189 -31.405 -20.986 1.00 31.06 502 ILE A CA 1
ATOM 4001 C C . ILE A 1 502 ? -13.711 -31.381 -22.452 1.00 31.06 502 ILE A C 1
ATOM 4003 O O . ILE A 1 502 ? -12.764 -30.640 -22.725 1.00 31.06 502 ILE A O 1
ATOM 4007 N N . PRO A 1 503 ? -14.247 -32.267 -23.314 1.00 39.06 503 PRO A N 1
ATOM 4008 C CA . PRO A 1 503 ? -13.702 -32.598 -24.634 1.00 39.06 503 PRO A CA 1
ATOM 4009 C C . PRO A 1 503 ? -13.441 -31.412 -25.559 1.00 39.06 503 PRO A C 1
ATOM 4011 O O . PRO A 1 503 ? -14.243 -30.451 -25.533 1.00 39.06 503 PRO A O 1
#

Secondary structure (DSSP, 8-state):
--PPPPPPPPP---------S---TTPPEEEEEEPTTS-EEEEEE-HHHHHHHHHHHHS---------------------TT---GGG-----S-SSPPPPPP--SSS--SS--HHHHHHHHHHHHTT-TTHHHHHHHHHHHHHHHHTSPPPPP--SS-HHHHHHHHHHHHHHHHHHHHHHHHH--HHHHHHHHHHHHHHHT-SSPTTS---TTSSTTHHHHHHHHHHHHHHHHHHHHGGGS-HHHHHHHHHHHHHHHHHHHHHHHHHH-S-THHHHTTTSTT-PPPSSTTS--TTSS--SSHHHHHHHHHHHHHHHHTT-HHHHHHHHS-TT-TT-HHHHHHHHEE-TTSPPSSS----S--TTEEGGGGGGGGT-HHHHHHHHHHHHHHHHHHHHTTT--TTS---TTS--THHHHHHHHHHHHHT-TT-TTSTTTT----SGGGHHHHHHHHHHSTT-HHHHHHHTTS-TTT----STTSSHHHHH--------------

Mean predicted aligned error: 13.1 Å

InterPro domains:
  IPR008397 Alginate lyase domain [PF05426] (170-421)
  IPR008929 Chondroitin AC/alginate lyase [G3DSA:1.50.10.100] (108-493)
  IPR008929 Chondroitin AC/alginate lyase [SSF48230] (174-425)

Sequence (503 aa):
MQKAKAVSPPSILRFFFLLTPNLDATETAELWILDSYGGFEMKHTNLPMLITLLLAMSITSPTHAQSEMNSSAPKNHSQPPWCYDWTGCEFEDLRPSTVTVPPITRTHPRIVVTPEELVKIKADIAGKLEPRFSSWQRLEPQAQSCLMQAVSAAYTGEDTLQFIKQAGRSMRNLELLVMAYLIDGDPAYAAKAKEILLTWARATPLPGSTPTIEYRFPNAGMDVARGVIGFIYAYDVLYDDLTSEERIEVETWFRSLLPIFYTGIKRWDTAWEQWWIAKETRDWKPAKDPNEPTYFNAQYYQNHLTAHAMGILLVGYAVGDRGLVQFAVDCEENPRDMIELINGMILMKDKPPFYRDDPGPHQDGEIADRYRHVQGKGLGYAMLSFDEMLVMTETLYRNDVDLYQYVGAYGETMELPFTFYADFWRLGDGTIKGGYYSGERPSGESAAGRYEIGNQRYPGNPEIEAFLKSVDRAAADPTGLLCCPTIINGSTFKERPMKNKIP

Solvent-accessible surface area (backbone atoms only — not comparable to full-atom values): 29169 Å² total; per-residue (Å²): 143,78,87,80,82,86,77,80,82,80,78,91,75,89,82,86,85,88,82,72,98,80,79,68,101,82,59,80,46,85,47,79,46,76,48,98,82,78,48,78,52,82,46,89,48,57,54,72,60,55,52,52,52,54,56,61,64,70,74,72,71,82,90,76,82,94,73,91,76,90,75,93,72,85,90,72,92,66,81,72,95,75,78,71,80,77,90,71,74,81,77,64,79,71,65,79,65,89,64,78,72,69,83,82,80,56,99,67,58,48,59,82,66,50,75,72,55,48,56,52,45,48,50,33,39,76,68,60,34,51,39,26,25,62,27,45,71,58,45,50,63,52,25,57,51,50,70,76,51,80,80,75,83,57,56,52,62,44,53,37,69,59,36,26,58,55,31,44,56,52,19,44,48,22,43,37,16,44,53,42,21,71,67,76,60,48,62,68,32,47,54,50,34,48,55,49,51,49,47,38,34,68,35,84,54,49,52,64,50,64,55,46,83,86,56,62,64,53,54,38,16,25,32,42,26,64,24,43,46,31,51,54,46,35,46,54,75,39,49,88,80,44,53,75,67,55,46,50,41,42,42,50,41,52,61,50,37,48,66,44,25,54,50,17,47,51,56,59,70,47,75,60,77,61,69,64,62,45,70,76,48,91,85,62,79,74,74,89,44,99,85,51,69,32,103,69,59,62,68,79,46,40,46,53,50,39,26,21,27,34,34,42,30,53,44,13,43,73,65,69,35,56,67,42,30,29,38,20,40,48,31,92,90,35,91,55,8,49,53,53,43,46,45,35,21,37,32,46,53,98,50,83,59,54,69,95,56,84,80,67,92,65,46,59,21,40,40,50,30,33,69,39,36,87,75,65,37,14,70,58,40,20,48,50,29,48,50,35,50,45,43,46,40,52,32,32,42,67,63,81,40,66,51,77,78,42,66,32,72,86,65,31,40,69,61,35,38,51,52,53,49,24,58,36,30,58,67,39,42,25,55,54,95,87,33,78,45,55,89,35,68,53,66,37,36,73,48,29,20,62,42,26,46,46,42,69,77,46,70,84,44,65,46,41,52,54,28,61,74,71,40,59,46,42,78,24,51,57,64,55,90,65,36,50,24,22,51,77,37,39,59,65,82,69,75,78,76,84,71,73,82,75,133

Radius of gyration: 24.84 Å; Cα contacts (8 Å, |Δi|>4): 721; chains: 1; bounding box: 78×69×70 Å

Nearest PDB structures (foldseek):
  4ok4-assembly1_A  TM=7.334E-01  e=2.356E-06  Saccharophagus degradans 2-40
  8bdd-assembly1_A  TM=7.634E-01  e=6.580E-06  Bacteroides ovatus
  4nei-assembly1_B  TM=6.597E-01  e=1.319E-06  Saccharophagus degradans 2-40
  7bjt-assembly1_A  TM=5.714E-01  e=5.163E-07  Zobellia galactanivorans
  6jph-assembly1_A  TM=6.280E-01  e=1.286E-05  Defluviitalea phaphyphila

pLDDT: mean 76.4, std 25.8, range [23.98, 98.81]

Foldseek 3Di:
DDDDDDDDDDDDDDADDDDDPDDDQPDWDWGWDQDPQRDTDTDIDHPVVVVVVVVVVVPPDDDDDDDDDDDDDDDDPDPDPPPDPPPPDPPDPFPPDFFAFDAPPDPAQAQFADPVLLVVLLVCCVVCHPDQVVLCVVLVVVLVVLLPDDQDAQDADQALQVNLNRLVVLLLNLLSLLVCCSRVVPCSSLVSSLVNLLSQLVDPPRRLLHHDPPHDPLLSLLSSLQSCQSSLNSCSSCVVVDDPVSLVSNLVSLVSSLVSLVRNQCQLQDQDVVVVVCVVVVPDDDPPDSCPAGPVRNPPAFLSLLSSLLSQLSSCSSNSNSVSNSLQAGDPVRCRHLLNNQQQQFDDAPDDRPDRDCCDGDHGQFGSCLNCLVVLCSLVGSVSSLLSSVSSQSSSVSSVRHQQPDATPRGRHNLRNLLVCLCCQLVQACCPPPHSSPPHGHHNQQCLLVLLVSCVSPPPSVSSVSSNVRYSSSPDQDCGSSSRSCSSRPDRPPPPPPDDPPD